Protein AF-A0A913XS81-F1 (afdb_monomer)

Organism: Exaiptasia diaphana (NCBI:txid2652724)

pLDDT: mean 74.19, std 22.23, range [26.94, 96.69]

Sequence (394 aa):
MENDILDALEDLGCNIPFVKEEGAFTRAIEGELLTFDFMSLCVWLLTELKKVCPLGESLTEVEDAETFKLEMSGILNELGNPHPVLSGTDSLNNVPNRLLLLDYLTSELQACRMLDGVKDDKMEIDQQAISPTLEHVNSILLALQVPLPTKDTSVFTIFSQMEHTIRQLLGKLPKDFLGNPLLQKRLGESQWNKVEQINNQLNSEYSLRRQMLLKRLDVTIQSFGWSDQAKAKKDEMTTVFQPLRRAMSSSASVTVADVIASRTDLLRQPRTSSGAEREKTKCAINRVLMGKVPDRGGRPSTMNPPPPEMPSFRKREEAPKNQRPHSSRGGPGGRGRGGGRGGRGGKVQGGWGGDDRGGRGGHGKWGGGRGGHRNENPFGQGEKSHGHRDVYYS

Mean predicted aligned error: 22.01 Å

Solvent-accessible surface area (backbone atoms only — not comparable to full-atom values): 25689 Å² total; per-residue (Å²): 104,72,65,59,43,51,53,49,38,55,76,72,63,64,80,59,72,56,74,76,39,92,70,41,54,60,59,27,52,46,64,76,61,82,33,55,62,42,41,47,50,52,40,50,52,51,55,58,31,48,77,68,41,96,60,89,71,78,74,83,59,54,84,48,65,69,59,32,28,50,47,50,35,51,47,40,59,74,72,61,60,88,56,71,71,61,58,50,62,74,28,64,49,42,53,71,44,46,51,50,50,51,48,49,52,51,50,51,38,50,52,39,49,57,61,55,66,65,55,84,64,76,68,76,64,56,80,88,64,64,51,70,68,56,56,51,52,50,52,50,31,58,75,69,71,43,82,80,82,53,98,85,56,51,71,69,57,54,54,51,51,51,52,50,53,50,54,56,53,58,70,74,46,64,88,69,75,74,53,51,60,66,67,78,70,88,73,53,72,78,49,48,57,50,50,50,53,49,46,52,52,49,36,53,54,48,17,52,51,36,43,51,53,52,49,51,51,53,52,55,58,55,58,55,50,73,42,76,76,36,49,77,42,43,67,63,53,46,66,62,44,51,63,58,56,69,72,56,74,42,72,55,88,78,50,72,65,54,54,68,69,32,31,52,63,78,74,63,76,75,62,79,83,34,68,76,55,39,61,80,67,65,49,80,71,82,70,55,80,76,68,92,74,75,84,85,69,87,52,76,90,74,54,78,77,75,76,77,90,61,80,77,86,71,76,78,79,74,76,76,90,82,72,80,84,88,74,88,81,87,84,89,87,80,91,83,88,85,87,83,86,86,78,88,82,84,90,78,89,74,88,80,83,90,86,82,82,86,87,84,86,81,89,78,80,90,78,88,80,90,82,88,80,92,80,86,78,96,77,81,86,86,80,93,73,96,69,89,82,82,80,80,82,132

Structure (mmCIF, N/CA/C/O backbone):
data_AF-A0A913XS81-F1
#
_entry.id   AF-A0A913XS81-F1
#
loop_
_atom_site.group_PDB
_atom_site.id
_atom_site.type_symbol
_atom_site.label_atom_id
_atom_site.label_alt_id
_atom_site.label_comp_id
_atom_site.label_asym_id
_atom_site.label_entity_id
_atom_site.label_seq_id
_atom_site.pdbx_PDB_ins_code
_atom_site.Cartn_x
_atom_site.Cartn_y
_atom_site.Cartn_z
_atom_site.occupancy
_atom_site.B_iso_or_equiv
_atom_site.auth_seq_id
_atom_site.auth_comp_id
_atom_site.auth_asym_id
_atom_site.auth_atom_id
_atom_site.pdbx_PDB_model_num
ATOM 1 N N . MET A 1 1 ? 4.234 4.305 45.551 1.00 78.75 1 MET A N 1
ATOM 2 C CA . MET A 1 1 ? 2.798 4.625 45.608 1.00 78.75 1 MET A CA 1
ATOM 3 C C . MET A 1 1 ? 2.596 6.081 45.989 1.00 78.75 1 MET A C 1
ATOM 5 O O . MET A 1 1 ? 2.106 6.804 45.149 1.00 78.75 1 MET A O 1
ATOM 9 N N . GLU A 1 2 ? 3.024 6.556 47.169 1.00 86.12 2 GLU A N 1
ATOM 10 C CA . GLU A 1 2 ? 2.863 7.986 47.527 1.00 86.12 2 GLU A CA 1
ATOM 11 C C . GLU A 1 2 ? 3.503 8.951 46.517 1.00 86.12 2 GLU A C 1
ATOM 13 O O . GLU A 1 2 ? 2.812 9.818 45.996 1.00 86.12 2 GLU A O 1
ATOM 18 N N . ASN A 1 3 ? 4.785 8.761 46.184 1.00 86.88 3 ASN A N 1
ATOM 19 C CA . ASN A 1 3 ? 5.464 9.607 45.194 1.00 86.88 3 ASN A CA 1
ATOM 20 C C . ASN A 1 3 ? 4.830 9.492 43.800 1.00 86.88 3 ASN A C 1
ATOM 22 O O . ASN A 1 3 ? 4.621 10.506 43.156 1.00 86.88 3 ASN A O 1
ATOM 26 N N . ASP A 1 4 ? 4.451 8.282 43.378 1.00 87.56 4 ASP A N 1
ATOM 27 C CA . ASP A 1 4 ? 3.821 8.062 42.067 1.00 87.56 4 ASP A CA 1
ATOM 28 C C . ASP A 1 4 ? 2.464 8.788 41.964 1.00 87.56 4 ASP A C 1
ATOM 30 O O . ASP A 1 4 ? 2.128 9.348 40.924 1.00 87.56 4 ASP A O 1
ATOM 34 N N . ILE A 1 5 ? 1.693 8.826 43.061 1.00 91.06 5 ILE A N 1
ATOM 35 C CA . ILE A 1 5 ? 0.436 9.581 43.140 1.00 91.06 5 ILE A CA 1
ATOM 36 C C . ILE A 1 5 ? 0.712 11.087 43.107 1.00 91.06 5 ILE A C 1
ATOM 38 O O . ILE A 1 5 ? -0.020 11.815 42.443 1.00 91.06 5 ILE A O 1
ATOM 42 N N . LEU A 1 6 ? 1.744 11.570 43.806 1.00 89.75 6 LEU A N 1
ATOM 43 C CA . LEU A 1 6 ? 2.124 12.986 43.779 1.00 89.75 6 LEU A CA 1
ATOM 44 C C . LEU A 1 6 ? 2.549 13.433 42.375 1.00 89.75 6 LEU A C 1
ATOM 46 O O . LEU A 1 6 ? 2.058 14.459 41.907 1.00 89.75 6 LEU A O 1
ATOM 50 N N . ASP A 1 7 ? 3.363 12.630 41.690 1.00 89.12 7 ASP A N 1
ATOM 51 C CA . ASP A 1 7 ? 3.760 12.861 40.299 1.00 89.12 7 ASP A CA 1
ATOM 52 C C . ASP A 1 7 ? 2.518 12.884 39.386 1.00 89.12 7 ASP A C 1
ATOM 54 O O . ASP A 1 7 ? 2.317 13.820 38.610 1.00 89.12 7 ASP A O 1
ATOM 58 N N . ALA A 1 8 ? 1.603 11.917 39.545 1.00 90.00 8 ALA A N 1
ATOM 59 C CA . ALA A 1 8 ? 0.356 11.878 38.781 1.00 90.00 8 ALA A CA 1
ATOM 60 C C . ALA A 1 8 ? -0.549 13.095 39.052 1.00 90.00 8 ALA A C 1
ATOM 62 O O . ALA A 1 8 ? -1.190 13.610 38.134 1.00 90.00 8 ALA A O 1
ATOM 63 N N . LEU A 1 9 ? -0.618 13.578 40.296 1.00 91.00 9 LEU A N 1
ATOM 64 C CA . LEU A 1 9 ? -1.378 14.776 40.662 1.00 91.00 9 LEU A CA 1
ATOM 65 C C . LEU A 1 9 ? -0.763 16.052 40.074 1.00 91.00 9 LEU A C 1
ATOM 67 O O . LEU A 1 9 ? -1.514 16.955 39.685 1.00 91.00 9 LEU A O 1
ATOM 71 N N . GLU A 1 10 ? 0.566 16.131 39.990 1.00 89.12 10 GLU A N 1
ATOM 72 C CA . GLU A 1 10 ? 1.271 17.219 39.309 1.00 89.12 10 GLU A CA 1
ATOM 73 C C . GLU A 1 10 ? 0.952 17.219 37.808 1.00 89.12 10 GLU A C 1
ATOM 75 O O . GLU A 1 10 ? 0.500 18.242 37.284 1.00 89.12 10 GLU A O 1
ATOM 80 N N . ASP A 1 11 ? 1.054 16.061 37.149 1.00 87.19 11 ASP A N 1
ATOM 81 C CA . ASP A 1 11 ? 0.714 15.880 35.730 1.00 87.19 11 ASP A CA 1
ATOM 82 C C . ASP A 1 11 ? -0.753 16.226 35.429 1.00 87.19 11 ASP A C 1
ATOM 84 O O . ASP A 1 11 ? -1.091 16.788 34.383 1.00 87.19 11 ASP A O 1
ATOM 88 N N . LEU A 1 12 ? -1.655 15.923 36.366 1.00 88.31 12 LEU A N 1
ATOM 89 C CA . LEU A 1 12 ? -3.077 16.245 36.262 1.00 88.31 12 LEU A CA 1
ATOM 90 C C . LEU A 1 12 ? -3.388 17.734 36.507 1.00 88.31 12 LEU A C 1
ATOM 92 O O . LEU A 1 12 ? -4.540 18.146 36.313 1.00 88.31 12 LEU A O 1
ATOM 96 N N . GLY A 1 13 ? -2.398 18.545 36.888 1.00 85.88 13 GLY A N 1
ATOM 97 C CA . GLY A 1 13 ? -2.550 19.977 37.141 1.00 85.88 13 GLY A CA 1
ATOM 98 C C . GLY A 1 13 ? -3.280 20.287 38.449 1.00 85.88 13 GLY A C 1
ATOM 99 O O . GLY A 1 13 ? -4.037 21.260 38.517 1.00 85.88 13 GLY A O 1
ATOM 100 N N . CYS A 1 14 ? -3.101 19.453 39.478 1.00 86.44 14 CYS A N 1
ATOM 101 C CA . CYS A 1 14 ? -3.723 19.666 40.779 1.00 86.44 14 CYS A CA 1
ATOM 102 C C . CYS A 1 14 ? -3.233 20.975 41.422 1.00 86.44 14 CYS A C 1
ATOM 104 O O . CYS A 1 14 ? -2.040 21.196 41.642 1.00 86.44 14 CYS A O 1
ATOM 106 N N . ASN A 1 15 ? -4.179 21.860 41.745 1.00 78.44 15 ASN A N 1
ATOM 107 C CA . ASN A 1 15 ? -3.903 23.180 42.324 1.00 78.44 15 ASN A CA 1
ATOM 108 C C . ASN A 1 15 ? -4.176 23.249 43.831 1.00 78.44 15 ASN A C 1
ATOM 110 O O . ASN A 1 15 ? -4.203 24.341 44.400 1.00 78.44 15 ASN A O 1
ATOM 114 N N . ILE A 1 16 ? -4.398 22.107 44.481 1.00 82.06 16 ILE A N 1
ATOM 115 C CA . ILE A 1 16 ? -4.687 22.068 45.911 1.00 82.06 16 ILE A CA 1
ATOM 116 C C . ILE A 1 16 ? -3.417 22.452 46.694 1.00 82.06 16 ILE A C 1
ATOM 118 O O . ILE A 1 16 ? -2.394 21.780 46.546 1.00 82.06 16 ILE A O 1
ATOM 122 N N . PRO A 1 17 ? -3.451 23.508 47.535 1.00 77.50 17 PRO A N 1
ATOM 123 C CA . PRO A 1 17 ? -2.250 24.047 48.173 1.00 77.50 17 PRO A CA 1
ATOM 124 C C . PRO A 1 17 ? -1.478 23.043 49.036 1.00 77.50 17 PRO A C 1
ATOM 126 O O . PRO A 1 17 ? -0.250 23.040 48.989 1.00 77.50 17 PRO A O 1
ATOM 129 N N . PHE A 1 18 ? -2.173 22.169 49.777 1.00 83.19 18 PHE A N 1
ATOM 130 C CA . PHE A 1 18 ? -1.518 21.225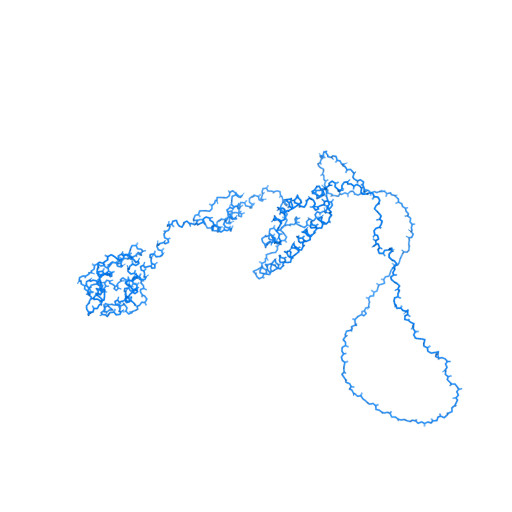 50.690 1.00 83.19 18 PHE A CA 1
ATOM 131 C C . PHE A 1 18 ? -0.731 20.131 49.952 1.00 83.19 18 PHE A C 1
ATOM 133 O O . PHE A 1 18 ? 0.236 19.612 50.494 1.00 83.19 18 PHE A O 1
ATOM 140 N N . VAL A 1 19 ? -1.086 19.802 48.704 1.00 80.69 19 VAL A N 1
ATOM 141 C CA . VAL A 1 19 ? -0.394 18.757 47.922 1.00 80.69 19 VAL A CA 1
ATOM 142 C C . VAL A 1 19 ? 1.062 19.153 47.631 1.00 80.69 19 VAL A C 1
ATOM 144 O O . VAL A 1 19 ? 1.914 18.287 47.469 1.00 80.69 19 VAL A O 1
ATOM 147 N N . LYS A 1 20 ? 1.368 20.459 47.619 1.00 75.25 20 LYS A N 1
ATOM 148 C CA . LYS A 1 20 ? 2.715 21.003 47.368 1.00 75.25 20 LYS A CA 1
ATOM 149 C C . LYS A 1 20 ? 3.534 21.238 48.642 1.00 75.25 20 LYS A C 1
ATOM 151 O O . LYS A 1 20 ? 4.702 21.607 48.547 1.00 75.25 20 LYS A O 1
ATOM 156 N N . GLU A 1 21 ? 2.936 21.078 49.822 1.00 81.31 21 GLU A N 1
ATOM 157 C CA . GLU A 1 21 ? 3.630 21.239 51.101 1.00 81.31 21 GLU A CA 1
ATOM 158 C C . GLU A 1 21 ? 4.313 19.923 51.498 1.00 81.31 21 GLU A C 1
ATOM 160 O O . GLU A 1 21 ? 3.687 18.863 51.567 1.00 81.31 21 GLU A O 1
ATOM 165 N N . GLU A 1 22 ? 5.615 19.991 51.781 1.00 75.69 22 GLU A N 1
ATOM 166 C CA . GLU A 1 22 ? 6.422 18.823 52.134 1.00 75.69 22 GLU A CA 1
ATOM 167 C C . GLU A 1 22 ? 5.844 18.111 53.376 1.00 75.69 22 GLU A C 1
ATOM 169 O O . GLU A 1 22 ? 5.674 18.701 54.445 1.00 75.69 22 GLU A O 1
ATOM 174 N N . GLY A 1 23 ? 5.483 16.833 53.224 1.00 79.25 23 GLY A N 1
ATOM 175 C CA . GLY A 1 23 ? 4.909 16.005 54.293 1.00 79.25 23 GLY A CA 1
ATOM 176 C C . GLY A 1 23 ? 3.443 16.294 54.654 1.00 79.25 23 GLY A C 1
ATOM 177 O O . GLY A 1 23 ? 2.916 15.678 55.581 1.00 79.25 23 GLY A O 1
ATOM 178 N N . ALA A 1 24 ? 2.749 17.209 53.969 1.00 83.88 24 ALA A N 1
ATOM 179 C CA . ALA A 1 24 ? 1.311 17.422 54.177 1.00 83.88 24 ALA A CA 1
ATOM 180 C C . ALA A 1 24 ? 0.454 16.307 53.553 1.00 83.88 24 ALA A C 1
ATOM 182 O O . ALA A 1 24 ? -0.529 15.888 54.157 1.00 83.88 24 ALA A O 1
ATOM 183 N N . PHE A 1 25 ? 0.865 15.759 52.405 1.00 87.06 25 PHE A N 1
ATOM 184 C CA . PHE A 1 25 ? 0.185 14.625 51.767 1.00 87.06 25 PHE A CA 1
ATOM 185 C C . PHE A 1 25 ? 0.152 13.384 52.669 1.00 87.06 25 PHE A C 1
ATOM 187 O O . PHE A 1 25 ? -0.909 12.815 52.909 1.00 87.06 25 PHE A O 1
ATOM 194 N N . THR A 1 26 ? 1.296 13.015 53.249 1.00 87.56 26 THR A N 1
ATOM 195 C CA . THR A 1 26 ? 1.391 11.889 54.187 1.00 87.56 26 THR A CA 1
ATOM 196 C C . THR A 1 26 ? 0.505 12.124 55.417 1.00 87.56 26 THR A C 1
ATOM 198 O O . THR A 1 26 ? -0.282 11.255 55.777 1.00 87.56 26 THR A O 1
ATOM 201 N N . ARG A 1 27 ? 0.506 13.342 55.987 1.00 86.75 27 ARG A N 1
ATOM 202 C CA . ARG A 1 27 ? -0.389 13.716 57.103 1.00 86.75 27 ARG A CA 1
ATOM 203 C C . ARG A 1 27 ? -1.877 13.644 56.750 1.00 86.75 27 ARG A C 1
ATOM 205 O O . ARG A 1 27 ? -2.678 13.320 57.619 1.00 86.75 27 ARG A O 1
ATOM 212 N N . ALA A 1 28 ? -2.250 13.948 55.507 1.00 86.56 28 ALA A N 1
ATOM 213 C CA . ALA A 1 28 ? -3.637 13.876 55.058 1.00 86.56 28 ALA A CA 1
ATOM 214 C C . ALA A 1 28 ? -4.141 12.424 54.983 1.00 86.56 28 ALA A C 1
ATOM 216 O O . ALA A 1 28 ? -5.319 12.157 55.224 1.00 86.56 28 ALA A O 1
ATOM 217 N N . ILE A 1 29 ? -3.261 11.477 54.658 1.00 88.25 29 ILE A N 1
ATOM 218 C CA . ILE A 1 29 ? -3.627 10.071 54.459 1.00 88.25 29 ILE A CA 1
ATOM 219 C C . ILE A 1 29 ? -3.452 9.258 55.744 1.00 88.25 29 ILE A C 1
ATOM 221 O O . ILE A 1 29 ? -4.166 8.274 55.935 1.00 88.25 29 ILE A O 1
ATOM 225 N N . GLU A 1 30 ? -2.553 9.660 56.639 1.00 86.25 30 GLU A N 1
ATOM 226 C CA . GLU A 1 30 ? -2.333 9.021 57.937 1.00 86.25 30 GLU A CA 1
ATOM 227 C C . GLU A 1 30 ? -3.470 9.274 58.947 1.00 86.25 30 GLU A C 1
ATOM 229 O O . GLU A 1 30 ? -4.214 10.248 58.873 1.00 86.25 30 GLU A O 1
ATOM 234 N N . GLY A 1 31 ? -3.601 8.371 59.925 1.00 81.50 31 GLY A N 1
ATOM 235 C CA . GLY A 1 31 ? -4.584 8.460 61.011 1.00 81.50 31 GLY A CA 1
ATOM 236 C C . GLY A 1 31 ? -5.796 7.538 60.848 1.00 81.50 31 GLY A C 1
ATOM 237 O O . GLY A 1 31 ? -6.071 7.007 59.775 1.00 81.50 31 GLY A O 1
ATOM 238 N N . GLU A 1 32 ? -6.536 7.333 61.938 1.00 75.75 32 GLU A N 1
ATOM 239 C CA . GLU A 1 32 ? -7.688 6.415 61.969 1.00 75.75 32 GLU A CA 1
ATOM 240 C C . GLU A 1 32 ? -8.926 6.992 61.264 1.00 75.75 32 GLU A C 1
ATOM 242 O O . GLU A 1 32 ? -9.714 6.252 60.681 1.00 75.75 32 GLU A O 1
ATOM 247 N N . LEU A 1 33 ? -9.063 8.320 61.249 1.00 84.44 33 LEU A N 1
ATOM 248 C CA . LEU A 1 33 ? -10.173 9.037 60.620 1.00 84.44 33 LEU A CA 1
ATOM 249 C C . LEU A 1 33 ? -9.754 9.646 59.279 1.00 84.44 33 LEU A C 1
ATOM 251 O O . LEU A 1 33 ? -8.571 9.880 59.035 1.00 84.44 33 LEU A O 1
ATOM 255 N N . LEU A 1 34 ? -10.737 9.907 58.416 1.00 87.06 34 LEU A N 1
ATOM 256 C CA . LEU A 1 34 ? -10.521 10.639 57.171 1.00 87.06 34 LEU A CA 1
ATOM 257 C C . LEU A 1 34 ? -10.283 12.115 57.489 1.00 87.06 34 LEU A C 1
ATOM 259 O O . LEU A 1 34 ? -11.065 12.737 58.208 1.00 87.06 34 LEU A O 1
ATOM 263 N N . THR A 1 35 ? -9.201 12.674 56.958 1.00 89.50 35 THR A N 1
ATOM 264 C CA . THR A 1 35 ? -8.924 14.105 57.084 1.00 89.50 35 THR A CA 1
ATOM 265 C C . THR A 1 35 ? -9.729 14.893 56.053 1.00 89.50 35 THR A C 1
ATOM 267 O O . THR A 1 35 ? -10.055 14.391 54.973 1.00 89.50 35 THR A O 1
ATOM 270 N N . PHE A 1 36 ? -10.008 16.158 56.367 1.00 88.69 36 PHE A N 1
ATOM 271 C CA . PHE A 1 36 ? -10.619 17.096 55.424 1.00 88.69 36 PHE A CA 1
ATOM 272 C C . PHE A 1 36 ? -9.809 17.213 54.123 1.00 88.69 36 PHE A C 1
ATOM 274 O O . PHE A 1 36 ? -10.378 17.240 53.033 1.00 88.69 36 PHE A O 1
ATOM 281 N N . ASP A 1 37 ? -8.479 17.221 54.233 1.00 89.38 37 ASP A N 1
ATOM 282 C CA . ASP A 1 37 ? -7.561 17.331 53.099 1.00 89.38 37 ASP A CA 1
ATOM 283 C C . ASP A 1 37 ? -7.671 16.123 52.154 1.00 89.38 37 ASP A C 1
ATOM 285 O O . ASP A 1 37 ? -7.772 16.290 50.936 1.00 89.38 37 ASP A O 1
ATOM 289 N N . PHE A 1 38 ? -7.743 14.904 52.701 1.00 91.25 38 PHE A N 1
ATOM 290 C CA . PHE A 1 38 ? -7.947 13.689 51.908 1.00 91.25 38 PHE A CA 1
ATOM 291 C C . PHE A 1 38 ? -9.306 13.679 51.198 1.00 91.25 38 PHE A C 1
ATOM 293 O O . PHE A 1 38 ? -9.380 13.385 50.001 1.00 91.25 38 PHE A O 1
ATOM 300 N N . MET A 1 39 ? -10.379 14.025 51.915 1.00 91.00 39 MET A N 1
ATOM 301 C CA . MET A 1 39 ? -11.725 14.075 51.336 1.00 91.00 39 MET A CA 1
ATOM 302 C C . MET A 1 39 ? -11.802 15.139 50.233 1.00 91.00 39 MET A C 1
ATOM 304 O O . MET A 1 39 ? -12.272 14.849 49.134 1.00 91.00 39 MET A O 1
ATOM 308 N N . SER A 1 40 ? -11.228 16.323 50.465 1.00 89.88 40 SER A N 1
ATOM 309 C CA . SER A 1 40 ? -11.150 17.415 49.483 1.00 89.88 40 SER A CA 1
ATOM 310 C C . SER A 1 40 ? -10.402 17.017 48.208 1.00 89.88 40 SER A C 1
ATOM 312 O O . SER A 1 40 ? -10.811 17.377 47.103 1.00 89.88 40 SER A O 1
ATOM 314 N N . LEU A 1 41 ? -9.315 16.251 48.337 1.00 91.38 41 LEU A N 1
ATOM 315 C CA . LEU A 1 41 ? -8.563 15.740 47.191 1.00 91.38 41 LEU A CA 1
ATOM 316 C C . LEU A 1 41 ? -9.395 14.760 46.353 1.00 91.38 41 LEU A C 1
ATOM 318 O O . LEU A 1 41 ? -9.403 14.853 45.124 1.00 91.38 41 LEU A O 1
ATOM 322 N N . CYS A 1 42 ? -10.136 13.861 47.003 1.00 91.88 42 CYS A N 1
ATOM 323 C CA . CYS A 1 42 ? -11.033 12.930 46.318 1.00 91.88 42 CYS A CA 1
ATOM 324 C C . CYS A 1 42 ? -12.164 13.664 45.581 1.00 91.88 42 CYS A C 1
ATOM 326 O O . CYS A 1 42 ? -12.454 13.342 44.428 1.00 91.88 42 CYS A O 1
ATOM 328 N N . VAL A 1 43 ? -12.759 14.687 46.210 1.00 91.12 43 VAL A N 1
ATOM 329 C CA . VAL A 1 43 ? -13.766 15.561 45.577 1.00 91.12 43 VAL A CA 1
ATOM 330 C C . VAL A 1 43 ? -13.200 16.198 44.313 1.00 91.12 43 VAL A C 1
ATOM 332 O O . VAL A 1 43 ? -13.860 16.207 43.272 1.00 91.12 43 VAL A O 1
ATOM 335 N N . TRP A 1 44 ? -11.975 16.725 44.380 1.00 91.50 44 TRP A N 1
ATOM 336 C CA . TRP A 1 44 ? -11.333 17.363 43.235 1.00 91.50 44 TRP A CA 1
ATOM 337 C C . TRP A 1 44 ? -11.104 16.379 42.084 1.00 91.50 44 TRP A C 1
ATOM 339 O O . TRP A 1 44 ? -11.506 16.670 40.957 1.00 91.50 44 TRP A O 1
ATOM 349 N N . LEU A 1 45 ? -10.540 15.198 42.367 1.00 91.69 45 LEU A N 1
ATOM 350 C CA . LEU A 1 45 ? -10.313 14.156 41.358 1.00 91.69 45 LEU A CA 1
ATOM 351 C C . LEU A 1 45 ? -11.616 13.748 40.667 1.00 91.69 45 LEU A C 1
ATOM 353 O O . LEU A 1 45 ? -11.673 13.701 39.440 1.00 91.69 45 LEU A O 1
ATOM 357 N N . LEU A 1 46 ? -12.683 13.525 41.434 1.00 90.31 46 LEU A N 1
ATOM 358 C CA . LEU A 1 46 ? -13.992 13.160 40.890 1.00 90.31 46 LEU A CA 1
ATOM 359 C C . LEU A 1 46 ? -14.651 14.304 40.115 1.00 90.31 46 LEU A C 1
ATOM 361 O O . LEU A 1 46 ? -15.310 14.063 39.105 1.00 90.31 46 LEU A O 1
ATOM 365 N N . THR A 1 47 ? -14.446 15.553 40.536 1.00 89.12 47 THR A N 1
ATOM 366 C CA . THR A 1 47 ? -14.927 16.733 39.804 1.00 89.12 47 THR A CA 1
ATOM 367 C C . THR A 1 47 ? -14.237 16.856 38.448 1.00 89.12 47 THR A C 1
ATOM 369 O O . THR A 1 47 ? -14.898 17.125 37.446 1.00 89.12 47 THR A O 1
ATOM 372 N N . GLU A 1 48 ? -12.922 16.637 38.389 1.00 88.81 48 GLU A N 1
ATOM 373 C CA . GLU A 1 48 ? -12.183 16.586 37.126 1.00 88.81 48 GLU A CA 1
ATOM 374 C C . GLU A 1 48 ? -12.611 15.393 36.267 1.00 88.81 48 GLU A C 1
ATOM 376 O O . GLU A 1 48 ? -12.796 15.549 35.061 1.00 88.81 48 GLU A O 1
ATOM 381 N N . LEU A 1 49 ? -12.841 14.229 36.876 1.00 89.12 49 LEU A N 1
ATOM 382 C CA . LEU A 1 49 ? -13.266 13.024 36.168 1.00 89.12 49 LEU A CA 1
ATOM 383 C C . LEU A 1 49 ? -14.666 13.183 35.575 1.00 89.12 49 LEU A C 1
ATOM 385 O O . LEU A 1 49 ? -14.878 12.813 34.425 1.00 89.12 49 LEU A O 1
ATOM 389 N N . LYS A 1 50 ? -15.587 13.853 36.273 1.00 87.94 50 LYS A N 1
ATOM 390 C CA . LYS A 1 50 ? -16.941 14.153 35.780 1.00 87.94 50 LYS A CA 1
ATOM 391 C C . LYS A 1 50 ? -16.972 15.094 34.569 1.00 87.94 50 LYS A C 1
ATOM 393 O O . LYS A 1 50 ? -17.946 15.096 33.818 1.00 87.94 50 LYS A O 1
ATOM 398 N N . LYS A 1 51 ? -15.919 15.887 34.332 1.00 86.19 51 LYS A N 1
ATOM 399 C CA . LYS A 1 51 ? -15.804 16.692 33.096 1.00 86.19 51 LYS A CA 1
ATOM 400 C C . LYS A 1 51 ? -15.576 15.824 31.859 1.00 86.19 51 LYS A C 1
ATOM 402 O O . LYS A 1 51 ? -15.878 16.261 30.751 1.00 86.19 51 LYS A O 1
ATOM 407 N N . VAL A 1 52 ? -15.013 14.635 32.059 1.00 85.69 52 VAL A N 1
ATOM 408 C CA . VAL A 1 52 ? -14.465 13.775 31.006 1.00 85.69 52 VAL A CA 1
ATOM 409 C C . VAL A 1 52 ? -15.252 12.463 30.881 1.00 85.69 52 VAL A C 1
ATOM 411 O O . VAL A 1 52 ? -15.375 11.911 29.792 1.00 85.69 52 VAL A O 1
ATOM 414 N N . CYS A 1 53 ? -15.850 11.995 31.975 1.00 83.31 53 CYS A N 1
ATOM 415 C CA . CYS A 1 53 ? -16.669 10.794 32.069 1.00 83.31 53 CYS A CA 1
ATOM 416 C C . CYS A 1 53 ? -18.088 11.163 32.550 1.00 83.31 53 CYS A C 1
ATOM 418 O O . CYS A 1 53 ? -18.219 11.918 33.519 1.00 83.31 53 CYS A O 1
ATOM 420 N N . PRO A 1 54 ? -19.163 10.666 31.906 1.00 78.81 54 PRO A N 1
ATOM 421 C CA . PRO A 1 54 ? -20.542 10.983 32.274 1.00 78.81 54 PRO A CA 1
ATOM 422 C C . PRO A 1 54 ? -20.978 10.231 33.544 1.00 78.81 54 PRO A C 1
ATOM 424 O O . PRO A 1 54 ? -21.773 9.299 33.476 1.00 78.81 54 PRO A O 1
ATOM 427 N N . LEU A 1 55 ? -20.462 10.655 34.698 1.00 81.06 55 LEU A N 1
ATOM 428 C CA . LEU A 1 55 ? -20.880 10.159 36.009 1.00 81.06 55 LEU A CA 1
ATOM 429 C C . LEU A 1 55 ? -22.213 10.780 36.439 1.00 81.06 55 LEU A C 1
ATOM 431 O O . LEU A 1 55 ? -22.368 12.009 36.449 1.00 81.06 55 LEU A O 1
ATOM 435 N N . GLY A 1 56 ? -23.167 9.936 36.823 1.00 70.94 56 GLY A N 1
ATOM 436 C CA . GLY A 1 56 ? -24.445 10.329 37.400 1.00 70.94 56 GLY A CA 1
ATOM 437 C C . GLY A 1 56 ? -24.275 10.892 38.806 1.00 70.94 56 GLY A C 1
ATOM 438 O O . GLY A 1 56 ? -24.773 11.985 39.095 1.00 70.94 56 GLY A O 1
ATOM 439 N N . GLU A 1 57 ? -23.510 10.205 39.653 1.00 74.00 57 GLU A N 1
ATOM 440 C CA . GLU A 1 57 ? -23.289 10.604 41.042 1.00 74.00 57 GLU A CA 1
ATOM 441 C C . GLU A 1 57 ? -22.215 11.706 41.164 1.00 74.00 57 GLU A C 1
ATOM 443 O O . GLU A 1 57 ? -21.406 11.957 40.263 1.00 74.00 57 GLU A O 1
ATOM 448 N N . SER A 1 58 ? -22.270 12.472 42.253 1.00 75.75 58 SER A N 1
ATOM 449 C CA . SER A 1 58 ? -21.289 13.504 42.600 1.00 75.75 58 SER A CA 1
ATOM 450 C C . SER A 1 58 ? -21.015 13.411 44.082 1.00 75.75 58 SER A C 1
ATOM 452 O O . SER A 1 58 ? -21.950 13.296 44.866 1.00 75.75 58 SER A O 1
ATOM 454 N N . LEU A 1 59 ? -19.744 13.519 44.439 1.00 77.50 59 LEU A N 1
ATOM 455 C CA . LEU A 1 59 ? -19.342 13.579 45.828 1.00 77.50 59 LEU A CA 1
ATOM 456 C C . LEU A 1 59 ? -19.464 15.028 46.306 1.00 77.50 59 LEU A C 1
ATOM 458 O O . LEU A 1 59 ? -18.870 15.925 45.700 1.00 77.50 59 LEU A O 1
ATOM 462 N N . THR A 1 60 ? -20.290 15.261 47.322 1.00 74.06 60 THR A N 1
ATOM 463 C CA . THR A 1 60 ? -20.617 16.615 47.805 1.00 74.06 60 THR A CA 1
ATOM 464 C C . THR A 1 60 ? -20.177 16.866 49.236 1.00 74.06 60 THR A C 1
ATOM 466 O O . THR A 1 60 ? -19.937 18.018 49.595 1.00 74.06 60 THR A O 1
ATOM 469 N N . GLU A 1 61 ? -20.025 15.805 50.023 1.00 73.94 61 GLU A N 1
ATOM 470 C CA . GLU A 1 61 ? -19.707 15.905 51.440 1.00 73.94 61 GLU A CA 1
ATOM 471 C C . GLU A 1 61 ? -18.195 15.846 51.698 1.00 73.94 61 GLU A C 1
ATOM 473 O O . GLU A 1 61 ? -17.481 15.054 51.088 1.00 73.94 61 GLU A O 1
ATOM 478 N N . VAL A 1 62 ? -17.694 16.696 52.598 1.00 79.69 62 VAL A N 1
ATOM 479 C CA . VAL A 1 62 ? -16.258 16.805 52.952 1.00 79.69 62 VAL A CA 1
ATOM 480 C C . VAL A 1 62 ? -16.058 16.982 54.463 1.00 79.69 62 VAL A C 1
ATOM 482 O O . VAL A 1 62 ? -14.937 16.894 54.959 1.00 79.69 62 VAL A O 1
ATOM 485 N N . GLU A 1 63 ? -17.131 17.231 55.213 1.00 77.75 63 GLU A N 1
ATOM 486 C CA . GLU A 1 63 ? -17.107 17.438 56.660 1.00 77.75 63 GLU A CA 1
ATOM 487 C C . GLU A 1 63 ? -17.592 16.192 57.419 1.00 77.75 63 GLU A C 1
ATOM 489 O O . GLU A 1 63 ? -17.097 15.919 58.515 1.00 77.75 63 GLU A O 1
ATOM 494 N N . ASP A 1 64 ? -18.494 15.396 56.830 1.00 86.31 64 ASP A N 1
ATOM 495 C CA . ASP A 1 64 ? -18.962 14.124 57.398 1.00 86.31 64 ASP A CA 1
ATOM 496 C C . ASP A 1 64 ? -18.349 12.891 56.710 1.00 86.31 64 ASP A C 1
ATOM 498 O O . ASP A 1 64 ? -18.724 12.494 55.604 1.00 86.31 64 ASP A O 1
ATOM 502 N N . ALA A 1 65 ? -17.431 12.232 57.420 1.00 85.94 65 ALA A N 1
ATOM 503 C CA . ALA A 1 65 ? -16.706 11.065 56.929 1.00 85.94 65 ALA A CA 1
ATOM 504 C C . ALA A 1 65 ? -17.609 9.853 56.626 1.00 85.94 65 ALA A C 1
ATOM 506 O O . ALA A 1 65 ? -17.292 9.082 55.719 1.00 85.94 65 ALA A O 1
ATOM 507 N N . GLU A 1 66 ? -18.710 9.653 57.357 1.00 86.69 66 GLU A N 1
ATOM 508 C CA . GLU A 1 66 ? -19.588 8.491 57.145 1.00 86.69 66 GLU A CA 1
ATOM 509 C C . GLU A 1 66 ? -20.454 8.665 55.894 1.00 86.69 66 GLU A C 1
ATOM 511 O O . GLU A 1 66 ? -20.572 7.742 55.081 1.00 86.69 66 GLU A O 1
ATOM 516 N N . THR A 1 67 ? -20.971 9.875 55.677 1.00 86.56 67 THR A N 1
ATOM 517 C CA . THR A 1 67 ? -21.664 10.234 54.434 1.00 86.56 67 THR A CA 1
ATOM 518 C C . THR A 1 67 ? -20.703 10.204 53.238 1.00 86.56 67 THR A C 1
ATOM 520 O O . THR A 1 67 ? -21.031 9.593 52.220 1.00 86.56 67 THR A O 1
ATOM 523 N N . PHE A 1 68 ? -19.476 10.727 53.383 1.00 90.19 68 PHE A N 1
ATOM 524 C CA . PHE A 1 68 ? -18.425 10.649 52.356 1.00 90.19 68 PHE A CA 1
ATOM 525 C C . PHE A 1 68 ? -18.150 9.204 51.912 1.00 90.19 68 PHE A C 1
ATOM 527 O O . PHE A 1 68 ? -18.086 8.909 50.717 1.00 90.19 68 PHE A O 1
ATOM 534 N N . LYS A 1 69 ? -17.996 8.277 52.866 1.00 89.56 69 LYS A N 1
ATOM 535 C CA . LYS A 1 69 ? -17.740 6.855 52.580 1.00 89.56 69 LYS A CA 1
ATOM 536 C C . LYS A 1 69 ? -18.879 6.213 51.785 1.00 89.56 69 LYS A C 1
ATOM 538 O O . LYS A 1 69 ? -18.619 5.382 50.913 1.00 89.56 69 LYS A O 1
ATOM 543 N N . LEU A 1 70 ? -20.127 6.578 52.083 1.00 87.69 70 LEU A N 1
ATOM 544 C CA . LEU A 1 70 ? -21.302 6.058 51.386 1.00 87.69 70 LEU A CA 1
ATOM 545 C C . LEU A 1 70 ? -21.366 6.580 49.946 1.00 87.69 70 LEU A C 1
ATOM 547 O O . LEU A 1 70 ? -21.505 5.772 49.027 1.00 87.69 70 LEU A O 1
ATOM 551 N N . GLU A 1 71 ? -21.192 7.891 49.743 1.00 89.25 71 GLU A N 1
ATOM 552 C CA . GLU A 1 71 ? -21.132 8.506 48.407 1.00 89.25 71 GLU A CA 1
ATOM 553 C C . GLU A 1 71 ? -19.983 7.920 47.574 1.00 89.25 71 GLU A C 1
ATOM 555 O O . GLU A 1 71 ? -20.180 7.514 46.429 1.00 89.25 71 GLU A O 1
ATOM 560 N N . MET A 1 72 ? -18.792 7.785 48.166 1.00 89.94 72 MET A N 1
ATOM 561 C CA . MET A 1 72 ? -17.636 7.184 47.498 1.00 89.94 72 MET A CA 1
ATOM 562 C C . MET A 1 72 ? -17.916 5.739 47.071 1.00 89.94 72 MET A C 1
ATOM 564 O O . MET A 1 72 ? -17.563 5.339 45.963 1.00 89.94 72 MET A O 1
ATOM 568 N N . SER A 1 73 ? -18.582 4.945 47.915 1.00 88.88 73 SER A N 1
ATOM 569 C CA . SER A 1 73 ? -18.937 3.571 47.557 1.00 88.88 73 SER A CA 1
ATOM 570 C C . SER A 1 73 ? -19.944 3.500 46.402 1.00 88.88 73 SER A C 1
ATOM 572 O O . SER A 1 73 ? -19.885 2.538 45.634 1.00 88.88 73 SER A O 1
ATOM 574 N N . GLY A 1 74 ? -20.861 4.464 46.276 1.00 87.75 74 GLY A N 1
ATOM 575 C CA . GLY A 1 74 ? -21.780 4.569 45.135 1.00 87.75 74 GLY A CA 1
ATOM 576 C C . GLY A 1 74 ? -21.030 4.851 43.832 1.00 87.75 74 GLY A C 1
ATOM 577 O O . GLY A 1 74 ? -21.125 4.079 42.874 1.00 87.75 74 GLY A O 1
ATOM 578 N N . ILE A 1 75 ? -20.147 5.850 43.860 1.00 89.12 75 ILE A N 1
ATOM 579 C CA . ILE A 1 75 ? -19.340 6.268 42.708 1.00 89.12 75 ILE A CA 1
ATOM 580 C C . ILE A 1 75 ? -18.376 5.166 42.255 1.00 89.12 75 ILE A C 1
ATOM 582 O O . ILE A 1 75 ? -18.222 4.927 41.059 1.00 89.12 75 ILE A O 1
ATOM 586 N N . LEU A 1 76 ? -17.744 4.443 43.186 1.00 89.69 76 LEU A N 1
ATOM 587 C CA . LEU A 1 76 ? -16.871 3.315 42.843 1.00 89.69 76 LEU A CA 1
ATOM 588 C C . LEU A 1 76 ? -17.637 2.163 42.176 1.00 89.69 76 LEU A C 1
ATOM 590 O O . LEU A 1 76 ? -17.082 1.497 41.300 1.00 89.69 76 LEU A O 1
ATOM 594 N N . ASN A 1 77 ? -18.899 1.937 42.557 1.00 88.06 77 ASN A N 1
ATOM 595 C CA . ASN A 1 77 ? -19.759 0.966 41.881 1.00 88.06 77 ASN A CA 1
ATOM 596 C C .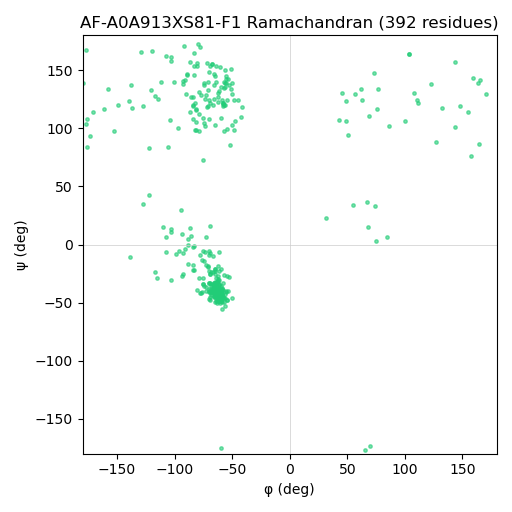 ASN A 1 77 ? -20.149 1.444 40.474 1.00 88.06 77 ASN A C 1
ATOM 598 O O . ASN A 1 77 ? -20.138 0.638 39.546 1.00 88.06 77 ASN A O 1
ATOM 602 N N . GLU A 1 78 ? -20.452 2.736 40.301 1.00 88.69 78 GLU A N 1
ATOM 603 C CA . GLU A 1 78 ? -20.742 3.333 38.989 1.00 88.69 78 GLU A CA 1
ATOM 604 C C . GLU A 1 78 ? -19.531 3.256 38.043 1.00 88.69 78 GLU A C 1
ATOM 606 O O . GLU A 1 78 ? -19.676 2.882 36.879 1.00 88.69 78 GLU A O 1
ATOM 611 N N . LEU A 1 79 ? -18.325 3.518 38.559 1.00 86.88 79 LEU A N 1
ATOM 612 C CA . LEU A 1 79 ? -17.064 3.405 37.818 1.00 86.88 79 LEU A CA 1
ATOM 613 C C . LEU A 1 79 ? -16.661 1.955 37.495 1.00 86.88 79 LEU A C 1
ATOM 615 O O . LEU A 1 79 ? -15.715 1.746 36.742 1.00 86.88 79 LEU A O 1
ATOM 619 N N . GLY A 1 80 ? -17.344 0.947 38.049 1.00 85.69 80 GLY A N 1
ATOM 620 C CA . GLY A 1 80 ? -16.997 -0.460 37.831 1.00 85.69 80 GLY A CA 1
ATOM 621 C C . GLY A 1 80 ? -15.652 -0.857 38.449 1.00 85.69 80 GLY A C 1
ATOM 622 O O . GLY A 1 80 ? -14.919 -1.652 37.860 1.00 85.69 80 GLY A O 1
ATOM 623 N N . ASN A 1 81 ? -15.330 -0.303 39.623 1.00 86.19 81 ASN A N 1
ATOM 624 C CA . ASN A 1 81 ? -14.047 -0.477 40.302 1.00 86.19 81 ASN A CA 1
ATOM 625 C C . ASN A 1 81 ? -13.599 -1.962 40.390 1.00 86.19 81 ASN A C 1
ATOM 627 O O . ASN A 1 81 ? -14.314 -2.788 40.968 1.00 86.19 81 ASN A O 1
ATOM 631 N N . PRO A 1 82 ? -12.394 -2.314 39.894 1.00 87.25 82 PRO A N 1
ATOM 632 C CA . PRO A 1 82 ? -11.878 -3.684 39.912 1.00 87.25 82 PRO A CA 1
ATOM 633 C C . PRO A 1 82 ? -11.336 -4.134 41.281 1.00 87.25 82 PRO A C 1
ATOM 635 O O . PRO A 1 82 ? -11.012 -5.313 41.450 1.00 87.25 82 PRO A O 1
ATOM 638 N N . HIS A 1 83 ? -11.209 -3.230 42.259 1.00 88.19 83 HIS A N 1
ATOM 639 C CA . HIS A 1 83 ? -10.645 -3.511 43.578 1.00 88.19 83 HIS A CA 1
ATOM 640 C C . HIS A 1 83 ? -11.740 -3.783 44.626 1.00 88.19 83 HIS A C 1
ATOM 642 O O . HIS A 1 83 ? -12.272 -2.842 45.222 1.00 88.19 83 HIS A O 1
ATOM 648 N N . PRO A 1 84 ? -12.023 -5.057 44.967 1.00 85.88 84 PRO A N 1
ATOM 649 C CA . PRO A 1 84 ? -13.070 -5.398 45.935 1.00 85.88 84 PRO A CA 1
ATOM 650 C C . PRO A 1 84 ? -12.763 -4.893 47.353 1.00 85.88 84 PRO A C 1
ATOM 652 O O . PRO A 1 84 ? -13.669 -4.724 48.159 1.00 85.88 84 PRO A O 1
ATOM 655 N N . VAL A 1 85 ? -11.491 -4.621 47.665 1.00 87.81 85 VAL A N 1
ATOM 656 C CA . VAL A 1 85 ? -11.049 -4.103 48.973 1.00 87.81 85 VAL A CA 1
ATOM 657 C C . VAL A 1 85 ? -11.522 -2.661 49.211 1.00 87.81 85 VAL A C 1
ATOM 659 O O . VAL A 1 85 ? -11.665 -2.247 50.358 1.00 87.81 85 VAL A O 1
ATOM 662 N N . LEU A 1 86 ? -11.802 -1.915 48.139 1.00 87.25 86 LEU A N 1
ATOM 663 C CA . LEU A 1 86 ? -12.364 -0.563 48.196 1.00 87.25 86 LEU A CA 1
ATOM 664 C C . LEU A 1 86 ? -13.903 -0.560 48.219 1.00 87.25 86 LEU A C 1
ATOM 666 O O . LEU A 1 86 ? -14.519 0.500 48.238 1.00 87.25 86 LEU A O 1
ATOM 670 N N . SER A 1 87 ? -14.543 -1.733 48.184 1.00 80.94 87 SER A N 1
ATOM 671 C CA . SER A 1 87 ? -16.003 -1.842 48.231 1.00 80.94 87 SER A CA 1
ATOM 672 C C . SER A 1 87 ? -16.499 -1.809 49.679 1.00 80.94 87 SER A C 1
ATOM 674 O O . SER A 1 87 ? -16.069 -2.615 50.504 1.00 80.94 87 SER A O 1
ATOM 676 N N . GLY A 1 88 ? -17.439 -0.910 49.981 1.00 76.69 88 GLY A N 1
ATOM 677 C CA . GLY A 1 88 ? -18.061 -0.775 51.303 1.00 76.69 88 GLY A CA 1
ATOM 678 C C . GLY A 1 88 ? -17.549 0.412 52.124 1.00 76.69 88 GLY A C 1
ATOM 679 O O . GLY A 1 88 ? -16.505 0.995 51.837 1.00 76.69 88 GLY A O 1
ATOM 680 N N . THR A 1 89 ? -18.299 0.769 53.166 1.00 74.56 89 THR A N 1
ATOM 681 C CA . THR A 1 89 ? -18.104 2.001 53.953 1.00 74.56 89 THR A CA 1
ATOM 682 C C . THR A 1 89 ? -16.839 1.981 54.813 1.00 74.56 89 THR A C 1
ATOM 684 O O . THR A 1 89 ? -16.169 2.998 54.955 1.00 74.56 89 THR A O 1
ATOM 687 N N . ASP A 1 90 ? -16.435 0.818 55.324 1.00 80.56 90 ASP A N 1
ATOM 688 C CA . ASP A 1 90 ? -15.233 0.686 56.164 1.00 80.56 90 ASP A CA 1
ATOM 689 C C . ASP A 1 90 ? -13.923 0.567 55.372 1.00 80.56 90 ASP A C 1
ATOM 691 O O . ASP A 1 90 ? -12.836 0.490 55.952 1.00 80.56 90 ASP A O 1
ATOM 695 N N . SER A 1 91 ? -14.004 0.563 54.040 1.00 82.06 91 SER A N 1
ATOM 696 C CA . SER A 1 91 ? -12.851 0.334 53.169 1.00 82.06 91 SER A CA 1
ATOM 697 C C . SER A 1 91 ? -11.762 1.401 53.322 1.00 82.06 91 SER A C 1
ATOM 699 O O . SER A 1 91 ? -10.583 1.085 53.189 1.00 82.06 91 SER A O 1
ATOM 701 N N . LEU A 1 92 ? -12.111 2.640 53.677 1.00 85.88 92 LEU A N 1
ATOM 702 C CA . LEU A 1 92 ? -11.172 3.768 53.747 1.00 85.88 92 LEU A CA 1
ATOM 703 C C . LEU A 1 92 ? -10.570 4.001 55.142 1.00 85.88 92 LEU A C 1
ATOM 705 O O . LEU A 1 92 ? -9.880 4.996 55.356 1.00 85.88 92 LEU A O 1
ATOM 709 N N . ASN A 1 93 ? -10.783 3.095 56.100 1.00 85.88 93 ASN A N 1
ATOM 710 C CA . ASN A 1 93 ? -10.235 3.242 57.455 1.00 85.88 93 ASN A CA 1
ATOM 711 C C . ASN A 1 93 ? -8.710 3.007 57.516 1.00 85.88 93 ASN A C 1
ATOM 713 O O . ASN A 1 93 ? -8.061 3.453 58.456 1.00 85.88 93 ASN A O 1
ATOM 717 N N . ASN A 1 94 ? -8.122 2.363 56.500 1.00 88.31 94 ASN A N 1
ATOM 718 C CA . ASN A 1 94 ? -6.697 2.033 56.463 1.00 88.31 94 ASN A CA 1
ATOM 719 C C . ASN A 1 94 ? -5.945 2.831 55.387 1.00 88.31 94 ASN A C 1
ATOM 721 O O . ASN A 1 94 ? -6.401 2.940 54.248 1.00 88.31 94 ASN A O 1
ATOM 725 N N . VAL A 1 95 ? -4.732 3.281 55.721 1.00 90.94 95 VAL A N 1
ATOM 726 C CA . VAL A 1 95 ? -3.817 4.023 54.829 1.00 90.94 95 VAL A CA 1
ATOM 727 C C . VAL A 1 95 ? -3.598 3.345 53.463 1.00 90.94 95 VAL A C 1
ATOM 729 O O . VAL A 1 95 ? -3.729 4.030 52.449 1.00 90.94 95 VAL A O 1
ATOM 732 N N . PRO A 1 96 ? -3.351 2.018 53.362 1.00 91.12 96 PRO A N 1
ATOM 733 C CA . PRO A 1 96 ? -3.135 1.372 52.064 1.00 91.12 96 PRO A CA 1
ATOM 734 C C . PRO A 1 96 ? -4.336 1.482 51.121 1.00 91.12 96 PRO A C 1
ATOM 736 O O . PRO A 1 96 ? -4.158 1.630 49.917 1.00 91.12 96 PRO A O 1
ATOM 739 N N . ASN A 1 97 ? -5.556 1.449 51.661 1.00 92.00 97 ASN A N 1
ATOM 740 C CA . ASN A 1 97 ? -6.771 1.556 50.858 1.00 92.00 97 ASN A CA 1
ATOM 741 C C . ASN A 1 97 ? -7.011 2.998 50.402 1.00 92.00 97 ASN A C 1
ATOM 743 O O . ASN A 1 97 ? -7.471 3.215 49.287 1.00 92.00 97 ASN A O 1
ATOM 747 N N . ARG A 1 98 ? -6.645 3.988 51.226 1.00 92.94 98 ARG A N 1
ATOM 748 C CA . ARG A 1 98 ? -6.673 5.406 50.838 1.00 92.94 98 ARG A CA 1
ATOM 749 C C . ARG A 1 98 ? -5.706 5.687 49.686 1.00 92.94 98 ARG A C 1
ATOM 751 O O . ARG A 1 98 ? -6.080 6.362 48.735 1.00 92.94 98 ARG A O 1
ATOM 758 N N . LEU A 1 99 ? -4.496 5.124 49.742 1.00 92.75 99 LEU A N 1
ATOM 759 C CA . LEU A 1 99 ? -3.522 5.229 48.652 1.00 92.75 99 LEU A CA 1
ATOM 760 C C . LEU A 1 99 ? -3.995 4.510 47.389 1.00 92.75 99 LEU A C 1
ATOM 762 O O . LEU A 1 99 ? -3.926 5.088 46.312 1.00 92.75 99 LEU A O 1
ATOM 766 N N . LEU A 1 100 ? -4.528 3.292 47.522 1.00 93.56 100 LEU A N 1
ATOM 767 C CA . LEU A 1 100 ? -5.075 2.541 46.390 1.00 93.56 100 LEU A CA 1
ATOM 768 C C . LEU A 1 100 ? -6.248 3.276 45.726 1.00 93.56 100 LEU A C 1
ATOM 770 O O . LEU A 1 100 ? -6.363 3.265 44.506 1.00 93.56 100 LEU A O 1
ATOM 774 N N . LEU A 1 101 ? -7.106 3.929 46.515 1.00 93.81 101 LEU A N 1
ATOM 775 C CA . LEU A 1 101 ? -8.185 4.757 45.986 1.00 93.81 101 LEU A CA 1
ATOM 776 C C . LEU A 1 101 ? -7.638 5.934 45.173 1.00 93.81 101 LEU A C 1
ATOM 778 O O . LEU A 1 101 ? -8.119 6.180 44.071 1.00 93.81 101 LEU A O 1
ATOM 782 N N . LEU A 1 102 ? -6.651 6.660 45.705 1.00 94.06 102 LEU A N 1
ATOM 783 C CA . LEU A 1 102 ? -6.058 7.796 45.001 1.00 94.06 102 LEU A CA 1
ATOM 784 C C . LEU A 1 102 ? -5.358 7.358 43.714 1.00 94.06 102 LEU A C 1
ATOM 786 O O . LEU A 1 102 ? -5.588 7.985 42.689 1.00 94.06 102 LEU A O 1
ATOM 790 N N . ASP A 1 103 ? -4.586 6.271 43.754 1.00 94.06 103 ASP A N 1
ATOM 791 C CA . ASP A 1 103 ? -3.919 5.677 42.587 1.00 94.06 103 ASP A CA 1
ATOM 792 C C . ASP A 1 103 ? -4.921 5.258 41.499 1.00 94.06 103 ASP A C 1
ATOM 794 O O . ASP A 1 103 ? -4.735 5.537 40.314 1.00 94.06 103 ASP A O 1
ATOM 798 N N . TYR A 1 104 ? -6.038 4.647 41.906 1.00 93.94 104 TYR A N 1
ATOM 799 C CA . TYR A 1 104 ? -7.128 4.295 41.001 1.00 93.94 104 TYR A CA 1
ATOM 800 C C . TYR A 1 104 ? -7.764 5.539 40.364 1.00 93.94 104 TYR A C 1
ATOM 802 O O . TYR A 1 104 ? -7.886 5.615 39.143 1.00 93.94 104 TYR A O 1
ATOM 810 N N . LEU A 1 105 ? -8.135 6.541 41.167 1.00 93.31 105 LEU A N 1
ATOM 811 C CA . LEU A 1 105 ? -8.800 7.749 40.671 1.00 93.31 105 LEU A CA 1
ATOM 812 C C . LEU A 1 105 ? -7.892 8.605 39.776 1.00 93.31 105 LEU A C 1
ATOM 814 O O . LEU A 1 105 ? -8.368 9.148 38.778 1.00 93.31 105 LEU A O 1
ATOM 818 N N . THR A 1 106 ? -6.600 8.732 40.098 1.00 94.44 106 THR A N 1
ATOM 819 C CA . THR A 1 106 ? -5.639 9.437 39.236 1.00 94.44 106 THR A CA 1
ATOM 820 C C . THR A 1 106 ? -5.447 8.697 37.918 1.00 94.44 106 THR A C 1
ATOM 822 O O . THR A 1 106 ? -5.505 9.334 36.865 1.00 94.44 106 THR A O 1
ATOM 825 N N . SER A 1 107 ? -5.307 7.369 37.955 1.00 92.75 107 SER A N 1
ATOM 826 C CA . SER A 1 107 ? -5.162 6.533 36.758 1.00 92.75 107 SER A CA 1
ATOM 827 C C . SER A 1 107 ? -6.389 6.607 35.847 1.00 92.75 107 SER A C 1
ATOM 829 O O . SER A 1 107 ? -6.250 6.809 34.641 1.00 92.75 107 SER A O 1
ATOM 831 N N . GLU A 1 108 ? -7.598 6.510 36.406 1.00 91.62 108 GLU A N 1
ATOM 832 C CA . GLU A 1 108 ? -8.845 6.631 35.642 1.00 91.62 108 GLU A CA 1
ATOM 833 C C . GLU A 1 108 ? -9.008 8.030 35.039 1.00 91.62 108 GLU A C 1
ATOM 835 O O . GLU A 1 108 ? -9.388 8.166 33.874 1.00 91.62 108 GLU A O 1
ATOM 840 N N . LEU A 1 109 ? -8.663 9.087 35.781 1.00 90.88 109 LEU A N 1
ATOM 841 C CA . LEU A 1 109 ? -8.705 10.452 35.258 1.00 90.88 109 LEU A CA 1
ATOM 842 C C . LEU A 1 109 ? -7.696 10.654 34.120 1.00 90.88 109 LEU A C 1
ATOM 844 O O . LEU A 1 109 ? -8.038 11.266 33.105 1.00 90.88 109 LEU A O 1
ATOM 848 N N . GLN A 1 110 ? -6.472 10.142 34.263 1.00 90.75 110 GLN A N 1
ATOM 849 C CA . GLN A 1 110 ? -5.459 10.172 33.207 1.00 90.75 110 GLN A CA 1
ATOM 850 C C . GLN A 1 110 ? -5.939 9.405 31.970 1.00 90.75 110 GLN A C 1
ATOM 852 O O . GLN A 1 110 ? -5.907 9.956 30.870 1.00 90.75 110 GLN A O 1
ATOM 857 N N . ALA A 1 111 ? -6.457 8.185 32.137 1.00 89.50 111 ALA A N 1
ATOM 858 C CA . ALA A 1 111 ? -6.986 7.373 31.043 1.00 89.50 111 ALA A CA 1
ATOM 859 C C . ALA A 1 111 ? -8.157 8.069 30.334 1.00 89.50 111 ALA A C 1
ATOM 861 O O . ALA A 1 111 ? -8.158 8.188 29.108 1.00 89.50 111 ALA A O 1
ATOM 862 N N . CYS A 1 112 ? -9.113 8.609 31.093 1.00 87.31 112 CYS A N 1
ATOM 863 C CA . CYS A 1 112 ? -10.226 9.378 30.550 1.00 87.31 112 CYS A CA 1
ATOM 864 C C . CYS A 1 112 ? -9.728 10.609 29.786 1.00 87.31 112 CYS A C 1
ATOM 866 O O . CYS A 1 112 ? -10.170 10.838 28.666 1.00 87.31 112 CYS A O 1
ATOM 868 N N . ARG A 1 113 ? -8.776 11.381 30.327 1.00 87.38 113 ARG A N 1
ATOM 869 C CA . ARG A 1 113 ? -8.196 12.546 29.634 1.00 87.38 113 ARG A CA 1
ATOM 870 C C . ARG A 1 113 ? -7.401 12.158 28.392 1.00 87.38 113 ARG A C 1
ATOM 872 O O . ARG A 1 113 ? -7.415 12.910 27.428 1.00 87.38 113 ARG A O 1
ATOM 879 N N . MET A 1 114 ? -6.741 11.003 28.376 1.00 84.12 114 MET A N 1
ATOM 880 C CA . MET A 1 114 ? -6.082 10.490 27.174 1.00 84.12 114 MET A CA 1
ATOM 881 C C . MET A 1 114 ? -7.099 10.115 26.099 1.00 84.12 114 MET A C 1
ATOM 883 O O . MET A 1 114 ? -6.870 10.419 24.935 1.00 84.12 114 MET A O 1
ATOM 887 N N . LEU A 1 115 ? -8.221 9.493 26.477 1.00 79.38 115 LEU A N 1
ATOM 888 C CA . LEU A 1 115 ? -9.306 9.138 25.558 1.00 79.38 115 LEU A CA 1
ATOM 889 C C . LEU A 1 115 ? -10.073 10.373 25.061 1.00 79.38 115 LEU A C 1
ATOM 891 O O . LEU A 1 115 ? -10.428 10.447 23.888 1.00 79.38 115 LEU A O 1
ATOM 895 N N . ASP A 1 116 ? -10.285 11.361 25.927 1.00 67.00 116 ASP A N 1
ATOM 896 C CA . ASP A 1 116 ? -10.993 12.605 25.614 1.00 67.00 116 ASP A CA 1
ATOM 897 C C . ASP A 1 116 ? -10.085 13.655 24.956 1.00 67.00 116 ASP A C 1
ATOM 899 O O . ASP A 1 116 ? -10.558 14.504 24.213 1.00 67.00 116 ASP A O 1
ATOM 903 N N . GLY A 1 117 ? -8.765 13.552 25.134 1.00 52.47 117 GLY A N 1
ATOM 904 C CA . GLY A 1 117 ? -7.738 14.233 24.338 1.00 52.47 117 GLY A CA 1
ATOM 905 C C . GLY A 1 117 ? -7.639 13.706 22.900 1.00 52.47 117 GLY A C 1
ATOM 906 O O . GLY A 1 117 ? -6.972 14.315 22.069 1.00 52.47 117 GLY A O 1
ATOM 907 N N . VAL A 1 118 ? -8.358 12.620 22.576 1.00 50.81 118 VAL A N 1
ATOM 908 C CA . VAL A 1 118 ? -8.686 12.215 21.194 1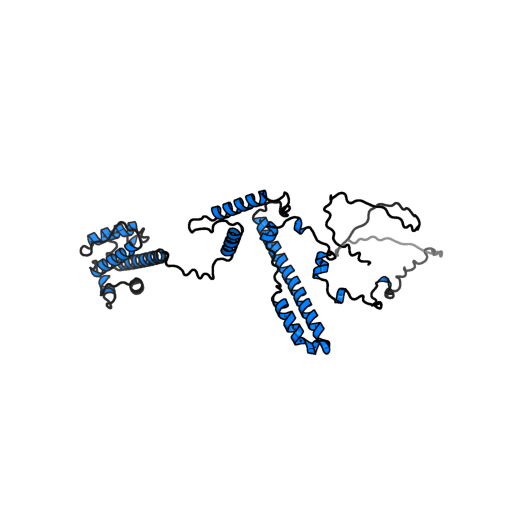.00 50.81 118 VAL A CA 1
ATOM 909 C C . VAL A 1 118 ? -9.974 12.903 20.700 1.00 50.81 118 VAL A C 1
ATOM 911 O O . VAL A 1 118 ? -10.542 12.528 19.676 1.00 50.81 118 VAL A O 1
ATOM 914 N N . LYS A 1 119 ? -10.470 13.946 21.380 1.00 46.81 119 LYS A N 1
ATOM 915 C CA . LYS A 1 119 ? -11.399 14.901 20.765 1.00 46.81 119 LYS A CA 1
ATOM 916 C C . LYS A 1 119 ? -10.615 15.775 19.807 1.00 46.81 119 LYS A C 1
ATOM 918 O O . LYS A 1 119 ? -9.953 16.680 20.284 1.00 46.81 119 LYS A O 1
ATOM 923 N N . ASP A 1 120 ? -10.728 15.482 18.507 1.00 44.41 120 ASP A N 1
ATOM 924 C CA . ASP A 1 120 ? -10.775 16.383 17.329 1.00 44.41 120 ASP A CA 1
ATOM 925 C C . ASP A 1 120 ? -9.997 17.727 17.383 1.00 44.41 120 ASP A C 1
ATOM 927 O O . ASP A 1 120 ? -10.275 18.641 16.603 1.00 44.41 120 ASP A O 1
ATOM 931 N N . ASP A 1 121 ? -8.970 17.863 18.221 1.00 37.94 121 ASP A N 1
ATOM 932 C CA . ASP A 1 121 ? -7.844 18.711 17.919 1.00 37.94 121 ASP A CA 1
ATOM 933 C C . ASP A 1 121 ? -7.330 18.134 16.628 1.00 37.94 121 ASP A C 1
ATOM 935 O O . ASP A 1 121 ? -7.107 16.926 16.496 1.00 37.94 121 ASP A O 1
ATOM 939 N N . LYS A 1 122 ? -7.253 19.006 15.632 1.00 41.25 122 LYS A N 1
ATOM 940 C CA . LYS A 1 122 ? -6.576 18.711 14.392 1.00 41.25 122 LYS A CA 1
ATOM 941 C C . LYS A 1 122 ? -5.225 18.137 14.806 1.00 41.25 122 LYS A C 1
ATOM 943 O O . LYS A 1 122 ? -4.280 18.883 15.036 1.00 41.25 122 LYS A O 1
ATOM 948 N N . MET A 1 123 ? -5.114 16.807 14.810 1.00 35.16 123 MET A N 1
ATOM 949 C CA . MET A 1 123 ? -3.958 16.191 14.219 1.00 35.16 123 MET A CA 1
ATOM 950 C C . MET A 1 123 ? -3.799 17.011 12.949 1.00 35.16 123 MET A C 1
ATOM 952 O O . MET A 1 123 ? -4.650 16.969 12.050 1.00 35.16 123 MET A O 1
ATOM 956 N N . GLU A 1 124 ? -2.751 17.826 12.897 1.00 38.91 124 GLU A N 1
ATOM 957 C CA . GLU A 1 124 ? -2.030 17.932 11.654 1.00 38.91 124 GLU A CA 1
ATOM 958 C C . GLU A 1 124 ? -1.736 16.474 11.311 1.00 38.91 124 GLU A C 1
ATOM 960 O O . GLU A 1 124 ? -0.757 15.877 11.746 1.00 38.91 124 GLU A O 1
ATOM 965 N N . ILE A 1 125 ? -2.710 15.840 10.642 1.00 42.34 125 ILE A N 1
ATOM 966 C CA . ILE A 1 125 ? -2.475 14.715 9.779 1.00 42.34 125 ILE A CA 1
ATOM 967 C C . ILE A 1 125 ? -1.438 15.330 8.886 1.00 42.34 125 ILE A C 1
ATOM 969 O O . ILE A 1 125 ? -1.764 16.185 8.057 1.00 42.34 125 ILE A O 1
ATOM 973 N N . ASP A 1 126 ? -0.190 15.004 9.185 1.00 39.50 126 ASP A N 1
ATOM 974 C CA . ASP A 1 126 ? 0.921 15.316 8.340 1.00 39.50 126 ASP A CA 1
ATOM 975 C C . ASP A 1 126 ? 0.437 14.862 6.964 1.00 39.50 126 ASP A C 1
ATOM 977 O O . ASP A 1 126 ? 0.218 13.668 6.729 1.00 39.50 126 ASP A O 1
ATOM 981 N N . GLN A 1 127 ? 0.091 15.811 6.086 1.00 47.00 127 GLN A N 1
ATOM 982 C CA . GLN A 1 127 ? -0.524 15.497 4.789 1.00 47.00 127 GLN A CA 1
ATOM 983 C C . GLN A 1 127 ? 0.431 14.633 3.945 1.00 47.00 127 GLN A C 1
ATOM 985 O O . GLN A 1 127 ? 0.062 14.117 2.897 1.00 47.00 127 GLN A O 1
ATOM 990 N N . GLN A 1 128 ? 1.653 14.442 4.444 1.00 47.28 128 GLN A N 1
ATOM 991 C CA . GLN A 1 128 ? 2.704 13.555 3.985 1.00 47.28 128 GLN A CA 1
ATOM 992 C C . GLN A 1 128 ? 2.456 12.064 4.278 1.00 47.28 128 GLN A C 1
ATOM 994 O O . GLN A 1 128 ? 3.200 11.234 3.761 1.00 47.28 128 GLN A O 1
ATOM 999 N N . ALA A 1 129 ? 1.410 11.693 5.026 1.00 50.19 129 ALA A N 1
ATOM 1000 C CA . ALA A 1 129 ? 1.034 10.296 5.250 1.00 50.19 129 ALA A CA 1
ATOM 1001 C C . ALA A 1 129 ? -0.441 10.001 4.924 1.00 50.19 129 ALA A C 1
ATOM 1003 O O . ALA A 1 129 ? -1.066 9.146 5.557 1.00 50.19 129 ALA A O 1
ATOM 1004 N N . ILE A 1 130 ? -1.013 10.650 3.900 1.00 56.41 130 ILE A N 1
ATOM 1005 C CA . ILE A 1 130 ? -2.167 10.047 3.219 1.00 56.41 130 ILE A CA 1
ATOM 1006 C C . ILE A 1 130 ? -1.696 8.667 2.757 1.00 56.41 130 ILE A C 1
ATOM 1008 O O . ILE A 1 130 ? -0.715 8.547 2.026 1.00 56.41 130 ILE A O 1
ATOM 1012 N N . SER A 1 131 ? -2.355 7.607 3.235 1.00 72.62 131 SER A N 1
ATOM 1013 C CA . SER A 1 131 ? -2.034 6.252 2.792 1.00 72.62 131 SER A CA 1
ATOM 1014 C C . SER A 1 131 ? -2.008 6.246 1.258 1.00 72.62 131 SER A C 1
ATOM 1016 O O . SER A 1 131 ? -2.991 6.690 0.658 1.00 72.62 131 SER A O 1
ATOM 1018 N N . PRO A 1 132 ? -0.954 5.732 0.597 1.00 78.19 132 PRO A N 1
ATOM 1019 C CA . PRO A 1 132 ? -0.902 5.691 -0.865 1.00 78.19 132 PRO A CA 1
ATOM 1020 C C . PRO A 1 132 ? -2.137 4.984 -1.440 1.00 78.19 132 PRO A C 1
ATOM 1022 O O . PRO A 1 132 ? -2.601 5.289 -2.532 1.00 78.19 132 PRO A O 1
ATOM 1025 N N . THR A 1 133 ? -2.741 4.068 -0.683 1.00 79.75 133 THR A N 1
ATOM 1026 C CA . THR A 1 133 ? -4.011 3.422 -1.022 1.00 79.75 133 THR A CA 1
ATOM 1027 C C . THR A 1 133 ? -5.171 4.419 -1.133 1.00 79.75 133 THR A C 1
ATOM 1029 O O . THR A 1 133 ? -5.961 4.329 -2.070 1.00 79.75 133 THR A O 1
ATOM 1032 N N . LEU A 1 134 ? -5.272 5.386 -0.217 1.00 80.69 134 LEU A N 1
ATOM 1033 C CA . LEU A 1 134 ? -6.309 6.419 -0.231 1.00 80.69 134 LEU A CA 1
ATOM 1034 C C . LEU A 1 134 ? -6.123 7.385 -1.409 1.00 80.69 134 LEU A C 1
ATOM 1036 O O . LEU A 1 134 ? -7.105 7.747 -2.055 1.00 80.69 134 LEU A O 1
ATOM 1040 N N . GLU A 1 135 ? -4.882 7.736 -1.757 1.00 85.19 135 GLU A N 1
ATOM 1041 C CA . GLU A 1 135 ? -4.591 8.536 -2.957 1.00 85.19 135 GLU A CA 1
ATOM 1042 C C . GLU A 1 135 ? -5.045 7.834 -4.241 1.00 85.19 135 GLU A C 1
ATOM 1044 O O . GLU A 1 135 ? -5.670 8.455 -5.107 1.00 85.19 135 GLU A O 1
ATOM 1049 N N . HIS A 1 136 ? -4.789 6.527 -4.358 1.00 86.06 136 HIS A N 1
ATOM 1050 C CA . HIS A 1 136 ? -5.260 5.740 -5.497 1.00 86.06 136 HIS A CA 1
ATOM 1051 C C . HIS A 1 136 ? -6.789 5.686 -5.554 1.00 86.06 136 HIS A C 1
ATOM 1053 O O . HIS A 1 136 ? -7.362 5.889 -6.622 1.00 86.06 136 HIS A O 1
ATOM 1059 N N . VAL A 1 137 ? -7.463 5.461 -4.422 1.00 87.44 137 VAL A N 1
ATOM 1060 C CA . VAL A 1 137 ? -8.935 5.459 -4.366 1.00 87.44 137 VAL A CA 1
ATOM 1061 C C . VAL A 1 137 ? -9.491 6.817 -4.794 1.00 87.44 137 VAL A C 1
ATOM 1063 O O . VAL A 1 137 ? -10.348 6.865 -5.676 1.00 87.44 137 VAL A O 1
ATOM 1066 N N . ASN A 1 138 ? -8.954 7.918 -4.263 1.00 87.19 138 ASN A N 1
ATOM 1067 C CA . ASN A 1 138 ? -9.358 9.271 -4.648 1.00 87.19 138 ASN A CA 1
ATOM 1068 C C . ASN A 1 138 ? -9.124 9.535 -6.140 1.00 87.19 138 ASN A C 1
ATOM 1070 O O . ASN A 1 138 ? -9.997 10.079 -6.813 1.00 87.19 138 ASN A O 1
ATOM 1074 N N . SER A 1 139 ? -7.988 9.091 -6.681 1.00 89.88 139 SER A N 1
ATOM 1075 C CA . SER A 1 139 ? -7.677 9.211 -8.110 1.00 89.88 139 SER A CA 1
ATOM 1076 C C . SER A 1 139 ? -8.693 8.472 -8.981 1.00 89.88 139 SER A C 1
ATOM 1078 O O . SER A 1 139 ? -9.125 8.998 -10.007 1.00 89.88 139 SER A O 1
ATOM 1080 N N . ILE A 1 140 ? -9.123 7.274 -8.567 1.00 90.62 140 ILE A N 1
ATOM 1081 C CA . ILE A 1 140 ? -10.148 6.517 -9.294 1.00 90.62 140 ILE A CA 1
ATOM 1082 C C . ILE A 1 140 ? -11.509 7.215 -9.190 1.00 90.62 140 ILE A C 1
ATOM 1084 O O . ILE A 1 140 ? -12.204 7.327 -10.197 1.00 90.62 140 ILE A O 1
ATOM 1088 N N . LEU A 1 141 ? -11.894 7.712 -8.011 1.00 90.69 141 LEU A N 1
ATOM 1089 C CA . LEU A 1 141 ? -13.162 8.428 -7.829 1.00 90.69 141 LEU A CA 1
ATOM 1090 C C . LEU A 1 141 ? -13.229 9.692 -8.689 1.00 90.69 141 LEU A C 1
ATOM 1092 O O . LEU A 1 141 ? -14.221 9.899 -9.386 1.00 90.69 141 LEU A O 1
ATOM 1096 N N . LEU A 1 142 ? -12.147 10.473 -8.725 1.00 91.88 142 LEU A N 1
ATOM 1097 C CA . LEU A 1 142 ? -12.022 11.641 -9.595 1.00 91.88 142 LEU A CA 1
ATOM 1098 C C . LEU A 1 142 ? -12.124 11.259 -11.077 1.00 91.88 142 LEU A C 1
ATOM 1100 O O . LEU A 1 142 ? -12.865 11.898 -11.824 1.00 91.88 142 LEU A O 1
ATOM 1104 N N . ALA A 1 143 ? -11.438 10.193 -11.501 1.00 92.69 143 ALA A N 1
ATOM 1105 C CA . ALA A 1 143 ? -11.504 9.704 -12.878 1.00 92.69 143 ALA A CA 1
ATOM 1106 C C . ALA A 1 143 ? -12.914 9.224 -13.268 1.00 92.69 143 ALA A C 1
ATOM 1108 O O . ALA A 1 143 ? -13.341 9.416 -14.407 1.00 92.69 143 ALA A O 1
ATOM 1109 N N . LEU A 1 144 ? -13.647 8.624 -12.326 1.00 91.94 144 LEU A N 1
ATOM 1110 C CA . LEU A 1 144 ? -15.030 8.179 -12.506 1.00 91.94 144 LEU A CA 1
ATOM 1111 C C . LEU A 1 144 ? -16.065 9.292 -12.276 1.00 91.94 144 LEU A C 1
ATOM 1113 O O . LEU A 1 144 ? -17.254 9.034 -12.449 1.00 91.94 144 LEU A O 1
ATOM 1117 N N . GLN A 1 145 ? -15.637 10.504 -11.901 1.00 90.12 145 GLN A N 1
ATOM 1118 C CA . GLN A 1 145 ? -16.507 11.629 -11.532 1.00 90.12 145 GLN A CA 1
ATOM 1119 C C . GLN A 1 145 ? -17.506 11.278 -10.412 1.00 90.12 145 GLN A C 1
ATOM 1121 O O . GLN A 1 145 ? -18.637 11.763 -10.388 1.00 90.12 145 GLN A O 1
ATOM 1126 N N . VAL A 1 146 ? -17.090 10.414 -9.483 1.00 88.06 146 VAL A N 1
ATOM 1127 C CA . VAL A 1 146 ? -17.856 10.046 -8.285 1.00 88.06 146 VAL A CA 1
ATOM 1128 C C . VAL A 1 146 ? -17.467 10.997 -7.143 1.00 88.06 146 VAL A C 1
ATOM 1130 O O . VAL A 1 146 ? -16.289 11.351 -7.039 1.00 88.06 146 VAL A O 1
ATOM 1133 N N . PRO A 1 147 ? -18.413 11.434 -6.288 1.00 85.31 147 PRO A N 1
ATOM 1134 C CA . PRO A 1 147 ? -18.100 12.294 -5.149 1.00 85.31 147 PRO A CA 1
ATOM 1135 C C . PRO A 1 147 ? -17.031 11.686 -4.234 1.00 85.31 147 PRO A C 1
ATOM 1137 O O . PRO A 1 147 ? -17.024 10.478 -3.991 1.00 85.31 147 PRO A O 1
ATOM 1140 N N . LEU A 1 148 ? -16.143 12.533 -3.706 1.00 83.31 148 LEU A N 1
ATOM 1141 C CA . LEU A 1 148 ? -15.172 12.111 -2.698 1.00 83.31 148 LEU A CA 1
ATOM 1142 C C . LEU A 1 148 ? -15.890 11.696 -1.403 1.00 83.31 148 LEU A C 1
ATOM 1144 O O . LEU A 1 148 ? -16.905 12.304 -1.046 1.00 83.31 148 LEU A O 1
ATOM 1148 N N . PRO A 1 149 ? -15.372 10.681 -0.692 1.00 80.25 149 PRO A N 1
ATOM 1149 C CA . PRO A 1 149 ? -15.984 10.206 0.537 1.00 80.25 149 PRO A CA 1
ATOM 1150 C C . PRO A 1 149 ? -15.919 11.272 1.635 1.00 80.25 149 PRO A C 1
ATOM 1152 O O . PRO A 1 149 ? -14.894 11.923 1.835 1.00 80.25 149 PRO A O 1
ATOM 1155 N N . THR A 1 150 ? -17.022 11.431 2.364 1.00 80.31 150 THR A N 1
ATOM 1156 C CA . THR A 1 150 ? -17.094 12.215 3.608 1.00 80.31 150 THR A CA 1
ATOM 1157 C C . THR A 1 150 ? -16.833 11.319 4.823 1.00 80.31 150 THR A C 1
ATOM 1159 O O . THR A 1 150 ? -16.807 10.095 4.686 1.00 80.31 150 THR A O 1
ATOM 1162 N N . LYS A 1 151 ? -16.677 11.904 6.024 1.00 72.62 151 LYS A N 1
ATOM 1163 C CA . LYS A 1 151 ? -16.446 11.156 7.281 1.00 72.62 151 LYS A CA 1
ATOM 1164 C C . LYS A 1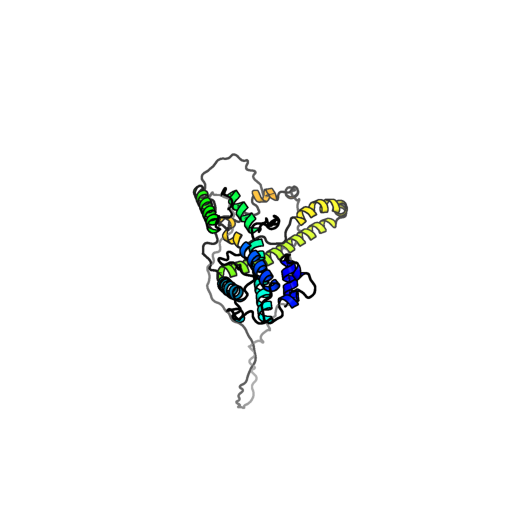 151 ? -17.502 10.060 7.541 1.00 72.62 151 LYS A C 1
ATOM 1166 O O . LYS A 1 151 ? -17.169 9.032 8.117 1.00 72.62 151 LYS A O 1
ATOM 1171 N N . ASP A 1 152 ? -18.726 10.236 7.042 1.00 76.00 152 ASP A N 1
ATOM 1172 C CA . ASP A 1 152 ? -19.840 9.292 7.228 1.00 76.00 152 ASP A CA 1
ATOM 1173 C C . ASP A 1 152 ? -19.945 8.227 6.119 1.00 76.00 152 ASP A C 1
ATOM 1175 O O . ASP A 1 152 ? -20.810 7.347 6.152 1.00 76.00 152 ASP A O 1
ATOM 1179 N N . THR A 1 153 ? -19.103 8.304 5.085 1.00 80.38 153 THR A N 1
ATOM 1180 C CA . THR A 1 153 ? -19.209 7.415 3.925 1.00 80.38 153 THR A CA 1
ATOM 1181 C C . THR A 1 153 ? -18.549 6.068 4.214 1.00 80.38 153 THR A C 1
ATOM 1183 O O . THR A 1 153 ? -17.335 5.974 4.378 1.00 80.38 153 THR A O 1
ATOM 1186 N N . SER A 1 154 ? -19.338 4.991 4.209 1.00 84.69 154 SER A N 1
ATOM 1187 C CA . SER A 1 154 ? -18.798 3.639 4.387 1.00 84.69 154 SER A CA 1
ATOM 1188 C C . SER A 1 154 ? -17.979 3.169 3.175 1.00 84.69 154 SER A C 1
ATOM 1190 O O . SER A 1 154 ? -18.316 3.463 2.025 1.00 84.69 154 SER A O 1
ATOM 1192 N N . VAL A 1 155 ? -16.955 2.344 3.421 1.00 86.06 155 VAL A N 1
ATOM 1193 C CA . VAL A 1 155 ? -16.110 1.729 2.377 1.00 86.06 155 VAL A CA 1
ATOM 1194 C C . VAL A 1 155 ? -16.944 0.944 1.360 1.00 86.06 155 VAL A C 1
ATOM 1196 O O . VAL A 1 155 ? -16.716 1.032 0.154 1.00 86.06 155 VAL A O 1
ATOM 1199 N N . PHE A 1 156 ? -17.953 0.208 1.832 1.00 87.81 156 PHE A N 1
ATOM 1200 C CA . PHE A 1 156 ? -18.847 -0.557 0.967 1.00 87.81 156 PHE A CA 1
ATOM 1201 C C . PHE A 1 156 ? -19.622 0.348 0.000 1.00 87.81 156 PHE A C 1
ATOM 1203 O O . PHE A 1 156 ? -19.765 0.017 -1.179 1.00 87.81 156 PHE A O 1
ATOM 1210 N N . THR A 1 157 ? -20.078 1.510 0.476 1.00 87.56 157 THR A N 1
ATOM 1211 C CA . THR A 1 157 ? -20.791 2.494 -0.347 1.00 87.56 157 THR A CA 1
ATOM 1212 C C . THR A 1 157 ? -19.894 3.026 -1.462 1.00 87.56 157 THR A C 1
ATOM 1214 O O . THR A 1 157 ? -20.334 3.089 -2.609 1.00 87.56 157 THR A O 1
ATOM 1217 N N . ILE A 1 158 ? -18.628 3.331 -1.152 1.00 88.62 158 ILE A N 1
ATOM 1218 C CA . ILE A 1 158 ? -17.640 3.820 -2.127 1.00 88.62 158 ILE A CA 1
ATOM 1219 C C . ILE A 1 158 ? -17.453 2.796 -3.250 1.00 88.62 158 ILE A C 1
ATOM 1221 O O . ILE A 1 158 ? -17.674 3.108 -4.420 1.00 88.62 158 ILE A O 1
ATOM 1225 N N . PHE A 1 159 ? -17.114 1.547 -2.912 1.00 90.62 159 PHE A N 1
ATOM 1226 C CA . PHE A 1 159 ? -16.885 0.509 -3.922 1.00 90.62 159 PHE A CA 1
ATOM 1227 C C . PHE A 1 159 ? -18.149 0.167 -4.719 1.00 90.62 159 PHE A C 1
ATOM 1229 O O . PHE A 1 159 ? -18.058 -0.074 -5.922 1.00 90.62 159 PHE A O 1
ATOM 1236 N N . SER A 1 160 ? -19.327 0.216 -4.092 1.00 91.62 160 SER A N 1
ATOM 1237 C CA . SER A 1 160 ? -20.605 0.010 -4.783 1.00 91.62 160 SER A CA 1
ATOM 1238 C C . SER A 1 160 ? -20.886 1.113 -5.809 1.00 91.62 160 SER A C 1
ATOM 1240 O O . SER A 1 160 ? -21.313 0.822 -6.927 1.00 91.62 160 SER A O 1
ATOM 1242 N N . GLN A 1 161 ? -20.610 2.376 -5.463 1.00 90.25 161 GLN A N 1
ATOM 1243 C CA . GLN A 1 161 ? 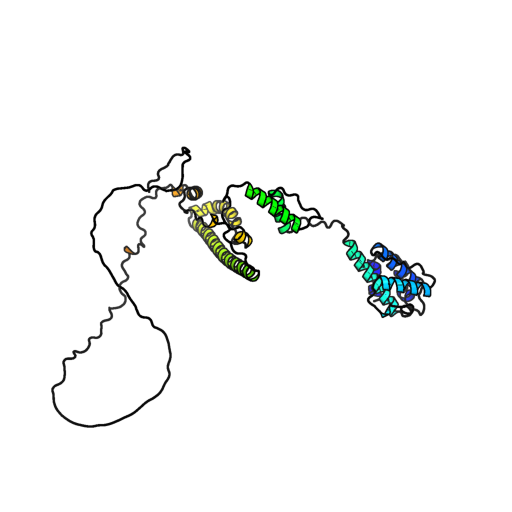-20.733 3.504 -6.391 1.00 90.25 161 GLN A CA 1
ATOM 1244 C C . GLN A 1 161 ? -19.738 3.382 -7.549 1.00 90.25 161 GLN A C 1
ATOM 1246 O O . GLN A 1 161 ? -20.128 3.536 -8.706 1.00 90.25 161 GLN A O 1
ATOM 1251 N N . MET A 1 162 ? -18.479 3.037 -7.261 1.00 92.62 162 MET A N 1
ATOM 1252 C CA . MET A 1 162 ? -17.461 2.800 -8.291 1.00 92.62 162 MET A CA 1
ATOM 1253 C C . MET A 1 162 ? -17.885 1.683 -9.249 1.00 92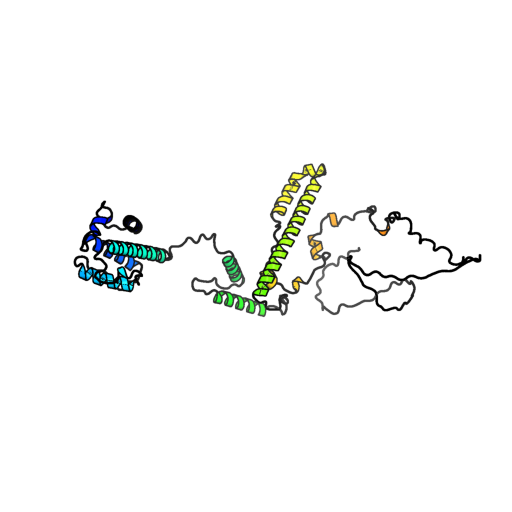.62 162 MET A C 1
ATOM 1255 O O . MET A 1 162 ? -17.854 1.868 -10.466 1.00 92.62 162 MET A O 1
ATOM 1259 N N . GLU A 1 163 ? -18.322 0.538 -8.717 1.00 92.69 163 GLU A N 1
ATOM 1260 C CA . GLU A 1 163 ? -18.792 -0.588 -9.523 1.00 92.69 163 GLU A CA 1
ATOM 1261 C C . GLU A 1 163 ? -19.980 -0.183 -10.404 1.00 92.69 163 GLU A C 1
ATOM 1263 O O . GLU A 1 163 ? -20.005 -0.502 -11.597 1.00 92.69 163 GLU A O 1
ATOM 1268 N N . HIS A 1 164 ? -20.947 0.545 -9.842 1.00 93.69 164 HIS A N 1
ATOM 1269 C CA . HIS A 1 164 ? -22.117 1.010 -10.575 1.00 93.69 164 HIS A CA 1
ATOM 1270 C C . HIS A 1 164 ? -21.732 1.919 -11.748 1.00 93.69 164 HIS A C 1
ATOM 1272 O O . HIS A 1 164 ? -22.139 1.659 -12.884 1.00 93.69 164 HIS A O 1
ATOM 1278 N N . THR A 1 165 ? -20.897 2.933 -11.506 1.00 94.19 165 THR A N 1
ATOM 1279 C CA . THR A 1 165 ? -20.432 3.864 -12.543 1.00 94.19 165 THR A CA 1
ATOM 1280 C C . THR A 1 165 ? -19.640 3.141 -13.631 1.00 94.19 165 THR A C 1
ATOM 1282 O O . THR A 1 165 ? -19.881 3.358 -14.820 1.00 94.19 165 THR A O 1
ATOM 1285 N N . ILE A 1 166 ? -18.753 2.210 -13.259 1.00 91.81 166 ILE A N 1
ATOM 1286 C CA . ILE A 1 166 ? -18.002 1.397 -14.226 1.00 91.81 166 ILE A CA 1
ATOM 1287 C C . ILE A 1 166 ? -18.961 0.574 -15.093 1.00 91.81 166 ILE A C 1
ATOM 1289 O O . ILE A 1 166 ? -18.841 0.587 -16.318 1.00 91.81 166 ILE A O 1
ATOM 1293 N N . ARG A 1 167 ? -19.951 -0.106 -14.501 1.00 91.12 167 ARG A N 1
ATOM 1294 C CA . ARG A 1 167 ? -20.944 -0.890 -15.260 1.00 91.12 167 ARG A CA 1
ATOM 1295 C C . ARG A 1 167 ? -21.752 -0.021 -16.223 1.00 91.12 167 ARG A C 1
ATOM 1297 O O . ARG A 1 167 ? -21.983 -0.443 -17.357 1.00 91.12 167 ARG A O 1
ATOM 1304 N N . GLN A 1 168 ? -22.143 1.185 -15.811 1.00 92.75 168 GLN A N 1
ATOM 1305 C CA . GLN A 1 168 ? -22.831 2.136 -16.687 1.00 92.75 168 GLN A CA 1
ATOM 1306 C C . GLN A 1 168 ? -21.958 2.564 -17.875 1.00 92.75 168 GLN A C 1
ATOM 1308 O O . GLN A 1 168 ? -22.441 2.600 -19.007 1.00 92.75 168 GLN A O 1
ATOM 1313 N N . LEU A 1 169 ? -20.678 2.873 -17.638 1.00 90.88 169 LEU A N 1
ATOM 1314 C CA . LEU A 1 169 ? -19.736 3.253 -18.696 1.00 90.88 169 LEU A CA 1
ATOM 1315 C C . LEU A 1 169 ? -19.499 2.104 -19.678 1.00 90.88 169 LEU A C 1
ATOM 1317 O O . LEU A 1 169 ? -19.558 2.310 -20.888 1.00 90.88 169 LEU A O 1
ATOM 1321 N N . LEU A 1 170 ? -19.312 0.884 -19.170 1.00 89.00 170 LEU A N 1
ATOM 1322 C CA . LEU A 1 170 ? -19.159 -0.310 -20.001 1.00 89.00 170 LEU A CA 1
ATOM 1323 C C . LEU A 1 170 ? -20.393 -0.579 -20.867 1.00 89.00 170 LEU A C 1
ATOM 1325 O O . LEU A 1 170 ? -20.243 -1.007 -22.006 1.00 89.00 170 LEU A O 1
ATOM 1329 N N . GLY A 1 171 ? -21.597 -0.284 -20.368 1.00 89.31 171 GLY A N 1
ATOM 1330 C CA . GLY A 1 171 ? -22.837 -0.420 -21.135 1.00 89.31 171 GLY A CA 1
ATOM 1331 C C . GLY A 1 171 ? -22.960 0.546 -22.321 1.00 89.31 171 GLY A C 1
ATOM 1332 O O . GLY A 1 171 ? -23.683 0.247 -23.268 1.00 89.31 171 GLY A O 1
ATOM 1333 N N . LYS A 1 172 ? -22.253 1.685 -22.292 1.00 91.56 17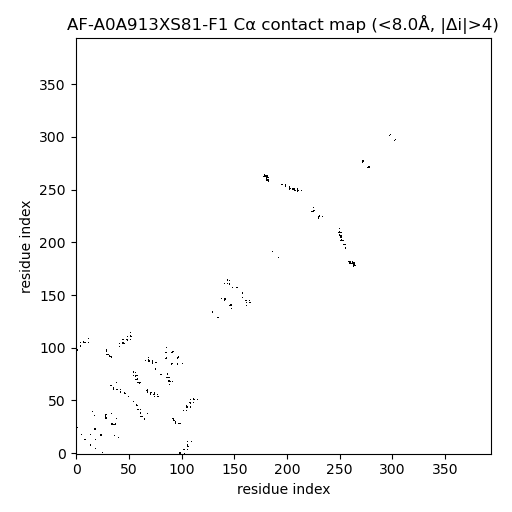2 LYS A N 1
ATOM 1334 C CA . LYS A 1 172 ? -22.226 2.670 -23.391 1.00 91.56 172 LYS A CA 1
ATOM 1335 C C . LYS A 1 172 ? -21.206 2.324 -24.480 1.00 91.56 172 LYS A C 1
ATOM 1337 O O . LYS A 1 172 ? -21.275 2.880 -25.574 1.00 91.56 172 LYS A O 1
ATOM 1342 N N . LEU A 1 173 ? -20.243 1.455 -24.179 1.00 89.81 173 LEU A N 1
ATOM 1343 C CA . LEU A 1 173 ? -19.165 1.088 -25.094 1.00 89.81 173 LEU A CA 1
ATOM 1344 C C . LEU A 1 173 ? -19.586 -0.064 -26.027 1.00 89.81 173 LEU A C 1
ATOM 1346 O O . LEU A 1 173 ? -20.482 -0.842 -25.694 1.00 89.81 173 LEU A O 1
ATOM 1350 N N . PRO A 1 174 ? -18.942 -0.208 -27.203 1.00 89.19 174 PRO A N 1
ATOM 1351 C CA . PRO A 1 174 ? -19.184 -1.338 -28.093 1.00 89.19 174 PRO A CA 1
ATOM 1352 C C . PRO A 1 174 ? -18.959 -2.691 -27.405 1.00 89.19 174 PRO A C 1
ATOM 1354 O O . PRO A 1 174 ? -18.090 -2.836 -26.539 1.00 89.19 174 PRO A O 1
ATOM 1357 N N . LYS A 1 175 ? -19.699 -3.714 -27.852 1.00 78.31 175 LYS A N 1
ATOM 1358 C CA . LYS A 1 175 ? -19.445 -5.105 -27.446 1.00 78.31 175 LYS A CA 1
ATOM 1359 C C . LYS A 1 175 ? -17.993 -5.467 -27.799 1.00 78.31 175 LYS A C 1
ATOM 1361 O O . LYS A 1 175 ? -17.536 -5.139 -28.889 1.00 78.31 175 LYS A O 1
ATOM 1366 N N . ASP A 1 176 ? -17.285 -6.102 -26.865 1.00 79.69 176 ASP A N 1
ATOM 1367 C CA . ASP A 1 176 ? -15.853 -6.451 -26.933 1.00 79.69 176 ASP A CA 1
ATOM 1368 C C . ASP A 1 176 ? -14.833 -5.297 -26.904 1.00 79.69 176 ASP A C 1
ATOM 1370 O O . ASP A 1 176 ? -13.648 -5.539 -27.135 1.00 79.69 176 ASP A O 1
ATOM 1374 N N . PHE A 1 177 ? -15.217 -4.070 -26.528 1.00 84.25 177 PHE A N 1
ATOM 1375 C CA . PHE A 1 177 ? -14.266 -2.948 -26.453 1.00 84.25 177 PHE A CA 1
ATOM 1376 C C . PHE A 1 177 ? -13.021 -3.233 -25.582 1.00 84.25 177 PHE A C 1
ATOM 1378 O O . PHE A 1 177 ? -11.911 -2.876 -25.965 1.00 84.25 177 PHE A O 1
ATOM 1385 N N . LEU A 1 178 ? -13.187 -3.912 -24.440 1.00 80.88 178 LEU A N 1
ATOM 1386 C CA . LEU A 1 178 ? -12.083 -4.273 -23.531 1.00 80.88 178 LEU A CA 1
ATOM 1387 C C . LEU A 1 178 ? -11.531 -5.694 -23.741 1.00 80.88 178 LEU A C 1
ATOM 1389 O O . LEU A 1 178 ? -10.564 -6.080 -23.088 1.00 80.88 178 LEU A O 1
ATOM 1393 N N . GLY A 1 179 ? -12.150 -6.498 -24.608 1.00 85.81 179 GLY A N 1
ATOM 1394 C CA . GLY A 1 179 ? -11.883 -7.934 -24.695 1.00 85.81 179 GLY A CA 1
ATOM 1395 C C . GLY A 1 179 ? -12.283 -8.724 -23.438 1.00 85.81 179 GLY A C 1
ATOM 1396 O O . GLY A 1 179 ? -12.832 -8.193 -22.470 1.00 85.81 179 GLY A O 1
ATOM 1397 N N . ASN A 1 180 ? -12.002 -10.028 -23.456 1.00 89.31 180 ASN A N 1
ATOM 1398 C CA . ASN A 1 180 ? -12.386 -10.934 -22.373 1.00 89.31 180 ASN A CA 1
ATOM 1399 C C . ASN A 1 180 ? -11.301 -11.005 -21.283 1.00 89.31 180 ASN A C 1
ATOM 1401 O O . ASN A 1 180 ? -10.113 -10.944 -21.610 1.00 89.31 180 ASN A O 1
ATOM 1405 N N . PRO A 1 181 ? -11.668 -11.174 -19.998 1.00 91.19 181 PRO A N 1
ATOM 1406 C CA . PRO A 1 181 ? -10.714 -11.488 -18.934 1.00 91.19 181 PRO A CA 1
ATOM 1407 C C . PRO A 1 181 ? -9.906 -12.749 -19.245 1.00 91.19 181 PRO A C 1
ATOM 1409 O O . PRO A 1 181 ? -10.477 -13.768 -19.645 1.00 91.19 181 PRO A O 1
ATOM 1412 N N . LEU A 1 182 ? -8.587 -12.703 -19.024 1.00 91.69 182 LEU A N 1
ATOM 1413 C CA . LEU A 1 182 ? -7.757 -13.912 -19.101 1.00 91.69 182 LEU A CA 1
ATOM 1414 C C . LEU A 1 182 ? -7.992 -14.824 -17.896 1.00 91.69 182 LEU A C 1
ATOM 1416 O O . LEU A 1 182 ? -8.093 -16.043 -18.048 1.00 91.69 182 LEU A O 1
ATOM 1420 N N . LEU A 1 183 ? -8.134 -14.243 -16.702 1.00 90.81 183 LEU A N 1
ATOM 1421 C CA . LEU A 1 183 ? -8.524 -14.987 -15.512 1.00 90.81 183 LEU A CA 1
ATOM 1422 C C . LEU A 1 183 ? -10.047 -15.162 -15.480 1.00 90.81 183 LEU A C 1
ATOM 1424 O O . LEU A 1 183 ? -10.787 -14.270 -15.075 1.00 90.81 183 LEU A O 1
ATOM 1428 N N . GLN A 1 184 ? -10.514 -16.330 -15.915 1.00 89.81 184 GLN A N 1
ATOM 1429 C CA . GLN A 1 184 ? -11.948 -16.642 -15.993 1.00 89.81 184 GLN A CA 1
ATOM 1430 C C . GLN A 1 184 ? -12.489 -17.330 -14.735 1.00 89.81 184 GLN A C 1
ATOM 1432 O O . GLN A 1 184 ? -13.683 -17.269 -14.446 1.00 89.81 184 GLN A O 1
ATOM 1437 N N . LYS A 1 185 ? -11.622 -18.025 -13.993 1.00 90.50 185 LYS A N 1
ATOM 1438 C CA . LYS A 1 185 ? -12.012 -18.784 -12.802 1.00 90.50 185 LYS A CA 1
ATOM 1439 C C . LYS A 1 185 ? -11.852 -17.931 -11.554 1.00 90.50 185 LYS A C 1
ATOM 1441 O O . LYS A 1 185 ? -10.858 -17.226 -11.403 1.00 90.50 185 LYS A O 1
ATOM 1446 N N . ARG A 1 186 ? -12.804 -18.063 -10.629 1.00 91.62 186 ARG A N 1
ATOM 1447 C CA . ARG A 1 186 ? -12.626 -17.560 -9.266 1.00 91.62 186 ARG A CA 1
ATOM 1448 C C . ARG A 1 186 ? -11.614 -18.439 -8.548 1.00 91.62 186 ARG A C 1
ATOM 1450 O O . ARG A 1 186 ? -11.699 -19.664 -8.619 1.00 91.62 186 ARG A O 1
ATOM 1457 N N . LEU A 1 187 ? -10.664 -17.794 -7.890 1.00 93.50 187 LEU A N 1
ATOM 1458 C CA . LEU A 1 187 ? -9.649 -18.456 -7.090 1.00 93.50 187 LEU A CA 1
ATOM 1459 C C . LEU A 1 187 ? -10.036 -18.365 -5.614 1.00 93.50 187 LEU A C 1
ATOM 1461 O O . LEU A 1 187 ? -10.542 -17.333 -5.168 1.00 93.50 187 LEU A O 1
ATOM 1465 N N . GLY A 1 188 ? -9.820 -19.452 -4.877 1.00 95.50 188 GLY A N 1
ATOM 1466 C CA . GLY A 1 188 ? -9.928 -19.461 -3.419 1.00 95.50 188 GLY A CA 1
ATOM 1467 C C . GLY A 1 188 ? -8.699 -18.839 -2.756 1.00 95.50 188 GLY A C 1
ATOM 1468 O O . GLY A 1 188 ? -7.672 -18.632 -3.400 1.00 95.50 188 GLY A O 1
ATOM 1469 N N . GLU A 1 189 ? -8.773 -18.598 -1.452 1.00 94.62 189 GLU A N 1
ATOM 1470 C CA . GLU A 1 189 ? -7.695 -17.974 -0.672 1.00 94.62 189 GLU A CA 1
ATOM 1471 C C . GLU A 1 189 ? -6.352 -18.711 -0.811 1.00 94.62 189 GLU A C 1
ATOM 1473 O O . GLU A 1 189 ? -5.334 -18.119 -1.164 1.00 94.62 189 GLU A O 1
ATOM 1478 N N . SER A 1 190 ? -6.355 -20.041 -0.677 1.00 96.06 190 SER A N 1
ATOM 1479 C CA . SER A 1 190 ? -5.142 -20.856 -0.842 1.00 96.06 190 SER A CA 1
ATOM 1480 C C . SER A 1 190 ? -4.537 -20.779 -2.250 1.00 96.06 190 SER A C 1
ATOM 1482 O O . SER A 1 190 ? -3.332 -20.968 -2.422 1.00 96.06 190 SER A O 1
ATOM 1484 N N . GLN A 1 191 ? -5.354 -20.510 -3.270 1.00 95.56 191 GLN A N 1
ATOM 1485 C CA . GLN A 1 191 ? -4.894 -20.327 -4.644 1.00 95.56 191 GLN A CA 1
ATOM 1486 C C . GLN A 1 191 ? -4.349 -18.915 -4.856 1.00 95.56 191 GLN A C 1
ATOM 1488 O O . GLN A 1 191 ? -3.320 -18.781 -5.511 1.00 95.56 191 GLN A O 1
ATOM 1493 N N . TRP A 1 192 ? -4.975 -17.887 -4.275 1.00 95.12 192 TRP A N 1
ATOM 1494 C CA . TRP A 1 192 ? -4.449 -16.520 -4.296 1.00 95.12 192 TRP A CA 1
ATOM 1495 C C . TRP A 1 192 ? -3.081 -16.425 -3.630 1.00 95.12 192 TRP A C 1
ATOM 1497 O O . TRP A 1 192 ? -2.163 -15.876 -4.234 1.00 95.12 192 TRP A O 1
ATOM 1507 N N . ASN A 1 193 ? -2.897 -17.088 -2.486 1.00 95.75 193 ASN A N 1
ATOM 1508 C CA . ASN A 1 193 ? -1.594 -17.168 -1.823 1.00 95.75 193 ASN A CA 1
ATOM 1509 C C . ASN A 1 193 ? -0.529 -17.795 -2.740 1.00 95.75 193 ASN A C 1
ATOM 1511 O O . ASN A 1 193 ? 0.610 -17.337 -2.797 1.00 95.75 193 ASN A O 1
ATOM 1515 N N . LYS A 1 194 ? -0.895 -18.818 -3.525 1.00 96.31 194 LYS A N 1
ATOM 1516 C CA . LYS A 1 194 ? 0.008 -19.401 -4.533 1.00 96.31 194 LYS A CA 1
ATOM 1517 C C . LYS A 1 194 ? 0.287 -18.446 -5.693 1.00 96.31 194 LYS A C 1
ATOM 1519 O O . LYS A 1 194 ? 1.420 -18.389 -6.158 1.00 96.31 194 LYS A O 1
ATOM 1524 N N . VAL A 1 195 ? -0.715 -17.710 -6.175 1.00 95.06 195 VAL A N 1
ATOM 1525 C CA . VAL A 1 195 ? -0.533 -16.704 -7.237 1.00 95.06 195 VAL A CA 1
ATOM 1526 C C . VAL A 1 195 ? 0.433 -15.616 -6.783 1.00 95.06 195 VAL A C 1
ATOM 1528 O O . VAL A 1 195 ? 1.326 -15.247 -7.540 1.00 95.06 195 VAL A O 1
ATOM 1531 N N . GLU A 1 196 ? 0.309 -15.151 -5.545 1.00 95.19 196 GLU A N 1
ATOM 1532 C CA . GLU A 1 196 ? 1.212 -14.157 -4.971 1.00 95.19 196 GLU A CA 1
ATOM 1533 C C . GLU A 1 196 ? 2.645 -14.691 -4.844 1.00 95.19 196 GLU A C 1
ATOM 1535 O O . GLU A 1 196 ? 3.593 -14.025 -5.261 1.00 95.19 196 GLU A O 1
ATOM 1540 N N . GLN A 1 197 ? 2.815 -15.937 -4.387 1.00 96.69 197 GLN A N 1
ATOM 1541 C CA . GLN A 1 197 ? 4.124 -16.601 -4.370 1.00 96.69 197 GLN A CA 1
ATOM 1542 C C . GLN A 1 197 ? 4.752 -16.684 -5.768 1.00 96.69 197 GLN A C 1
ATOM 1544 O O . GLN A 1 197 ? 5.930 -16.361 -5.932 1.00 96.69 197 GLN A O 1
ATOM 1549 N N . ILE A 1 198 ? 3.973 -17.073 -6.783 1.00 95.94 198 ILE A N 1
ATOM 1550 C CA . ILE A 1 198 ? 4.434 -17.127 -8.177 1.00 95.94 198 ILE A CA 1
ATOM 1551 C C . ILE A 1 198 ? 4.815 -15.727 -8.668 1.00 95.94 198 ILE A C 1
ATOM 1553 O O . ILE A 1 198 ? 5.876 -15.559 -9.268 1.00 95.94 198 ILE A O 1
ATOM 1557 N N . ASN A 1 199 ? 3.988 -14.715 -8.394 1.00 95.12 199 ASN A N 1
ATOM 1558 C CA . ASN A 1 199 ? 4.260 -13.333 -8.779 1.00 95.12 199 ASN A CA 1
ATOM 1559 C C . ASN A 1 199 ? 5.575 -12.831 -8.166 1.00 95.12 199 ASN A C 1
ATOM 1561 O O . ASN A 1 199 ? 6.398 -12.248 -8.867 1.00 95.12 199 ASN A O 1
ATOM 1565 N N . ASN A 1 200 ? 5.819 -13.127 -6.888 1.00 94.69 200 ASN A N 1
ATOM 1566 C CA . ASN A 1 200 ? 7.052 -12.754 -6.194 1.00 94.69 200 ASN A CA 1
ATOM 1567 C C . ASN A 1 200 ? 8.284 -13.439 -6.803 1.00 94.69 200 ASN A C 1
ATOM 1569 O O . ASN A 1 200 ? 9.297 -12.784 -7.059 1.00 94.69 200 ASN A O 1
ATOM 1573 N N . GLN A 1 201 ? 8.188 -14.737 -7.103 1.00 95.88 201 GLN A N 1
ATOM 1574 C CA . GLN A 1 201 ? 9.264 -15.477 -7.767 1.00 95.88 201 GLN A CA 1
ATOM 1575 C C . GLN A 1 201 ? 9.565 -14.910 -9.158 1.00 95.88 201 GLN A C 1
ATOM 1577 O O . GLN A 1 201 ? 10.721 -14.606 -9.460 1.00 95.88 201 GLN A O 1
ATOM 1582 N N . LEU A 1 202 ? 8.538 -14.694 -9.983 1.00 95.31 202 LEU A N 1
ATOM 1583 C CA . LEU A 1 202 ? 8.702 -14.116 -11.316 1.00 95.31 202 LEU A CA 1
ATOM 1584 C C . LEU A 1 202 ? 9.285 -12.705 -11.242 1.00 95.31 202 LEU A C 1
ATOM 1586 O O . LEU A 1 202 ? 10.230 -12.403 -11.967 1.00 95.31 202 LEU A O 1
ATOM 1590 N N . ASN A 1 203 ? 8.798 -11.855 -10.339 1.00 94.94 203 ASN A N 1
ATOM 1591 C CA . ASN A 1 203 ? 9.337 -10.510 -10.161 1.00 94.94 203 ASN A CA 1
ATOM 1592 C C . ASN A 1 203 ? 10.814 -10.529 -9.769 1.00 94.94 203 ASN A C 1
ATOM 1594 O O . ASN A 1 203 ? 11.581 -9.722 -10.298 1.00 94.94 203 ASN A O 1
ATOM 1598 N N . SER A 1 204 ? 11.241 -11.459 -8.910 1.00 93.88 204 SER A N 1
ATOM 1599 C CA . SER A 1 204 ? 12.657 -11.610 -8.557 1.00 93.88 204 SER A CA 1
ATOM 1600 C C . SER A 1 204 ? 13.511 -11.972 -9.782 1.00 93.88 204 SER A C 1
ATOM 1602 O O . SER A 1 204 ? 14.525 -11.328 -10.059 1.00 93.88 204 SER A O 1
ATOM 1604 N N . GLU A 1 205 ? 13.046 -12.924 -10.592 1.00 95.38 205 GLU A N 1
ATOM 1605 C CA . GLU A 1 205 ? 13.754 -13.402 -11.777 1.00 95.38 205 GLU A CA 1
ATOM 1606 C C . GLU A 1 205 ? 13.802 -12.334 -12.882 1.00 95.38 205 GLU A C 1
ATOM 1608 O O . GLU A 1 205 ? 14.852 -12.071 -13.475 1.00 95.38 205 GLU A O 1
ATOM 1613 N N . TYR A 1 206 ? 12.678 -11.664 -13.150 1.00 95.56 206 TYR A N 1
ATOM 1614 C CA . TYR A 1 206 ? 12.621 -10.564 -14.110 1.00 95.56 206 TYR A CA 1
ATOM 1615 C C . TYR A 1 206 ? 13.444 -9.364 -13.657 1.00 95.56 206 TYR A C 1
ATOM 1617 O O . TYR A 1 206 ? 14.064 -8.718 -14.504 1.00 95.56 206 TYR A O 1
ATOM 1625 N N . SER A 1 207 ? 13.510 -9.091 -12.353 1.00 94.56 207 SER A N 1
ATOM 1626 C CA . SER A 1 207 ? 14.370 -8.030 -11.831 1.00 94.56 207 SER A CA 1
ATOM 1627 C C . SER A 1 207 ? 15.843 -8.357 -12.074 1.00 94.56 207 SER A C 1
ATOM 1629 O O . SER A 1 207 ? 16.576 -7.522 -12.600 1.00 94.56 207 SER A O 1
ATOM 1631 N N . LEU A 1 208 ? 16.268 -9.603 -11.829 1.00 94.69 208 LEU A N 1
ATOM 1632 C CA . LEU A 1 208 ? 17.624 -10.058 -12.151 1.00 94.69 208 LEU A CA 1
ATOM 1633 C C . LEU A 1 208 ? 17.933 -9.934 -13.655 1.00 94.69 208 LEU A C 1
ATOM 1635 O O . LEU A 1 208 ? 18.987 -9.419 -14.040 1.00 94.69 208 LEU A O 1
ATOM 1639 N N . ARG A 1 209 ? 17.002 -10.339 -14.530 1.00 95.62 209 ARG A N 1
ATOM 1640 C CA . ARG A 1 209 ? 17.150 -10.165 -15.988 1.00 95.62 209 ARG A CA 1
ATOM 1641 C C . ARG A 1 209 ? 17.281 -8.693 -16.379 1.00 95.62 209 ARG A C 1
ATOM 1643 O O . ARG A 1 209 ? 18.142 -8.360 -17.193 1.00 95.62 209 ARG A O 1
ATOM 1650 N N . ARG A 1 210 ? 16.465 -7.806 -15.800 1.00 95.19 210 ARG A N 1
ATOM 1651 C CA . ARG A 1 210 ? 16.542 -6.354 -16.029 1.00 95.19 210 ARG A CA 1
ATOM 1652 C C . ARG A 1 210 ? 17.883 -5.794 -15.563 1.00 95.19 210 ARG A C 1
ATOM 1654 O O . ARG A 1 210 ? 18.500 -5.044 -16.312 1.00 95.19 210 ARG A O 1
ATOM 1661 N N . GLN A 1 211 ? 18.386 -6.204 -14.398 1.00 94.94 211 GLN A N 1
ATOM 1662 C CA . GLN A 1 211 ? 19.722 -5.818 -13.928 1.00 94.94 211 GLN A CA 1
ATOM 1663 C C . GLN A 1 211 ? 20.810 -6.231 -14.920 1.00 94.94 211 GLN A C 1
ATOM 1665 O O . GLN A 1 211 ? 21.652 -5.407 -15.270 1.00 94.94 211 GLN A O 1
ATOM 1670 N N . MET A 1 212 ? 20.769 -7.468 -15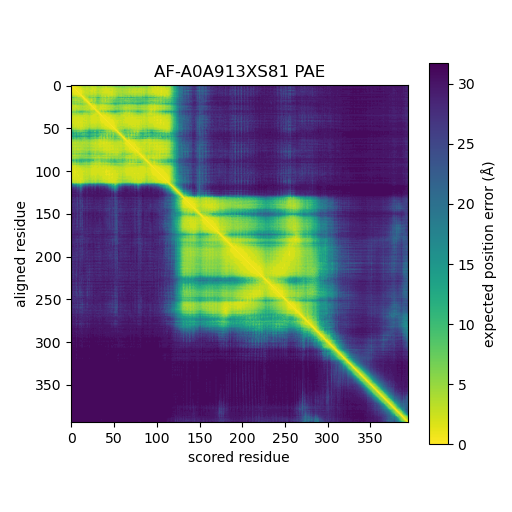.423 1.00 96.12 212 MET A N 1
ATOM 1671 C CA . MET A 1 212 ? 21.720 -7.937 -16.434 1.00 96.12 212 MET A CA 1
ATOM 1672 C C . MET A 1 212 ? 21.646 -7.093 -17.712 1.00 96.12 212 MET A C 1
ATOM 1674 O O . MET A 1 212 ? 22.682 -6.658 -18.213 1.00 96.12 212 MET A O 1
ATOM 1678 N N . LEU A 1 213 ? 20.443 -6.796 -18.214 1.00 95.75 213 LEU A N 1
ATOM 1679 C CA . LEU A 1 213 ? 20.265 -5.950 -19.399 1.00 95.75 213 LEU A CA 1
ATOM 1680 C C . LEU A 1 213 ? 20.784 -4.525 -19.181 1.00 95.75 213 LEU A C 1
ATOM 1682 O O . LEU A 1 213 ? 21.445 -3.979 -20.062 1.00 95.75 213 LEU A O 1
ATOM 1686 N N . LEU A 1 214 ? 20.544 -3.945 -18.005 1.00 95.69 214 LEU A N 1
ATOM 1687 C CA . LEU A 1 214 ? 21.068 -2.629 -17.644 1.00 95.69 214 LEU A CA 1
ATOM 1688 C C . LEU A 1 214 ? 22.594 -2.639 -17.554 1.00 95.69 214 LEU A C 1
ATOM 1690 O O . LEU A 1 214 ? 23.237 -1.748 -18.098 1.00 95.69 214 LEU A O 1
ATOM 1694 N N . LYS A 1 215 ? 23.193 -3.676 -16.959 1.00 95.94 215 LYS A N 1
ATOM 1695 C CA . LYS A 1 215 ? 24.653 -3.847 -16.949 1.00 95.94 215 LYS A CA 1
ATOM 1696 C C . LYS A 1 215 ? 25.214 -4.023 -18.355 1.00 95.94 215 LYS A C 1
ATOM 1698 O O . LYS A 1 215 ? 26.232 -3.422 -18.680 1.00 95.94 215 LYS A O 1
ATOM 1703 N N . ARG A 1 216 ? 24.546 -4.795 -19.214 1.00 96.38 216 ARG A N 1
ATOM 1704 C CA . ARG A 1 216 ? 24.929 -4.944 -20.622 1.00 96.38 216 ARG A CA 1
ATOM 1705 C C . ARG A 1 216 ? 24.878 -3.603 -21.351 1.00 96.38 216 ARG A C 1
ATOM 1707 O O . ARG A 1 216 ? 25.790 -3.314 -22.121 1.00 96.38 216 ARG A O 1
ATOM 1714 N N . LEU A 1 217 ? 23.854 -2.788 -21.108 1.00 94.88 217 LEU A N 1
ATOM 1715 C CA . LEU A 1 217 ? 23.761 -1.436 -21.654 1.00 94.88 217 LEU A CA 1
ATOM 1716 C C . LEU A 1 217 ? 24.916 -0.553 -21.160 1.00 94.88 217 LEU A C 1
ATOM 1718 O O . LEU A 1 217 ? 25.585 0.073 -21.979 1.00 94.88 217 LEU A O 1
ATOM 1722 N N . ASP A 1 218 ? 25.193 -0.573 -19.853 1.00 93.06 218 ASP A N 1
ATOM 1723 C CA . ASP A 1 218 ? 26.286 0.183 -19.232 1.00 93.06 218 ASP A CA 1
ATOM 1724 C C . ASP A 1 218 ? 27.637 -0.178 -19.880 1.00 93.06 218 ASP A C 1
ATOM 1726 O O . ASP A 1 218 ? 28.367 0.700 -20.338 1.00 93.06 218 ASP A O 1
ATOM 1730 N N . VAL A 1 219 ? 27.940 -1.475 -20.009 1.00 94.56 219 VAL A N 1
ATOM 1731 C CA . VAL A 1 219 ? 29.177 -1.967 -20.644 1.00 94.56 219 VAL A CA 1
ATOM 1732 C C . VAL A 1 219 ? 29.223 -1.634 -22.139 1.00 94.56 219 VAL A C 1
ATOM 1734 O O . VAL A 1 219 ? 30.278 -1.275 -22.659 1.00 94.56 219 VAL A O 1
ATOM 1737 N N . THR A 1 220 ? 28.088 -1.696 -22.841 1.00 92.19 220 THR A N 1
ATOM 1738 C CA . THR A 1 220 ? 28.016 -1.320 -24.264 1.00 92.19 220 THR A CA 1
ATOM 1739 C C . THR A 1 220 ? 28.407 0.144 -24.449 1.00 92.19 220 THR A C 1
ATOM 1741 O O . THR A 1 220 ? 29.203 0.464 -25.327 1.00 92.19 220 THR A O 1
ATOM 1744 N N . ILE A 1 221 ? 27.928 1.033 -23.583 1.00 89.69 221 ILE A N 1
ATOM 1745 C CA . ILE A 1 221 ? 28.256 2.460 -23.663 1.00 89.69 221 ILE A CA 1
ATOM 1746 C C . ILE A 1 221 ? 29.699 2.728 -23.239 1.00 89.69 221 ILE A C 1
ATOM 1748 O O . ILE A 1 221 ? 30.383 3.528 -23.876 1.00 89.69 221 ILE A O 1
ATOM 1752 N N . GLN A 1 222 ? 30.208 2.006 -22.237 1.00 88.88 222 GLN A N 1
ATOM 1753 C CA . GLN A 1 222 ? 31.629 2.053 -21.883 1.00 88.88 222 GLN A CA 1
ATOM 1754 C C . GLN A 1 222 ? 32.528 1.636 -23.054 1.00 88.88 222 GLN A C 1
ATOM 1756 O O . GLN A 1 222 ? 33.577 2.249 -23.254 1.00 88.88 222 GLN A O 1
ATOM 1761 N N . SER A 1 223 ? 32.113 0.650 -23.859 1.00 89.38 223 SER A N 1
ATOM 1762 C CA . SER A 1 223 ? 32.893 0.186 -25.014 1.00 89.38 223 SER A CA 1
ATOM 1763 C C . SER A 1 223 ? 33.073 1.258 -26.094 1.00 89.38 223 SER A C 1
ATOM 1765 O O . SER A 1 223 ? 34.107 1.288 -26.760 1.00 89.38 223 SER A O 1
ATOM 1767 N N . PHE A 1 224 ? 32.130 2.201 -26.228 1.00 85.56 224 PHE A N 1
ATOM 1768 C CA . PHE A 1 224 ? 32.294 3.322 -27.156 1.00 85.56 224 PHE A CA 1
ATOM 1769 C C . PHE A 1 224 ? 33.486 4.203 -26.780 1.00 85.56 224 PHE A C 1
ATOM 1771 O O . PHE A 1 224 ? 34.173 4.694 -27.668 1.00 85.56 224 PHE A O 1
ATOM 1778 N N . GLY A 1 225 ? 33.808 4.321 -25.488 1.00 83.44 225 GLY A N 1
ATOM 1779 C CA . GLY A 1 225 ? 34.940 5.103 -24.984 1.00 83.44 225 GLY A CA 1
ATOM 1780 C C . GLY A 1 225 ? 36.328 4.498 -25.233 1.00 83.44 225 GLY A C 1
ATOM 1781 O O . GLY A 1 225 ? 37.307 5.019 -24.703 1.00 83.44 225 GLY A O 1
ATOM 1782 N N . TRP A 1 226 ? 36.446 3.398 -25.986 1.00 82.44 226 TRP A N 1
ATOM 1783 C CA . TRP A 1 226 ? 37.738 2.754 -26.259 1.00 82.44 226 TRP A CA 1
ATOM 1784 C C . TRP A 1 226 ? 38.491 3.387 -27.437 1.00 82.44 226 TRP A C 1
ATOM 1786 O O . TRP A 1 226 ? 39.715 3.289 -27.491 1.00 82.44 226 TRP A O 1
ATOM 1796 N N . SER A 1 227 ? 37.792 4.080 -28.344 1.00 86.12 227 SER A N 1
ATOM 1797 C CA . SER A 1 227 ? 38.430 4.821 -29.442 1.00 86.12 227 SER A CA 1
ATOM 1798 C C . SER A 1 227 ? 38.897 6.209 -28.996 1.00 86.12 227 SER A C 1
ATOM 1800 O O . SER A 1 227 ? 38.232 6.864 -28.192 1.00 86.12 227 SER A O 1
ATOM 1802 N N . ASP A 1 228 ? 40.012 6.696 -29.543 1.00 83.00 228 ASP A N 1
ATOM 1803 C CA . ASP A 1 228 ? 40.565 8.004 -29.158 1.00 83.00 228 ASP A CA 1
ATOM 1804 C C . ASP A 1 228 ? 39.632 9.169 -29.524 1.00 83.00 228 ASP A C 1
ATOM 1806 O O . ASP A 1 228 ? 39.497 10.123 -28.759 1.00 83.00 228 ASP A O 1
ATOM 1810 N N . GLN A 1 229 ? 38.881 9.042 -30.624 1.00 80.75 229 GLN A N 1
ATOM 1811 C CA . GLN A 1 229 ? 37.841 10.004 -31.006 1.00 80.75 229 GLN A CA 1
ATOM 1812 C C . GLN A 1 229 ? 36.672 10.043 -30.011 1.00 80.75 229 GLN A C 1
ATOM 1814 O O . GLN A 1 229 ? 36.131 11.111 -29.734 1.00 80.75 229 GLN A O 1
ATOM 1819 N N . ALA A 1 230 ? 36.272 8.896 -29.457 1.00 80.50 230 ALA A N 1
ATOM 1820 C CA . ALA A 1 230 ? 35.178 8.836 -28.493 1.00 80.50 230 ALA A CA 1
ATOM 1821 C C . ALA A 1 230 ? 35.602 9.259 -27.082 1.00 80.50 230 ALA A C 1
ATOM 1823 O O . ALA A 1 230 ? 34.782 9.809 -26.349 1.00 80.50 230 ALA A O 1
ATOM 1824 N N . LYS A 1 231 ? 36.874 9.065 -26.701 1.00 82.81 231 LYS A N 1
ATOM 1825 C CA . LYS A 1 231 ? 37.417 9.596 -25.438 1.00 82.81 231 LYS A CA 1
ATOM 1826 C C . LYS A 1 231 ? 37.293 11.119 -25.374 1.00 82.81 231 LYS A C 1
ATOM 1828 O O . LYS A 1 231 ? 36.903 11.635 -24.333 1.00 82.81 231 LYS A O 1
ATOM 1833 N N . ALA A 1 232 ? 37.530 11.811 -26.492 1.00 87.38 232 ALA A N 1
ATOM 1834 C CA . ALA A 1 232 ? 37.362 13.263 -26.593 1.00 87.38 232 ALA A CA 1
ATOM 1835 C C . ALA A 1 232 ? 35.902 13.731 -26.418 1.00 87.38 232 ALA A C 1
ATOM 1837 O O . ALA A 1 232 ? 35.671 14.874 -26.048 1.00 87.38 232 ALA A O 1
ATOM 1838 N N . LYS A 1 233 ? 34.919 12.850 -26.653 1.00 87.75 233 LYS A N 1
ATOM 1839 C CA . LYS A 1 233 ? 33.475 13.136 -26.528 1.00 87.75 233 LYS A CA 1
ATOM 1840 C C . LYS A 1 233 ? 32.812 12.432 -25.343 1.00 87.75 233 LYS A C 1
ATOM 1842 O O . LYS A 1 233 ? 31.588 12.313 -25.279 1.00 87.75 233 LYS A O 1
ATOM 1847 N N . LYS A 1 234 ? 33.605 11.923 -24.400 1.00 87.00 234 LYS A N 1
ATOM 1848 C CA . LYS A 1 234 ? 33.108 11.117 -23.279 1.00 87.00 234 LYS A CA 1
ATOM 1849 C C . LYS A 1 234 ? 32.117 11.884 -22.403 1.00 87.00 234 LYS A C 1
ATOM 1851 O O . LYS A 1 234 ? 31.113 11.308 -21.976 1.00 87.00 234 LYS A O 1
ATOM 1856 N N . ASP A 1 235 ? 32.375 13.166 -22.177 1.00 87.19 235 ASP A N 1
ATOM 1857 C CA . ASP A 1 235 ? 31.526 14.016 -21.341 1.00 87.19 235 ASP A CA 1
ATOM 1858 C C . ASP A 1 235 ? 30.176 14.289 -22.013 1.00 87.19 235 ASP A C 1
ATOM 1860 O O . ASP A 1 235 ? 29.135 14.159 -21.367 1.00 87.19 235 ASP A O 1
ATOM 1864 N N . GLU A 1 236 ? 30.158 14.530 -23.329 1.00 89.94 236 GLU A N 1
ATOM 1865 C CA . GLU A 1 236 ? 28.923 14.658 -24.118 1.00 89.94 236 GLU A CA 1
ATOM 1866 C C . GLU A 1 236 ? 28.076 13.377 -24.036 1.00 89.94 236 GLU A C 1
ATOM 1868 O O . GLU A 1 236 ? 26.886 13.428 -23.716 1.00 89.94 236 GLU A O 1
ATOM 1873 N N . MET A 1 237 ? 28.692 12.206 -24.249 1.00 87.69 237 MET A N 1
ATOM 1874 C CA . MET A 1 237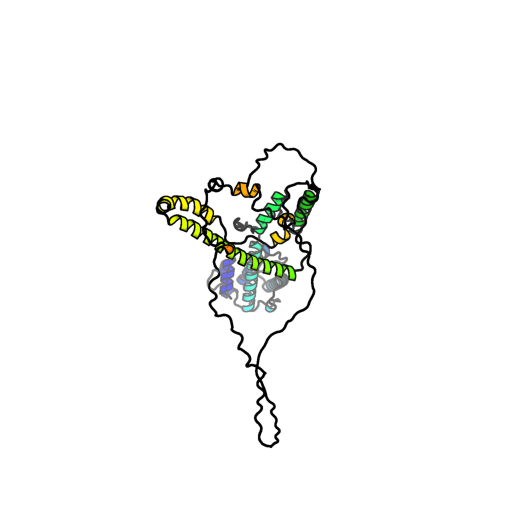 ? 27.983 10.922 -24.157 1.00 87.69 237 MET A CA 1
ATOM 1875 C C . MET A 1 237 ? 27.419 10.677 -22.755 1.00 87.69 237 MET A C 1
ATOM 1877 O O . MET A 1 237 ? 26.293 10.201 -22.609 1.00 87.69 237 MET A O 1
ATOM 1881 N N . THR A 1 238 ? 28.194 11.002 -21.720 1.00 88.94 238 THR A N 1
ATOM 1882 C CA . THR A 1 238 ? 27.791 10.823 -20.319 1.00 88.94 238 THR A CA 1
ATOM 1883 C C . THR A 1 238 ? 26.624 11.743 -19.963 1.00 88.94 238 THR A C 1
ATOM 1885 O O . THR A 1 238 ? 25.673 11.294 -19.321 1.00 88.94 238 THR A O 1
ATOM 1888 N N . THR A 1 239 ? 26.663 12.991 -20.436 1.00 93.12 239 THR A N 1
ATOM 1889 C CA . THR A 1 239 ? 25.609 13.997 -20.236 1.00 93.12 239 THR A CA 1
ATOM 1890 C C . THR A 1 239 ? 24.272 13.535 -20.812 1.00 93.12 239 THR A C 1
ATOM 1892 O O . THR A 1 239 ? 23.238 13.686 -20.166 1.00 93.12 239 THR A O 1
ATOM 1895 N N . VAL A 1 240 ? 24.285 12.901 -21.988 1.00 91.38 240 VAL A N 1
ATOM 1896 C CA . VAL A 1 240 ? 23.069 12.359 -22.616 1.00 91.38 240 VAL A CA 1
ATOM 1897 C C . VAL A 1 240 ? 22.619 11.052 -21.956 1.00 91.38 240 VAL A C 1
ATOM 1899 O O . VAL A 1 240 ? 21.427 10.843 -21.731 1.00 91.38 240 VAL A O 1
ATOM 1902 N N . PHE A 1 241 ? 23.550 10.150 -21.638 1.00 91.75 241 PHE A N 1
ATOM 1903 C CA . PHE A 1 241 ? 23.202 8.808 -21.173 1.00 91.75 241 PHE A CA 1
ATOM 1904 C C . PHE A 1 241 ? 22.762 8.750 -19.707 1.00 91.75 241 PHE A C 1
ATOM 1906 O O . PHE A 1 241 ? 21.813 8.030 -19.391 1.00 91.75 241 PHE A O 1
ATOM 1913 N N . GLN A 1 242 ? 23.424 9.469 -18.793 1.00 93.06 242 GLN A N 1
ATOM 1914 C CA . GLN A 1 242 ? 23.141 9.323 -17.360 1.00 93.06 242 GLN A CA 1
ATOM 1915 C C . GLN A 1 242 ? 21.684 9.617 -16.969 1.00 93.06 242 GLN A C 1
ATOM 1917 O O . GLN A 1 242 ? 21.138 8.830 -16.192 1.00 93.06 242 GLN A O 1
ATOM 1922 N N . PRO A 1 243 ? 21.017 10.669 -17.486 1.00 95.12 243 PRO A N 1
ATOM 1923 C CA . PRO A 1 243 ? 19.607 10.916 -17.186 1.00 95.12 243 PRO A CA 1
ATOM 1924 C C . PRO A 1 243 ? 18.709 9.749 -17.613 1.00 95.12 243 PRO A C 1
ATOM 1926 O O . PRO A 1 243 ? 17.911 9.256 -16.817 1.00 95.12 243 PRO A O 1
ATOM 1929 N N . LEU A 1 244 ? 18.910 9.233 -18.833 1.00 93.81 244 LEU A N 1
ATOM 1930 C CA . LEU A 1 244 ? 18.176 8.072 -19.345 1.00 93.81 244 LEU A CA 1
ATOM 1931 C C . LEU A 1 244 ? 18.427 6.839 -18.474 1.00 93.81 244 LEU A C 1
ATOM 1933 O O . LEU A 1 244 ? 17.504 6.102 -18.137 1.00 93.81 244 LEU A O 1
ATOM 1937 N N . ARG A 1 245 ? 19.682 6.632 -18.061 1.00 94.12 245 ARG A N 1
ATOM 1938 C CA . ARG A 1 245 ? 20.076 5.499 -17.227 1.00 94.12 245 ARG A CA 1
ATOM 1939 C C . ARG A 1 245 ? 19.462 5.525 -15.833 1.00 94.12 245 ARG A C 1
ATOM 1941 O O . ARG A 1 245 ? 19.120 4.455 -15.326 1.00 94.12 245 ARG A O 1
ATOM 1948 N N . ARG A 1 246 ? 19.329 6.711 -15.234 1.00 93.44 246 ARG A N 1
ATOM 1949 C CA . ARG A 1 246 ? 18.687 6.916 -13.925 1.00 93.44 246 ARG A CA 1
ATOM 1950 C C . ARG A 1 246 ? 17.176 6.699 -13.983 1.00 93.44 246 ARG A C 1
ATOM 1952 O O . ARG A 1 246 ? 16.617 6.187 -13.025 1.00 93.44 246 ARG A O 1
ATOM 1959 N N . ALA A 1 247 ? 16.537 7.025 -15.107 1.00 93.31 247 ALA A N 1
ATOM 1960 C CA . ALA A 1 247 ? 15.111 6.772 -15.315 1.00 93.31 247 ALA A CA 1
ATOM 1961 C C . ALA A 1 247 ? 14.772 5.276 -15.490 1.00 93.31 247 ALA A C 1
ATOM 1963 O O . ALA A 1 247 ? 13.621 4.874 -15.332 1.00 93.31 247 ALA A O 1
ATOM 1964 N N . MET A 1 248 ? 15.756 4.432 -15.820 1.00 92.81 248 MET A N 1
ATOM 1965 C CA . MET A 1 248 ? 15.545 2.996 -15.996 1.00 92.81 248 MET A CA 1
ATOM 1966 C C . MET A 1 248 ? 15.595 2.240 -14.663 1.00 92.81 248 MET A C 1
ATOM 1968 O O . MET A 1 248 ? 16.636 2.184 -14.005 1.00 92.81 248 MET A O 1
ATOM 1972 N N . SER A 1 249 ? 14.492 1.575 -14.313 1.00 91.19 249 SER A N 1
ATOM 1973 C CA . SER A 1 249 ? 14.419 0.712 -13.131 1.00 91.19 249 SER A CA 1
ATOM 1974 C C . SER A 1 249 ? 14.823 -0.731 -13.431 1.00 91.19 249 SER A C 1
ATOM 1976 O O . SER A 1 249 ? 14.546 -1.285 -14.497 1.00 91.19 249 SER A O 1
ATOM 1978 N N . SER A 1 250 ? 15.444 -1.360 -12.434 1.00 90.56 250 SER A N 1
ATOM 1979 C CA . SER A 1 250 ? 15.698 -2.798 -12.437 1.00 90.56 250 SER A CA 1
ATOM 1980 C C . SER A 1 250 ? 14.556 -3.623 -11.843 1.00 90.56 250 SER A C 1
ATOM 1982 O O . SER A 1 250 ? 14.492 -4.817 -12.112 1.00 90.56 250 SER A O 1
ATOM 1984 N N . SER A 1 251 ? 13.639 -3.008 -11.089 1.00 88.31 251 SER A N 1
ATOM 1985 C CA . SER A 1 251 ? 12.485 -3.707 -10.526 1.00 88.31 251 SER A CA 1
ATOM 1986 C C . SER A 1 251 ? 11.479 -4.064 -11.617 1.00 88.31 251 SER A C 1
ATOM 1988 O O . SER A 1 251 ? 11.230 -3.287 -12.544 1.00 88.31 251 SER A O 1
ATOM 1990 N N . ALA A 1 252 ? 10.904 -5.261 -11.526 1.00 85.31 252 ALA A N 1
ATOM 1991 C CA . ALA A 1 252 ? 9.703 -5.615 -12.268 1.00 85.31 252 ALA A CA 1
ATOM 1992 C C . ALA A 1 252 ? 8.481 -4.933 -11.626 1.00 85.31 252 ALA A C 1
ATOM 1994 O O . ALA A 1 252 ? 8.370 -4.879 -10.406 1.00 85.31 252 ALA A O 1
ATOM 1995 N N . SER A 1 253 ? 7.591 -4.381 -12.451 1.00 84.75 253 SER A N 1
ATOM 1996 C CA . SER A 1 253 ? 6.433 -3.587 -12.013 1.00 84.75 253 SER A CA 1
ATOM 1997 C C . SER A 1 253 ? 5.112 -4.356 -12.089 1.00 84.75 253 SER A C 1
ATOM 1999 O O . SER A 1 253 ? 4.060 -3.733 -12.080 1.00 84.75 253 SER A O 1
ATOM 2001 N N . VAL A 1 254 ? 5.157 -5.681 -12.256 1.00 90.88 254 VAL A N 1
ATOM 2002 C CA . VAL A 1 254 ? 3.956 -6.502 -12.458 1.00 90.88 254 VAL A CA 1
ATOM 2003 C C . VAL A 1 254 ? 3.429 -6.971 -11.106 1.00 90.88 254 VAL A C 1
ATOM 2005 O O . VAL A 1 254 ? 4.165 -7.513 -10.281 1.00 90.88 254 VAL A O 1
ATOM 2008 N N . THR A 1 255 ? 2.142 -6.764 -10.879 1.00 92.56 255 THR A N 1
ATOM 2009 C CA . THR A 1 255 ? 1.445 -7.073 -9.633 1.00 92.56 255 THR A CA 1
ATOM 2010 C C . THR A 1 255 ? 0.322 -8.080 -9.868 1.00 92.56 255 THR A C 1
ATOM 2012 O O . THR A 1 255 ? -0.110 -8.324 -10.995 1.00 92.56 255 THR A O 1
ATOM 2015 N N . VAL A 1 256 ? -0.211 -8.652 -8.785 1.00 93.00 256 VAL A N 1
ATOM 2016 C CA . VAL A 1 256 ? -1.396 -9.524 -8.861 1.00 93.00 256 VAL A CA 1
ATOM 2017 C C . VAL A 1 256 ? -2.614 -8.758 -9.403 1.00 93.00 256 VAL A C 1
ATOM 2019 O O . VAL A 1 256 ? -3.435 -9.336 -10.115 1.00 93.00 256 VAL A O 1
ATOM 2022 N N . ALA A 1 257 ? -2.703 -7.448 -9.148 1.00 90.81 257 ALA A N 1
ATOM 2023 C CA . ALA A 1 257 ? -3.748 -6.601 -9.716 1.00 90.81 257 ALA A CA 1
ATOM 2024 C C . ALA A 1 257 ? -3.682 -6.567 -11.254 1.00 90.81 257 ALA A C 1
ATOM 2026 O O . ALA A 1 257 ? -4.721 -6.684 -11.903 1.00 90.81 257 ALA A O 1
ATOM 2027 N N . ASP A 1 258 ? -2.481 -6.523 -11.841 1.00 91.31 258 ASP A N 1
ATOM 2028 C CA . ASP A 1 258 ? -2.299 -6.589 -13.299 1.00 91.31 258 ASP A CA 1
ATOM 2029 C C . ASP A 1 258 ? -2.773 -7.931 -13.871 1.00 91.31 258 ASP A C 1
ATOM 2031 O O . ASP A 1 258 ? -3.378 -7.985 -14.943 1.00 91.31 258 ASP A O 1
ATOM 2035 N N . VAL A 1 259 ? -2.565 -9.027 -13.134 1.00 89.62 259 VAL A N 1
ATOM 2036 C CA . VAL A 1 259 ? -3.068 -10.356 -13.517 1.00 89.62 259 VAL A CA 1
ATOM 2037 C C . VAL A 1 259 ? -4.598 -10.371 -13.545 1.00 89.62 259 VAL A C 1
ATOM 2039 O O . VAL A 1 259 ? -5.189 -10.930 -14.468 1.00 89.62 259 VAL A O 1
ATOM 2042 N N . ILE A 1 260 ? -5.258 -9.725 -12.584 1.00 91.25 260 ILE A N 1
ATOM 2043 C CA . ILE A 1 260 ? -6.727 -9.620 -12.534 1.00 91.25 260 ILE A CA 1
ATOM 2044 C C . ILE A 1 260 ? -7.257 -8.698 -13.644 1.00 91.25 260 ILE A C 1
ATOM 2046 O O . ILE A 1 260 ? -8.278 -8.989 -14.280 1.00 91.25 260 ILE A O 1
ATOM 2050 N N . ALA A 1 261 ? -6.555 -7.594 -13.897 1.00 90.44 261 ALA A N 1
ATOM 2051 C CA . ALA A 1 261 ? -6.901 -6.628 -14.930 1.00 90.44 261 ALA A CA 1
ATOM 2052 C C . ALA A 1 261 ? -6.658 -7.164 -16.350 1.00 90.44 261 ALA A C 1
ATOM 2054 O O . ALA A 1 261 ? -7.255 -6.658 -17.297 1.00 90.44 261 ALA A O 1
ATOM 2055 N N . SER A 1 262 ? -5.832 -8.202 -16.499 1.00 92.19 262 SER A N 1
ATOM 2056 C CA . SER A 1 262 ? -5.421 -8.746 -17.792 1.00 92.19 262 SER A CA 1
ATOM 2057 C C . SER A 1 262 ? -6.595 -9.175 -18.690 1.00 92.19 262 SER A C 1
ATOM 2059 O O . SER A 1 262 ? -7.603 -9.760 -18.258 1.00 92.19 262 SER A O 1
ATOM 2061 N N . ARG A 1 263 ? -6.464 -8.866 -19.983 1.00 92.12 263 ARG A N 1
ATOM 2062 C CA . ARG A 1 263 ? -7.464 -9.118 -21.027 1.00 92.12 263 ARG A CA 1
ATOM 2063 C C . ARG A 1 263 ? -6.837 -9.838 -22.224 1.00 92.12 263 ARG A C 1
ATOM 2065 O O . ARG A 1 263 ? -5.619 -9.972 -22.338 1.00 92.12 263 ARG A O 1
ATOM 2072 N N . THR A 1 264 ? -7.680 -10.382 -23.100 1.00 90.50 264 THR A N 1
ATOM 2073 C CA . THR A 1 264 ? -7.264 -11.181 -24.271 1.00 90.50 264 THR A CA 1
ATOM 2074 C C . THR A 1 264 ? -6.415 -10.425 -25.292 1.00 90.50 264 THR A C 1
ATOM 2076 O O . THR A 1 264 ? -5.748 -11.045 -26.117 1.00 90.50 264 THR A O 1
ATOM 2079 N N . ASP A 1 265 ? -6.439 -9.098 -25.271 1.00 86.19 265 ASP A N 1
ATOM 2080 C CA . ASP A 1 265 ? -5.589 -8.241 -26.095 1.00 86.19 265 ASP A CA 1
ATOM 2081 C C . ASP A 1 265 ? -4.093 -8.418 -25.786 1.00 86.19 265 ASP A C 1
ATOM 2083 O O . ASP A 1 265 ? -3.295 -8.403 -26.720 1.00 86.19 265 ASP A O 1
ATOM 2087 N N . LEU A 1 266 ? -3.715 -8.714 -24.537 1.00 87.06 266 LEU A N 1
ATOM 2088 C CA . LEU A 1 266 ? -2.325 -9.008 -24.152 1.00 87.06 266 LEU A CA 1
ATOM 2089 C C . LEU A 1 266 ? -1.744 -10.242 -24.856 1.00 87.06 266 LEU A C 1
ATOM 2091 O O . LEU A 1 266 ? -0.527 -10.367 -24.989 1.00 87.06 266 LEU A O 1
ATOM 2095 N N . LEU A 1 267 ? -2.595 -11.156 -25.332 1.00 86.06 267 LEU A N 1
ATOM 2096 C CA . LEU A 1 267 ? -2.158 -12.321 -26.107 1.00 86.06 267 LEU A CA 1
ATOM 2097 C C . LEU A 1 267 ? -1.800 -11.959 -27.555 1.00 86.06 267 LEU A C 1
ATOM 2099 O O . LEU A 1 267 ? -1.192 -12.764 -28.263 1.00 86.06 267 LEU A O 1
ATOM 2103 N N . ARG A 1 268 ? -2.165 -10.759 -28.020 1.00 84.94 268 ARG A N 1
ATOM 2104 C CA . ARG A 1 268 ? -1.810 -10.281 -29.356 1.00 84.94 268 ARG A CA 1
ATOM 2105 C C . ARG A 1 268 ? -0.366 -9.804 -29.333 1.00 84.94 268 ARG A C 1
ATOM 2107 O O . ARG A 1 268 ? -0.080 -8.672 -28.967 1.00 84.94 268 ARG A O 1
ATOM 2114 N N . GLN A 1 269 ? 0.551 -10.660 -29.769 1.00 79.38 269 GLN A N 1
ATOM 2115 C CA . GLN A 1 269 ? 1.944 -10.270 -29.968 1.00 79.38 269 GLN A CA 1
ATOM 2116 C C . GLN A 1 269 ? 2.115 -9.616 -31.347 1.00 79.38 269 GLN A C 1
ATOM 2118 O O . GLN A 1 269 ? 2.056 -10.316 -32.366 1.00 79.38 269 GLN A O 1
ATOM 2123 N N . PRO A 1 270 ? 2.322 -8.287 -31.429 1.00 80.75 270 PRO A N 1
ATOM 2124 C CA . PRO A 1 270 ? 2.624 -7.654 -32.701 1.00 80.75 270 PRO A CA 1
ATOM 2125 C C . PRO A 1 270 ? 3.983 -8.142 -33.209 1.00 80.75 270 PRO A C 1
ATOM 2127 O O . PRO A 1 270 ? 4.915 -8.391 -32.441 1.00 80.75 270 PRO A O 1
ATOM 2130 N N . ARG A 1 271 ? 4.126 -8.257 -34.533 1.00 82.88 271 ARG A N 1
ATOM 2131 C CA . ARG A 1 271 ? 5.438 -8.539 -35.124 1.00 82.88 271 ARG A CA 1
ATOM 2132 C C . ARG A 1 271 ? 6.382 -7.387 -34.793 1.00 82.88 271 ARG A C 1
ATOM 2134 O O . ARG A 1 271 ? 6.077 -6.231 -35.085 1.00 82.88 271 ARG A O 1
ATOM 2141 N N . THR A 1 272 ? 7.568 -7.718 -34.293 1.00 75.62 272 THR A N 1
ATOM 2142 C CA . THR A 1 272 ? 8.654 -6.754 -34.040 1.00 75.62 272 THR A CA 1
ATOM 2143 C C . THR A 1 272 ? 9.099 -6.025 -35.310 1.00 75.62 272 THR A C 1
ATOM 2145 O O . THR A 1 272 ? 9.650 -4.934 -35.251 1.00 75.62 272 THR A O 1
ATOM 2148 N N . SER A 1 273 ? 8.826 -6.603 -36.483 1.00 77.62 273 SER A N 1
ATOM 2149 C CA . SER A 1 273 ? 9.077 -5.998 -37.790 1.00 77.62 273 SER A CA 1
ATOM 2150 C C . SER A 1 273 ? 7.924 -5.135 -38.320 1.00 77.62 273 SER A C 1
ATOM 2152 O O . SER A 1 273 ? 7.982 -4.730 -39.481 1.00 77.62 273 SER A O 1
ATOM 2154 N N . SER A 1 274 ? 6.854 -4.923 -37.549 1.00 80.94 274 SER A N 1
ATOM 2155 C CA . SER A 1 274 ? 5.704 -4.129 -37.989 1.00 80.94 274 SER A CA 1
ATOM 2156 C C . SER A 1 274 ? 6.093 -2.667 -38.225 1.00 80.94 274 SER A C 1
ATOM 2158 O O . SER A 1 274 ? 7.052 -2.166 -37.638 1.00 80.94 274 SER A O 1
ATOM 2160 N N . GLY A 1 275 ? 5.352 -1.982 -39.101 1.00 79.19 275 GLY A N 1
ATOM 2161 C CA . GLY A 1 275 ? 5.623 -0.585 -39.452 1.00 79.19 275 GLY A CA 1
ATOM 2162 C C . GLY A 1 275 ? 5.652 0.339 -38.233 1.00 79.19 275 GLY A C 1
ATOM 2163 O O . GLY A 1 275 ? 6.586 1.121 -38.103 1.00 79.19 275 GLY A O 1
ATOM 2164 N N . ALA A 1 276 ? 4.705 0.167 -37.305 1.00 78.94 276 ALA A N 1
ATOM 2165 C CA . ALA A 1 276 ? 4.605 0.964 -36.081 1.00 78.94 276 ALA A CA 1
ATOM 2166 C C . ALA A 1 276 ? 5.815 0.786 -35.143 1.00 78.94 276 ALA A C 1
ATOM 2168 O O . ALA A 1 276 ? 6.329 1.763 -34.601 1.00 78.94 276 ALA A O 1
ATOM 2169 N N . GLU A 1 277 ? 6.317 -0.443 -34.977 1.00 79.50 277 GLU A N 1
ATOM 2170 C CA . GLU A 1 277 ? 7.516 -0.689 -34.157 1.00 79.50 277 GLU A CA 1
ATOM 2171 C C . GLU A 1 277 ? 8.805 -0.265 -34.875 1.00 79.50 277 GLU A C 1
ATOM 2173 O O . GLU A 1 277 ? 9.747 0.251 -34.263 1.00 79.50 277 GLU A O 1
ATOM 2178 N N . ARG A 1 278 ? 8.848 -0.420 -36.204 1.00 77.44 278 ARG A N 1
ATOM 2179 C CA . ARG A 1 278 ? 9.966 0.057 -37.026 1.00 77.44 278 ARG A CA 1
ATOM 2180 C C . ARG A 1 278 ? 10.070 1.571 -37.047 1.00 77.44 278 ARG A C 1
ATOM 2182 O O . ARG A 1 278 ? 11.184 2.078 -37.090 1.00 77.44 278 ARG A O 1
ATOM 2189 N N . GLU A 1 279 ? 8.958 2.292 -37.009 1.00 81.44 279 GLU A N 1
ATOM 2190 C CA . GLU A 1 279 ? 8.952 3.755 -36.984 1.00 81.44 279 GLU A CA 1
ATOM 2191 C C . GLU A 1 279 ? 9.700 4.294 -35.759 1.00 81.44 279 GLU A C 1
ATOM 2193 O O . GLU A 1 279 ? 10.580 5.142 -35.898 1.00 81.44 279 GLU A O 1
ATOM 2198 N N . LYS A 1 280 ? 9.458 3.695 -34.588 1.00 77.69 280 LYS A N 1
ATOM 2199 C CA . LYS A 1 280 ? 10.120 4.048 -33.321 1.00 77.69 280 LYS A CA 1
ATOM 2200 C C . LYS A 1 280 ? 11.599 3.655 -33.262 1.00 77.69 280 LYS A C 1
ATOM 2202 O O . LYS A 1 280 ? 12.358 4.223 -32.485 1.00 77.69 280 LYS A O 1
ATOM 2207 N N . THR A 1 281 ? 12.020 2.681 -34.069 1.00 74.94 281 THR A N 1
ATOM 2208 C CA . THR A 1 281 ? 13.401 2.160 -34.103 1.00 74.94 281 THR A CA 1
ATOM 2209 C C . THR A 1 281 ? 14.178 2.593 -35.352 1.00 74.94 281 THR A C 1
ATOM 2211 O O . THR A 1 281 ? 15.316 2.167 -35.580 1.00 74.94 281 THR A O 1
ATOM 2214 N N . LYS A 1 282 ? 13.596 3.466 -36.183 1.00 74.88 282 LYS A N 1
ATOM 2215 C CA . LYS A 1 282 ? 14.206 3.963 -37.419 1.00 74.88 282 LYS A CA 1
ATOM 2216 C C . LYS A 1 282 ? 15.305 4.973 -37.092 1.00 74.88 282 LYS A C 1
ATOM 2218 O O . LYS A 1 282 ? 15.026 6.132 -36.815 1.00 74.88 282 LYS A O 1
ATOM 2223 N N . CYS A 1 283 ? 16.566 4.573 -37.211 1.00 73.81 283 CYS A N 1
ATOM 2224 C CA . CYS A 1 283 ? 17.699 5.495 -37.142 1.00 73.81 283 CYS A CA 1
ATOM 2225 C C . CYS A 1 283 ? 18.272 5.789 -38.539 1.00 73.81 283 CYS A C 1
ATOM 2227 O O . CYS A 1 283 ? 18.027 5.049 -39.496 1.00 73.81 283 CYS A O 1
ATOM 2229 N N . ALA A 1 284 ? 19.039 6.876 -38.668 1.00 74.62 284 ALA A N 1
ATOM 2230 C CA . ALA A 1 284 ? 19.707 7.236 -39.923 1.00 74.62 284 ALA A CA 1
ATOM 2231 C C . ALA A 1 284 ? 20.646 6.119 -40.420 1.00 74.62 284 ALA A C 1
ATOM 2233 O O . ALA A 1 284 ? 20.727 5.873 -41.619 1.00 74.62 284 ALA A O 1
ATOM 2234 N N . ILE A 1 285 ? 21.266 5.380 -39.494 1.00 66.88 285 ILE A N 1
ATOM 2235 C CA . ILE A 1 285 ? 22.160 4.248 -39.780 1.00 66.88 285 ILE A CA 1
ATOM 2236 C C . ILE A 1 285 ? 21.400 3.078 -40.422 1.00 66.88 285 ILE A C 1
ATOM 2238 O O . ILE A 1 285 ? 21.895 2.482 -41.372 1.00 66.88 285 ILE A O 1
ATOM 2242 N N . ASN A 1 286 ? 20.162 2.804 -39.995 1.00 66.38 286 ASN A N 1
ATOM 2243 C CA . ASN A 1 286 ? 19.321 1.747 -40.576 1.00 66.38 286 ASN A CA 1
ATOM 2244 C C . ASN A 1 286 ? 18.900 2.034 -42.030 1.00 66.38 286 ASN A C 1
ATOM 2246 O O . ASN A 1 286 ? 18.317 1.165 -42.674 1.00 66.38 286 ASN A O 1
ATOM 2250 N N . ARG A 1 287 ? 19.150 3.249 -42.543 1.00 68.88 287 ARG A N 1
ATOM 2251 C CA . ARG A 1 287 ? 18.876 3.643 -43.937 1.00 68.88 287 ARG A CA 1
ATOM 2252 C C . ARG A 1 287 ? 20.112 3.575 -44.833 1.00 68.88 287 ARG A C 1
ATOM 2254 O O . ARG A 1 287 ? 19.986 3.761 -46.039 1.00 68.88 287 ARG A O 1
ATOM 2261 N N . VAL A 1 288 ? 21.294 3.342 -44.263 1.00 68.62 288 VAL A N 1
ATOM 2262 C CA . VAL A 1 288 ? 22.529 3.216 -45.035 1.00 68.62 288 VAL A CA 1
ATOM 2263 C C . VAL A 1 288 ? 22.601 1.796 -45.580 1.00 68.62 288 VAL A C 1
ATOM 2265 O O . VAL A 1 288 ? 22.697 0.835 -44.817 1.00 68.62 288 VAL A O 1
ATOM 2268 N N . LEU A 1 289 ? 22.560 1.658 -46.907 1.00 67.94 289 LEU A N 1
ATOM 2269 C CA . LEU A 1 289 ? 22.833 0.387 -47.567 1.00 67.94 289 LEU A CA 1
ATOM 2270 C C . LEU A 1 289 ? 24.299 0.034 -47.297 1.00 67.94 289 LEU A C 1
ATOM 2272 O O . LEU A 1 289 ? 25.208 0.628 -47.880 1.00 67.94 289 LEU A O 1
ATOM 2276 N N . MET A 1 290 ? 24.541 -0.899 -46.375 1.00 64.94 290 MET A N 1
ATOM 2277 C CA . MET A 1 290 ? 25.890 -1.418 -46.181 1.00 64.94 290 MET A CA 1
ATOM 2278 C C . MET A 1 290 ? 26.316 -2.093 -47.486 1.00 64.94 290 MET A C 1
ATOM 2280 O O . MET A 1 290 ? 25.588 -2.931 -48.018 1.00 64.94 290 MET A O 1
ATOM 2284 N N . GLY A 1 291 ? 27.475 -1.694 -48.017 1.00 77.81 291 GLY A N 1
ATOM 2285 C CA . GLY A 1 291 ? 28.053 -2.304 -49.213 1.00 77.81 291 GLY A CA 1
ATOM 2286 C C . GLY A 1 291 ? 28.319 -3.801 -49.023 1.00 77.81 291 GLY A C 1
ATOM 2287 O O . GLY A 1 291 ? 27.996 -4.386 -47.993 1.00 77.81 291 GLY A O 1
ATOM 2288 N N . LYS A 1 292 ? 28.933 -4.446 -50.018 1.00 75.19 292 LYS A N 1
ATOM 2289 C CA . LYS A 1 292 ? 29.209 -5.891 -49.997 1.00 75.19 292 LYS A CA 1
ATOM 2290 C C . LYS A 1 292 ? 30.054 -6.264 -48.765 1.00 75.19 292 LYS A C 1
ATOM 2292 O O . LYS A 1 292 ? 31.268 -6.087 -48.772 1.00 75.19 292 LYS A O 1
ATOM 2297 N N . VAL A 1 293 ? 29.404 -6.740 -47.699 1.00 72.38 293 VAL A N 1
ATOM 2298 C CA . VAL A 1 293 ? 30.062 -7.123 -46.443 1.00 72.38 293 VAL A CA 1
ATOM 2299 C C . VAL A 1 293 ? 30.857 -8.405 -46.708 1.00 72.38 293 VAL A C 1
ATOM 2301 O O . VAL A 1 293 ? 30.248 -9.401 -47.106 1.00 72.38 293 VAL A O 1
ATOM 2304 N N . PRO A 1 294 ? 32.192 -8.406 -46.528 1.00 74.50 294 PRO A N 1
ATOM 2305 C CA . PRO A 1 294 ? 32.994 -9.617 -46.657 1.00 74.50 294 PRO A CA 1
ATOM 2306 C C . PRO A 1 294 ? 32.485 -10.690 -45.696 1.00 74.50 294 PRO A C 1
ATOM 2308 O O . PRO A 1 294 ? 32.107 -10.376 -44.564 1.00 74.50 294 PRO A O 1
ATOM 2311 N N . ASP A 1 295 ? 32.453 -11.943 -46.151 1.00 76.75 295 ASP A N 1
ATOM 2312 C CA . ASP A 1 295 ? 31.996 -13.055 -45.322 1.00 76.75 295 ASP A CA 1
ATOM 2313 C C . ASP A 1 295 ? 32.853 -13.128 -44.050 1.00 76.75 295 ASP A C 1
ATOM 2315 O O . ASP A 1 295 ? 34.079 -13.218 -44.116 1.00 76.75 295 ASP A O 1
ATOM 2319 N N . ARG A 1 296 ? 32.208 -13.040 -42.883 1.00 74.12 296 ARG A N 1
ATOM 2320 C CA . ARG A 1 296 ? 32.882 -13.068 -41.575 1.00 74.12 296 ARG A CA 1
ATOM 2321 C C . ARG A 1 296 ? 33.108 -14.495 -41.069 1.00 74.12 296 ARG A C 1
ATOM 2323 O O . ARG A 1 296 ? 33.554 -14.675 -39.938 1.00 74.12 296 ARG A O 1
ATOM 2330 N N . GLY A 1 297 ? 32.818 -15.496 -41.900 1.00 77.00 297 GLY A N 1
ATOM 2331 C CA . GLY A 1 297 ? 32.947 -16.902 -41.546 1.00 77.00 297 GLY A CA 1
ATOM 2332 C C . GLY A 1 297 ? 31.906 -17.337 -40.511 1.00 77.00 297 GLY A C 1
ATOM 2333 O O . GLY A 1 297 ? 30.977 -16.606 -40.172 1.00 77.00 297 GLY A O 1
ATOM 2334 N N . GLY A 1 298 ? 32.035 -18.573 -40.026 1.00 73.62 298 GLY A N 1
ATOM 2335 C CA . GLY A 1 298 ? 31.126 -19.140 -39.022 1.00 73.62 298 GLY A CA 1
ATOM 2336 C C . GLY A 1 298 ? 29.846 -19.759 -39.587 1.00 73.62 298 GLY A C 1
ATOM 2337 O O . GLY A 1 298 ? 28.992 -20.188 -38.816 1.00 73.62 298 GLY A O 1
ATOM 2338 N N . ARG A 1 299 ? 29.703 -19.863 -40.916 1.00 79.88 299 ARG A N 1
ATOM 2339 C CA . ARG A 1 299 ? 28.674 -20.726 -41.506 1.00 79.88 299 ARG A CA 1
ATOM 2340 C C . ARG A 1 299 ? 29.042 -22.178 -41.179 1.00 79.88 299 ARG A C 1
ATOM 2342 O O . ARG A 1 299 ? 30.103 -22.633 -41.606 1.00 79.88 299 ARG A O 1
ATOM 2349 N N . PRO A 1 300 ? 28.186 -22.939 -40.475 1.00 65.44 300 PRO A N 1
ATOM 2350 C CA . PRO A 1 300 ? 28.479 -24.337 -40.154 1.00 65.44 300 PRO A CA 1
ATOM 2351 C C . PRO A 1 300 ? 28.740 -25.192 -41.402 1.00 65.44 300 PRO A C 1
ATOM 2353 O O . PRO A 1 300 ? 29.484 -26.159 -41.345 1.00 65.44 300 PRO A O 1
ATOM 2356 N N . SER A 1 301 ? 28.181 -24.795 -42.550 1.00 72.75 301 SER A N 1
ATOM 2357 C CA . SER A 1 301 ? 28.389 -25.439 -43.850 1.00 72.75 301 SER A CA 1
ATOM 2358 C C . SER A 1 301 ? 29.754 -25.168 -44.496 1.00 72.75 301 SER A C 1
ATOM 2360 O O . SER A 1 301 ? 30.080 -25.819 -45.480 1.00 72.75 301 SER A O 1
ATOM 2362 N N . THR A 1 302 ? 30.522 -24.185 -44.013 1.00 71.69 302 THR A N 1
ATOM 2363 C CA . THR A 1 302 ? 31.856 -23.834 -44.543 1.00 71.69 302 THR A CA 1
ATOM 2364 C C . THR A 1 302 ? 32.990 -24.255 -43.610 1.00 71.69 302 THR A C 1
ATOM 2366 O O . THR A 1 302 ? 34.155 -24.099 -43.963 1.00 71.69 302 THR A O 1
ATOM 2369 N N . MET A 1 303 ? 32.676 -24.751 -42.410 1.00 69.81 303 MET A N 1
ATOM 2370 C CA . MET A 1 303 ? 33.666 -25.337 -41.513 1.00 69.81 303 MET A CA 1
ATOM 2371 C C . MET A 1 303 ? 33.910 -26.783 -41.929 1.00 69.81 303 MET A C 1
ATOM 2373 O O . MET A 1 303 ? 32.986 -27.594 -41.945 1.00 69.81 303 MET A O 1
ATOM 2377 N N . ASN A 1 304 ? 35.161 -27.112 -42.247 1.00 71.44 304 ASN A N 1
ATOM 2378 C CA . ASN A 1 304 ? 35.548 -28.510 -42.369 1.00 71.44 304 ASN A CA 1
ATOM 2379 C C . ASN A 1 304 ? 35.328 -29.184 -41.008 1.00 71.44 304 ASN A C 1
ATOM 2381 O O . ASN A 1 304 ? 35.745 -28.616 -39.992 1.00 71.44 304 ASN A O 1
ATOM 2385 N N . PRO A 1 305 ? 34.672 -30.358 -40.961 1.00 73.81 305 PRO A N 1
ATOM 2386 C CA . PRO A 1 305 ? 34.567 -31.105 -39.721 1.00 73.81 305 PRO A CA 1
ATOM 2387 C C . PRO A 1 305 ? 35.981 -31.348 -39.176 1.00 73.81 305 PRO A C 1
ATOM 2389 O O . PRO A 1 305 ? 36.896 -31.606 -39.971 1.00 73.81 305 PRO A O 1
ATOM 2392 N N . PRO A 1 306 ? 36.186 -31.228 -37.851 1.00 71.56 306 PRO A N 1
ATOM 2393 C CA . PRO A 1 306 ? 37.482 -31.519 -37.262 1.00 71.56 306 PRO A CA 1
ATOM 2394 C C . PRO A 1 306 ? 37.915 -32.931 -37.685 1.00 71.56 306 PRO A C 1
ATOM 2396 O O . PRO A 1 306 ? 37.055 -33.814 -37.809 1.00 71.56 306 PRO A O 1
ATOM 2399 N N . PRO A 1 307 ? 39.216 -33.153 -37.947 1.00 76.56 307 PRO A N 1
ATOM 2400 C CA . PRO A 1 307 ? 39.715 -34.478 -38.275 1.00 76.56 307 PRO A CA 1
ATOM 2401 C C . PRO A 1 307 ? 39.229 -35.473 -37.215 1.00 76.56 307 PRO A C 1
ATOM 2403 O O . PRO A 1 307 ? 39.302 -35.153 -36.028 1.00 76.56 307 PRO A O 1
ATOM 2406 N N . PRO A 1 308 ? 38.706 -36.648 -37.599 1.00 75.25 308 PRO A N 1
ATOM 2407 C CA . PRO A 1 308 ? 38.276 -37.636 -36.623 1.00 75.25 308 PRO A CA 1
ATOM 2408 C C . PRO A 1 308 ? 39.472 -38.034 -35.744 1.00 75.25 308 PRO A C 1
ATOM 2410 O O . PRO A 1 308 ? 40.395 -38.699 -36.206 1.00 75.25 308 PRO A O 1
ATOM 2413 N N . GLU A 1 309 ? 39.454 -37.610 -34.476 1.00 70.56 309 GLU A N 1
ATOM 2414 C CA . GLU A 1 309 ? 40.536 -37.827 -33.498 1.00 70.56 309 GLU A CA 1
ATOM 2415 C C . GLU A 1 309 ? 40.675 -39.291 -33.049 1.00 70.56 309 GLU A C 1
ATOM 2417 O O . GLU A 1 309 ? 41.613 -39.645 -32.339 1.00 70.56 309 GLU A O 1
ATOM 2422 N N . MET A 1 310 ? 39.773 -40.176 -33.481 1.00 68.19 310 MET A N 1
ATOM 2423 C CA . MET A 1 310 ? 39.847 -41.603 -33.192 1.00 68.19 310 MET A CA 1
ATOM 2424 C C . MET A 1 310 ? 40.011 -42.418 -34.478 1.00 68.19 310 MET A C 1
ATOM 2426 O O . MET A 1 310 ? 39.176 -42.298 -35.381 1.00 68.19 310 MET A O 1
ATOM 2430 N N . PRO A 1 311 ? 41.015 -43.313 -34.564 1.00 64.38 311 PRO A N 1
ATOM 2431 C CA . PRO A 1 311 ? 41.041 -44.301 -35.628 1.00 64.38 311 PRO A CA 1
ATOM 2432 C C . PRO A 1 311 ? 39.773 -45.156 -35.537 1.00 64.38 311 PRO A C 1
ATOM 2434 O O . PRO A 1 311 ? 39.370 -45.571 -34.449 1.00 64.38 311 PRO A O 1
ATOM 2437 N N . SER A 1 312 ? 39.136 -45.405 -36.685 1.00 64.69 312 SER A N 1
ATOM 2438 C CA . SER A 1 312 ? 37.936 -46.239 -36.793 1.00 64.69 312 SER A CA 1
ATOM 2439 C C . SER A 1 312 ? 38.123 -47.517 -35.978 1.00 64.69 312 SER A C 1
ATOM 2441 O O . SER A 1 312 ? 39.098 -48.236 -36.220 1.00 64.69 312 SER A O 1
ATOM 2443 N N . PHE A 1 313 ? 37.216 -47.802 -35.037 1.00 59.47 313 PHE A N 1
ATOM 2444 C CA . PHE A 1 313 ? 37.203 -49.067 -34.306 1.00 59.47 313 PHE A CA 1
ATOM 2445 C C . PHE A 1 313 ? 37.282 -50.219 -35.314 1.00 59.47 313 PHE A C 1
ATOM 2447 O O . PHE A 1 313 ? 36.306 -50.541 -35.992 1.00 59.47 313 PHE A O 1
ATOM 2454 N N . ARG A 1 314 ? 38.464 -50.829 -35.450 1.00 63.09 314 ARG A N 1
ATOM 2455 C CA . ARG A 1 314 ? 38.618 -52.040 -36.248 1.00 63.09 314 ARG A CA 1
ATOM 2456 C C . ARG A 1 314 ? 37.944 -53.153 -35.466 1.00 63.09 314 ARG A C 1
ATOM 2458 O O . ARG A 1 314 ? 38.337 -53.453 -34.338 1.00 63.09 314 ARG A O 1
ATOM 2465 N N . LYS A 1 315 ? 36.911 -53.750 -36.057 1.00 61.38 315 LYS A N 1
ATOM 2466 C CA . LYS A 1 315 ? 36.322 -54.991 -35.557 1.00 61.38 315 LYS A CA 1
ATOM 2467 C C . LYS A 1 315 ? 37.458 -56.010 -35.437 1.00 61.38 315 LYS A C 1
ATOM 2469 O O . LYS A 1 315 ? 38.186 -56.218 -36.404 1.00 61.38 315 LYS A O 1
ATOM 2474 N N . ARG A 1 316 ? 37.650 -56.592 -34.250 1.00 63.44 316 ARG A N 1
ATOM 2475 C CA . ARG A 1 316 ? 38.642 -57.653 -34.045 1.00 63.44 316 ARG A CA 1
ATOM 2476 C C . ARG A 1 316 ? 38.298 -58.786 -35.013 1.00 63.44 316 ARG A C 1
ATOM 2478 O O . ARG A 1 316 ? 37.162 -59.258 -34.991 1.00 63.44 316 ARG A O 1
ATOM 2485 N N . GLU A 1 317 ? 39.230 -59.158 -35.886 1.00 56.12 317 GLU A N 1
ATOM 2486 C CA . GLU A 1 317 ? 39.038 -60.286 -36.796 1.00 56.12 317 GLU A CA 1
ATOM 2487 C C . GLU A 1 317 ? 38.765 -61.537 -35.954 1.00 56.12 317 GLU A C 1
ATOM 2489 O O . GLU A 1 317 ? 39.566 -61.916 -35.095 1.00 56.12 317 GLU A O 1
ATOM 2494 N N . GLU A 1 318 ? 37.592 -62.143 -36.137 1.00 55.50 318 GLU A N 1
ATOM 2495 C CA . GLU A 1 318 ? 37.339 -63.476 -35.607 1.00 55.50 318 GLU A CA 1
ATOM 2496 C C . GLU A 1 318 ? 38.267 -64.439 -36.347 1.00 55.50 318 GLU A C 1
ATOM 2498 O O . GLU A 1 318 ? 38.270 -64.481 -37.578 1.00 55.50 318 GLU A O 1
ATOM 2503 N N . ALA A 1 319 ? 39.068 -65.201 -35.598 1.00 59.19 319 ALA A N 1
ATOM 2504 C CA . ALA A 1 319 ? 39.907 -66.241 -36.174 1.00 59.19 319 ALA A CA 1
ATOM 2505 C C . ALA A 1 319 ? 39.048 -67.175 -37.053 1.00 59.19 319 ALA A C 1
ATOM 2507 O O . ALA A 1 319 ? 37.933 -67.535 -36.653 1.00 59.19 319 ALA A O 1
ATOM 2508 N N . PRO A 1 320 ? 39.530 -67.577 -38.243 1.00 49.53 320 PRO A N 1
ATOM 2509 C CA . PRO A 1 320 ? 38.744 -68.368 -39.179 1.00 49.53 320 PRO A CA 1
ATOM 2510 C C . PRO A 1 320 ? 38.268 -69.671 -38.527 1.00 49.53 320 PRO A C 1
ATOM 2512 O O . PRO A 1 320 ? 39.059 -70.523 -38.128 1.00 49.53 320 PRO A O 1
ATOM 2515 N N . LYS A 1 321 ? 36.944 -69.851 -38.467 1.00 54.34 321 LYS A N 1
ATOM 2516 C CA . LYS A 1 321 ? 36.256 -71.019 -37.885 1.00 54.34 321 LYS A CA 1
ATOM 2517 C C . LYS A 1 321 ? 36.408 -72.331 -38.675 1.00 54.34 321 LYS A C 1
ATOM 2519 O O . LYS A 1 321 ? 35.688 -73.282 -38.397 1.00 54.34 321 LYS A O 1
ATOM 2524 N N . ASN A 1 322 ? 37.363 -72.420 -39.602 1.00 48.94 322 ASN A N 1
ATOM 2525 C CA . ASN A 1 322 ? 37.589 -73.598 -40.449 1.00 48.94 322 ASN A CA 1
ATOM 2526 C C . ASN A 1 322 ? 38.999 -74.185 -40.322 1.00 48.94 322 ASN A C 1
ATOM 2528 O O . ASN A 1 322 ? 39.591 -74.631 -41.299 1.00 48.94 322 ASN A O 1
ATOM 2532 N N . GLN A 1 323 ? 39.513 -74.269 -39.098 1.00 44.62 323 GLN A N 1
ATOM 2533 C CA . GLN A 1 323 ? 40.501 -75.293 -38.769 1.00 44.62 323 GLN A CA 1
ATOM 2534 C C . GLN A 1 323 ? 39.968 -76.132 -37.615 1.00 44.62 323 GLN A C 1
ATOM 2536 O O . GLN A 1 323 ? 40.276 -75.911 -36.447 1.00 44.62 323 GLN A O 1
ATOM 2541 N N . ARG A 1 324 ? 39.134 -77.121 -37.958 1.00 41.72 324 ARG A N 1
ATOM 2542 C CA . ARG A 1 324 ? 39.088 -78.333 -37.145 1.00 41.72 324 ARG A CA 1
ATOM 2543 C C . ARG A 1 324 ? 40.407 -79.080 -37.382 1.00 41.72 324 ARG A C 1
ATOM 2545 O O . ARG A 1 324 ? 40.726 -79.355 -38.539 1.00 41.72 324 ARG A O 1
ATOM 2552 N N . PRO A 1 325 ? 41.165 -79.396 -36.324 1.00 44.50 325 PRO A N 1
ATOM 2553 C CA . PRO A 1 325 ? 42.393 -80.159 -36.436 1.00 44.50 325 PRO A CA 1
ATOM 2554 C C . PRO A 1 325 ? 42.044 -81.621 -36.720 1.00 44.50 325 PRO A C 1
ATOM 2556 O O . PRO A 1 325 ? 41.309 -82.250 -35.961 1.00 44.50 325 PRO A O 1
ATOM 2559 N N . HIS A 1 326 ? 42.592 -82.170 -37.801 1.00 35.72 326 HIS A N 1
ATOM 2560 C CA . HIS A 1 326 ? 42.721 -83.613 -37.963 1.00 35.72 326 HIS A CA 1
ATOM 2561 C C . HIS A 1 326 ? 44.188 -83.985 -37.753 1.00 35.72 326 HIS A C 1
ATOM 2563 O O . HIS A 1 326 ? 44.962 -84.137 -38.691 1.00 35.72 326 HIS A O 1
ATOM 2569 N N . SER A 1 327 ? 44.569 -84.159 -36.493 1.00 37.56 327 SER A N 1
ATOM 2570 C CA . SER A 1 327 ? 45.561 -85.168 -36.147 1.00 37.56 327 SER A CA 1
ATOM 2571 C C . SER A 1 327 ? 45.090 -85.891 -34.891 1.00 37.56 327 SER A C 1
ATOM 2573 O O . SER A 1 327 ? 44.828 -85.318 -33.838 1.00 37.56 327 SER A O 1
ATOM 2575 N N . SER A 1 328 ? 44.869 -87.183 -35.085 1.00 37.09 328 SER A N 1
ATOM 2576 C CA . SER A 1 328 ? 44.517 -88.180 -34.090 1.00 37.09 328 SER A CA 1
ATOM 2577 C C . SER A 1 328 ? 45.464 -88.152 -32.887 1.00 37.09 328 SER A C 1
ATOM 2579 O O . SER A 1 328 ? 46.658 -87.927 -33.082 1.00 37.09 328 SER A O 1
ATOM 2581 N N . ARG A 1 329 ? 44.957 -88.534 -31.698 1.00 37.62 329 ARG A N 1
ATOM 2582 C CA . ARG A 1 329 ? 45.480 -89.629 -30.834 1.00 37.62 329 ARG A CA 1
ATOM 2583 C C . ARG A 1 329 ? 45.290 -89.360 -29.329 1.00 37.62 329 ARG A C 1
ATOM 2585 O O . ARG A 1 329 ? 45.914 -88.462 -28.786 1.00 37.62 329 ARG A O 1
ATOM 2592 N N . GLY A 1 330 ? 44.529 -90.251 -28.674 1.00 34.28 330 GLY A N 1
ATOM 2593 C CA . GLY A 1 330 ? 44.493 -90.481 -27.214 1.00 34.28 330 GLY A CA 1
ATOM 2594 C C . GLY A 1 330 ? 43.714 -89.419 -26.431 1.00 34.28 330 GLY A C 1
ATOM 2595 O O . GLY A 1 330 ? 43.866 -88.239 -26.678 1.00 34.28 330 GLY A O 1
ATOM 2596 N N . GLY A 1 331 ? 42.829 -89.711 -25.487 1.00 32.69 331 GLY A N 1
ATOM 2597 C CA . GLY A 1 331 ? 42.737 -90.803 -24.518 1.00 32.69 331 GLY A CA 1
ATOM 2598 C C . GLY A 1 331 ? 42.153 -90.191 -23.221 1.00 32.69 331 GLY A C 1
ATOM 2599 O O . GLY A 1 331 ? 42.187 -88.973 -23.077 1.00 32.69 331 GLY A O 1
ATOM 2600 N N . PRO A 1 332 ? 41.534 -90.971 -22.321 1.00 46.78 332 PRO A N 1
ATOM 2601 C CA . PRO A 1 332 ? 40.261 -90.596 -21.696 1.00 46.78 332 PRO A CA 1
ATOM 2602 C C . PRO A 1 332 ? 40.342 -90.173 -20.217 1.00 46.78 332 PRO A C 1
ATOM 2604 O O . PRO A 1 332 ? 41.248 -90.569 -19.491 1.00 46.78 332 PRO A O 1
ATOM 2607 N N . GLY A 1 333 ? 39.291 -89.490 -19.747 1.00 33.19 333 GLY A N 1
ATOM 2608 C CA . GLY A 1 333 ? 38.981 -89.274 -18.323 1.00 33.19 333 GLY A CA 1
ATOM 2609 C C . GLY A 1 333 ? 38.873 -87.787 -17.975 1.00 33.19 333 GLY A C 1
ATOM 2610 O O . GLY A 1 333 ? 39.652 -86.985 -18.455 1.00 33.19 333 GLY A O 1
ATOM 2611 N N . GLY A 1 334 ? 37.934 -87.295 -17.178 1.00 34.56 334 GLY A N 1
ATOM 2612 C CA . GLY A 1 334 ? 36.898 -87.905 -16.362 1.00 34.56 334 GLY A CA 1
ATOM 2613 C C . GLY A 1 334 ? 36.379 -86.832 -15.389 1.00 34.56 334 GLY A C 1
ATOM 2614 O O . GLY A 1 334 ? 37.162 -86.038 -14.895 1.00 34.56 334 GLY A O 1
ATOM 2615 N N . ARG A 1 335 ? 35.060 -86.836 -15.148 1.00 34.69 335 ARG A N 1
ATOM 2616 C CA . ARG A 1 335 ? 34.325 -86.461 -13.914 1.00 34.69 335 ARG A CA 1
ATOM 2617 C C . ARG A 1 335 ? 34.676 -85.169 -13.134 1.00 34.69 335 ARG A C 1
ATOM 2619 O O . ARG A 1 335 ? 35.759 -85.031 -12.589 1.00 34.69 335 ARG A O 1
ATOM 2626 N N . GLY A 1 336 ? 33.629 -84.388 -12.832 1.00 33.38 336 GLY A N 1
ATOM 2627 C CA . GLY A 1 336 ? 33.512 -83.546 -11.618 1.00 33.38 336 GLY A CA 1
ATOM 2628 C C . GLY A 1 336 ? 32.795 -82.219 -11.900 1.00 33.38 336 GLY A C 1
ATOM 2629 O O . GLY A 1 336 ? 33.321 -81.412 -12.647 1.00 33.38 336 GLY A O 1
ATOM 2630 N N . ARG A 1 337 ? 31.502 -82.027 -11.585 1.00 37.53 337 ARG A N 1
ATOM 2631 C CA . ARG A 1 337 ? 30.858 -81.687 -10.286 1.00 37.53 337 ARG A CA 1
ATOM 2632 C C . ARG A 1 337 ? 31.360 -80.393 -9.613 1.00 37.53 337 ARG A C 1
ATOM 2634 O O . ARG A 1 337 ? 32.536 -80.279 -9.309 1.00 37.53 337 ARG A O 1
ATOM 2641 N N . GLY A 1 338 ? 30.395 -79.544 -9.231 1.00 33.50 338 GLY A N 1
ATOM 2642 C CA . GLY A 1 338 ? 30.520 -78.409 -8.295 1.00 33.50 338 GLY A CA 1
ATOM 2643 C C . GLY A 1 338 ? 30.378 -77.066 -9.020 1.00 33.50 338 GLY A C 1
ATOM 2644 O O . GLY A 1 338 ? 31.084 -76.837 -9.985 1.00 33.50 338 GLY A O 1
ATOM 2645 N N . GLY A 1 339 ? 29.449 -76.157 -8.714 1.00 32.66 339 GLY A N 1
ATOM 2646 C CA . GLY A 1 339 ? 28.836 -75.808 -7.432 1.00 32.66 339 GLY A CA 1
ATOM 2647 C C . GLY A 1 339 ? 29.339 -74.413 -7.038 1.00 32.66 339 GLY A C 1
ATOM 2648 O O . GLY A 1 339 ? 30.545 -74.218 -6.976 1.00 32.66 339 GLY A O 1
ATOM 2649 N N . GLY A 1 340 ? 28.454 -73.441 -6.788 1.00 34.88 340 GLY A N 1
ATOM 2650 C CA . GLY A 1 340 ? 28.904 -72.125 -6.311 1.00 34.88 340 GLY A CA 1
ATOM 2651 C C . GLY A 1 340 ? 27.880 -71.001 -6.405 1.00 34.88 340 GLY A C 1
ATOM 2652 O O . GLY A 1 340 ? 27.850 -70.257 -7.376 1.00 34.88 340 GLY A O 1
ATOM 2653 N N . ARG A 1 341 ? 27.052 -70.886 -5.363 1.00 36.53 341 ARG A N 1
ATOM 2654 C CA . ARG A 1 341 ? 26.260 -69.698 -5.013 1.00 36.53 341 ARG A CA 1
ATOM 2655 C C . ARG A 1 341 ? 27.165 -68.540 -4.573 1.00 36.53 341 ARG A C 1
ATOM 2657 O O . ARG A 1 341 ? 28.187 -68.775 -3.939 1.00 36.53 341 ARG A O 1
ATOM 2664 N N . GLY A 1 342 ? 26.645 -67.321 -4.729 1.00 33.53 342 GLY A N 1
ATOM 2665 C CA . GLY A 1 342 ? 27.102 -66.097 -4.058 1.00 33.53 342 GLY A CA 1
ATOM 2666 C C . GLY A 1 342 ? 27.824 -65.164 -5.028 1.00 33.53 342 GLY A C 1
ATOM 2667 O O . GLY A 1 342 ? 28.687 -65.598 -5.766 1.00 33.53 342 GLY A O 1
ATOM 2668 N N . GLY A 1 343 ? 27.532 -63.876 -5.131 1.00 34.53 343 GLY A N 1
ATOM 2669 C CA . GLY A 1 343 ? 26.673 -62.994 -4.362 1.00 34.53 343 GLY A CA 1
ATOM 2670 C C . GLY A 1 343 ? 27.149 -61.564 -4.636 1.00 34.53 343 GLY A C 1
ATOM 2671 O O . GLY A 1 343 ? 28.347 -61.339 -4.728 1.00 34.53 343 GLY A O 1
ATOM 2672 N N . ARG A 1 344 ? 26.195 -60.626 -4.708 1.00 34.53 344 ARG A N 1
ATOM 2673 C CA . ARG A 1 344 ? 26.355 -59.159 -4.622 1.00 34.53 344 ARG A CA 1
ATOM 2674 C C . ARG A 1 344 ? 27.186 -58.449 -5.702 1.00 34.53 344 ARG A C 1
ATOM 2676 O O . ARG A 1 344 ? 28.392 -58.611 -5.789 1.00 34.53 344 ARG A O 1
ATOM 2683 N N . GLY A 1 345 ? 26.549 -57.469 -6.349 1.00 32.81 345 GLY A N 1
ATOM 2684 C CA . GLY A 1 345 ? 27.273 -56.273 -6.786 1.00 32.81 345 GLY A CA 1
ATOM 2685 C C . GLY A 1 345 ? 26.661 -55.473 -7.932 1.00 32.81 345 GLY A C 1
ATOM 2686 O O . GLY A 1 345 ? 27.199 -55.498 -9.022 1.00 32.81 345 GLY A O 1
ATOM 2687 N N . GLY A 1 346 ? 25.604 -54.706 -7.645 1.00 34.22 346 GLY A N 1
ATOM 2688 C CA . GLY A 1 346 ? 25.574 -53.273 -7.971 1.00 34.22 346 GLY A CA 1
ATOM 2689 C C . GLY A 1 346 ? 25.357 -52.791 -9.416 1.00 34.22 346 GLY A C 1
ATOM 2690 O O . GLY A 1 346 ? 26.271 -52.827 -10.225 1.00 34.22 346 GLY A O 1
ATOM 2691 N N . LYS A 1 347 ? 24.225 -52.080 -9.571 1.00 33.00 347 LYS A N 1
ATOM 2692 C CA . LYS A 1 347 ? 23.966 -50.921 -10.461 1.00 33.00 347 LYS A CA 1
ATOM 2693 C C . LYS A 1 347 ? 23.823 -51.188 -11.968 1.00 33.00 347 LYS A C 1
ATOM 2695 O O . LYS A 1 347 ? 24.556 -51.983 -12.522 1.00 33.00 347 LYS A O 1
ATOM 2700 N N . VAL A 1 348 ? 23.020 -50.471 -12.756 1.00 34.78 348 VAL A N 1
ATOM 2701 C CA . VAL A 1 348 ? 21.778 -49.661 -12.682 1.00 34.78 348 VAL A CA 1
ATOM 2702 C C . VAL A 1 348 ? 21.584 -49.197 -14.143 1.00 34.78 348 VAL A C 1
ATOM 2704 O O . VAL A 1 348 ? 22.574 -48.807 -14.751 1.00 34.78 348 VAL A O 1
ATOM 2707 N N . GLN A 1 349 ? 20.331 -49.202 -14.635 1.00 35.78 349 GLN A N 1
ATOM 2708 C CA . GLN A 1 349 ? 19.799 -48.539 -15.857 1.00 35.78 349 GLN A CA 1
ATOM 2709 C C . GLN A 1 349 ? 20.384 -48.961 -17.218 1.00 35.78 349 GLN A C 1
ATOM 2711 O O . GLN A 1 349 ? 21.587 -48.990 -17.405 1.00 35.78 349 GLN A O 1
ATOM 2716 N N . GLY A 1 350 ? 19.631 -49.232 -18.283 1.00 34.88 350 GLY A N 1
ATOM 2717 C CA . GLY A 1 350 ? 18.210 -49.155 -18.662 1.00 34.88 350 GLY A CA 1
ATOM 2718 C C . GLY A 1 350 ? 18.224 -49.441 -20.182 1.00 34.88 350 GLY A C 1
ATOM 2719 O O . GLY A 1 350 ? 19.120 -48.962 -20.867 1.00 34.88 350 GLY A O 1
ATOM 2720 N N . GLY A 1 351 ? 17.431 -50.354 -20.759 1.00 29.84 351 GLY A N 1
ATOM 2721 C CA . GLY A 1 351 ? 15.990 -50.193 -21.004 1.00 29.84 351 GLY A CA 1
ATOM 2722 C C . GLY A 1 351 ? 15.761 -48.841 -21.682 1.00 29.84 351 GLY A C 1
ATOM 2723 O O . GLY A 1 351 ? 15.956 -47.836 -21.012 1.00 29.84 351 GLY A O 1
ATOM 2724 N N . TRP A 1 352 ? 15.461 -48.709 -22.975 1.00 31.98 352 TRP A N 1
ATOM 2725 C CA . TRP A 1 352 ? 14.311 -49.276 -23.683 1.00 31.98 352 TRP A CA 1
ATOM 2726 C C . TRP A 1 352 ? 14.573 -49.382 -25.203 1.00 31.98 352 TRP A C 1
ATOM 2728 O O . TRP A 1 352 ? 15.031 -48.422 -25.821 1.00 31.98 352 TRP A O 1
ATOM 2738 N N . GLY A 1 353 ? 14.239 -50.539 -25.793 1.00 33.25 353 GLY A N 1
ATOM 2739 C CA . GLY A 1 353 ? 13.790 -50.642 -27.192 1.00 33.25 353 GLY A CA 1
ATOM 2740 C C . GLY A 1 353 ? 12.400 -50.000 -27.319 1.00 33.25 353 GLY A C 1
ATOM 2741 O O . GLY A 1 353 ? 11.708 -49.849 -26.318 1.00 33.25 353 GLY A O 1
ATOM 2742 N N . GLY A 1 354 ? 11.973 -49.484 -28.466 1.00 32.78 354 GLY A N 1
ATOM 2743 C CA . GLY A 1 354 ? 11.974 -50.140 -29.768 1.00 32.78 354 GLY A CA 1
ATOM 2744 C C . GLY A 1 354 ? 10.547 -50.629 -29.999 1.00 32.78 354 GLY A C 1
ATOM 2745 O O . GLY A 1 354 ? 10.133 -51.521 -29.276 1.00 32.78 354 GLY A O 1
ATOM 2746 N N . ASP A 1 355 ? 9.826 -49.943 -30.891 1.00 32.19 355 ASP A N 1
ATOM 2747 C CA . ASP A 1 355 ? 8.577 -50.316 -31.586 1.00 32.19 355 ASP A CA 1
ATOM 2748 C C . ASP A 1 355 ? 7.977 -49.006 -32.150 1.00 32.19 355 ASP A C 1
ATOM 2750 O O . ASP A 1 355 ? 7.971 -47.986 -31.469 1.00 32.19 355 ASP A O 1
ATOM 2754 N N . ASP A 1 356 ? 7.418 -48.872 -33.346 1.00 32.47 356 ASP A N 1
ATOM 2755 C CA . ASP A 1 356 ? 7.349 -49.675 -34.561 1.00 32.47 356 ASP A CA 1
ATOM 2756 C C . ASP A 1 356 ? 6.574 -48.804 -35.589 1.00 32.47 356 ASP A C 1
ATOM 2758 O O . ASP A 1 356 ? 5.893 -47.850 -35.195 1.00 32.47 356 ASP A O 1
ATOM 2762 N N . ARG A 1 357 ? 6.585 -49.194 -36.874 1.00 35.50 357 ARG A N 1
ATOM 2763 C CA . ARG A 1 357 ? 5.836 -48.639 -38.044 1.00 35.50 357 ARG A CA 1
ATOM 2764 C C . ARG A 1 357 ? 6.532 -47.454 -38.742 1.00 35.50 357 ARG A C 1
ATOM 2766 O O . ARG A 1 357 ? 6.525 -46.328 -38.266 1.00 35.50 357 ARG A O 1
ATOM 2773 N N . GLY A 1 358 ? 7.196 -47.626 -39.892 1.00 33.31 358 GLY A N 1
ATOM 2774 C CA . GLY A 1 358 ? 6.676 -48.216 -41.137 1.00 33.31 358 GLY A CA 1
ATOM 2775 C C . GLY A 1 358 ? 5.645 -47.251 -41.738 1.00 33.31 358 GLY A C 1
ATOM 2776 O O . GLY A 1 358 ? 4.602 -47.040 -41.143 1.00 33.31 358 GLY A O 1
ATOM 2777 N N . GLY A 1 359 ? 5.825 -46.561 -42.860 1.00 30.95 359 GLY A N 1
ATOM 2778 C CA . GLY A 1 359 ? 6.631 -46.794 -44.049 1.00 30.95 359 GLY A CA 1
ATOM 2779 C C . GLY A 1 359 ? 5.705 -46.546 -45.245 1.00 30.95 359 GLY A C 1
ATOM 2780 O O . GLY A 1 359 ? 4.702 -47.240 -45.372 1.00 30.95 359 GLY A O 1
ATOM 2781 N N . ARG A 1 360 ? 5.999 -45.554 -46.095 1.00 32.44 360 ARG A N 1
ATOM 2782 C CA . ARG A 1 360 ? 5.576 -45.496 -47.510 1.00 32.44 360 ARG A CA 1
ATOM 2783 C C . ARG A 1 360 ? 6.290 -44.344 -48.210 1.00 32.44 360 ARG A C 1
ATOM 2785 O O . ARG A 1 360 ? 6.113 -43.182 -47.863 1.00 32.44 360 ARG A O 1
ATOM 2792 N N . GLY A 1 361 ? 7.142 -44.715 -49.161 1.00 31.06 361 GLY A N 1
ATOM 2793 C CA . GLY A 1 361 ? 7.876 -43.803 -50.021 1.00 31.06 361 GLY A CA 1
ATOM 2794 C C . GLY A 1 361 ? 7.045 -43.262 -51.183 1.00 31.06 361 GLY A C 1
ATOM 2795 O O . GLY A 1 361 ? 5.935 -43.713 -51.455 1.00 31.06 361 GLY A O 1
ATOM 2796 N N . GLY A 1 362 ? 7.654 -42.316 -51.890 1.00 29.25 362 GLY A N 1
ATOM 2797 C CA . GLY A 1 362 ? 7.185 -41.780 -53.160 1.00 29.25 362 GLY A CA 1
ATOM 2798 C C . GLY A 1 362 ? 8.227 -40.823 -53.733 1.00 29.25 362 GLY A C 1
ATOM 2799 O O . GLY A 1 362 ? 8.262 -39.652 -53.374 1.00 29.25 362 GLY A O 1
ATOM 2800 N N . HIS A 1 363 ? 9.108 -41.343 -54.589 1.00 31.02 363 HIS A N 1
ATOM 2801 C CA . HIS A 1 363 ? 10.013 -40.555 -55.427 1.00 31.02 363 HIS A CA 1
ATOM 2802 C C . HIS A 1 363 ? 9.216 -39.702 -56.426 1.00 31.02 363 HIS A C 1
ATOM 2804 O O . HIS A 1 363 ? 8.287 -40.208 -57.051 1.00 31.02 363 HIS A O 1
ATOM 2810 N N . GLY A 1 364 ? 9.632 -38.452 -56.661 1.00 29.05 364 GLY A N 1
ATOM 2811 C CA . GLY A 1 364 ? 9.029 -37.626 -57.709 1.00 29.05 364 GLY A CA 1
ATOM 2812 C C . GLY A 1 364 ? 9.668 -36.252 -57.914 1.00 29.05 364 GLY A C 1
ATOM 2813 O O . GLY A 1 364 ? 9.169 -35.267 -57.400 1.00 29.05 364 GLY A O 1
ATOM 2814 N N . LYS A 1 365 ? 10.748 -36.232 -58.704 1.00 28.09 365 LYS A N 1
ATOM 2815 C CA . LYS A 1 365 ? 11.118 -35.236 -59.732 1.00 28.09 365 LYS A CA 1
ATOM 2816 C C . LYS A 1 365 ? 11.082 -33.719 -59.431 1.00 28.09 365 LYS A C 1
ATOM 2818 O O . LYS A 1 365 ? 10.051 -33.097 -59.215 1.00 28.09 365 LYS A O 1
ATOM 2823 N N . TRP A 1 366 ? 12.253 -33.125 -59.653 1.00 29.00 366 TRP A N 1
ATOM 2824 C CA . TRP A 1 366 ? 12.500 -31.721 -59.972 1.00 29.00 366 TRP A CA 1
ATOM 2825 C C . TRP A 1 366 ? 11.626 -31.198 -61.124 1.00 29.00 366 TRP A C 1
ATOM 2827 O O . TRP A 1 366 ? 11.501 -31.856 -62.158 1.00 29.00 366 TRP A O 1
ATOM 2837 N N . GLY A 1 367 ? 11.121 -29.972 -60.974 1.00 28.30 367 GLY A N 1
ATOM 2838 C CA . GLY A 1 367 ? 10.490 -29.195 -62.040 1.00 28.30 367 GLY A CA 1
ATOM 2839 C C . GLY A 1 367 ? 10.118 -27.797 -61.549 1.00 28.30 367 GLY A C 1
ATOM 2840 O O . GLY A 1 367 ? 9.216 -27.647 -60.733 1.00 28.30 367 GLY A O 1
ATOM 2841 N N . GLY A 1 368 ? 10.846 -26.779 -62.012 1.00 30.41 368 GLY A N 1
ATOM 2842 C CA . GLY A 1 368 ? 10.521 -25.377 -61.759 1.00 30.41 368 GLY A CA 1
ATOM 2843 C C . GLY A 1 368 ? 9.234 -24.941 -62.466 1.00 30.41 368 GLY A C 1
ATOM 2844 O O . GLY A 1 368 ? 8.858 -25.494 -63.496 1.00 30.41 368 GLY A O 1
ATOM 2845 N N . GLY A 1 369 ? 8.583 -23.913 -61.927 1.00 26.94 369 GLY A N 1
ATOM 2846 C CA . GLY A 1 369 ? 7.398 -23.316 -62.535 1.00 26.94 369 GLY A CA 1
ATOM 2847 C C . GLY A 1 369 ? 6.892 -22.115 -61.748 1.00 26.94 369 GLY A C 1
ATOM 2848 O O . GLY A 1 369 ? 6.272 -22.259 -60.702 1.00 26.94 369 GLY A O 1
ATOM 2849 N N . ARG A 1 370 ? 7.176 -20.921 -62.276 1.00 30.39 370 ARG A N 1
ATOM 2850 C CA . ARG A 1 370 ? 6.480 -19.663 -61.981 1.00 30.39 370 ARG A CA 1
ATOM 2851 C C . ARG A 1 370 ? 4.976 -19.817 -62.249 1.00 30.39 370 ARG A C 1
ATOM 2853 O O . ARG A 1 370 ? 4.613 -20.403 -63.262 1.00 30.39 370 ARG A O 1
ATOM 2860 N N . GLY A 1 371 ? 4.131 -19.164 -61.453 1.00 29.59 371 GLY A N 1
ATOM 2861 C CA . GLY A 1 371 ? 2.730 -18.914 -61.818 1.00 29.59 371 GLY A CA 1
ATOM 2862 C C . GLY A 1 371 ? 1.838 -18.726 -60.598 1.00 29.59 371 GLY A C 1
ATOM 2863 O O . GLY A 1 371 ? 1.698 -19.642 -59.799 1.00 29.59 371 GLY A O 1
ATOM 2864 N N . GLY A 1 372 ? 1.292 -17.522 -60.419 1.00 31.50 372 GLY A N 1
ATOM 2865 C CA . GLY A 1 372 ? 0.502 -17.156 -59.245 1.00 31.50 372 GLY A CA 1
ATOM 2866 C C . GLY A 1 372 ? -0.969 -17.564 -59.296 1.00 31.50 372 GLY A C 1
ATOM 2867 O O . GLY A 1 372 ? -1.502 -17.829 -60.361 1.00 31.50 372 GLY A O 1
ATOM 2868 N N . HIS A 1 373 ? -1.605 -17.526 -58.124 1.00 28.69 373 HIS A N 1
ATOM 2869 C CA . HIS A 1 373 ? -3.026 -17.255 -57.860 1.00 28.69 373 HIS A CA 1
ATOM 2870 C C . HIS A 1 373 ? -3.120 -16.863 -56.368 1.00 28.69 373 HIS A C 1
ATOM 2872 O O . HIS A 1 373 ? -2.529 -17.520 -55.517 1.00 28.69 373 HIS A O 1
ATOM 2878 N N . ARG A 1 374 ? -3.531 -15.628 -56.042 1.00 30.61 374 ARG A N 1
ATOM 2879 C CA . ARG A 1 374 ? -4.877 -15.259 -55.548 1.00 30.61 374 ARG A CA 1
ATOM 2880 C C . ARG A 1 374 ? -5.446 -16.227 -54.494 1.00 30.61 374 ARG A C 1
ATOM 2882 O O . ARG A 1 374 ? -5.893 -17.302 -54.854 1.00 30.61 374 ARG A O 1
ATOM 2889 N N . ASN A 1 375 ? -5.470 -15.762 -53.243 1.00 33.97 375 ASN A N 1
ATOM 2890 C CA . ASN A 1 375 ? -6.424 -16.084 -52.168 1.00 33.97 375 ASN A CA 1
ATOM 2891 C C . ASN A 1 375 ? -6.434 -14.830 -51.267 1.00 33.97 375 ASN A C 1
ATOM 2893 O O . ASN A 1 375 ? -5.404 -14.481 -50.699 1.00 33.97 375 ASN A O 1
ATOM 2897 N N . GLU A 1 376 ? -7.384 -13.906 -51.405 1.00 30.00 376 GLU A N 1
ATOM 2898 C CA . GLU A 1 376 ? -8.704 -13.900 -50.746 1.00 30.00 376 GLU A CA 1
ATOM 2899 C C . GLU A 1 376 ? -8.622 -14.119 -49.224 1.00 30.00 376 GLU A C 1
ATOM 2901 O O . GLU A 1 376 ? -8.578 -15.237 -48.722 1.00 30.00 376 GLU A O 1
ATOM 2906 N N . ASN A 1 377 ? -8.593 -12.991 -48.501 1.00 32.44 377 ASN A N 1
ATOM 2907 C CA . ASN A 1 377 ? -8.886 -12.889 -47.072 1.00 32.44 377 ASN A CA 1
ATOM 2908 C C . ASN A 1 377 ? -10.414 -12.910 -46.879 1.00 32.44 377 ASN A C 1
ATOM 2910 O O . ASN A 1 377 ? -11.085 -12.087 -47.503 1.00 32.44 377 ASN A O 1
ATOM 2914 N N . PRO A 1 378 ? -10.976 -13.733 -45.977 1.00 36.28 378 PRO A N 1
ATOM 2915 C CA . PRO A 1 378 ? -12.418 -13.790 -45.751 1.00 36.28 378 PRO A CA 1
ATOM 2916 C C . PRO A 1 378 ? -12.903 -12.890 -44.598 1.00 36.28 378 PRO A C 1
ATOM 2918 O O . PRO A 1 378 ? -13.900 -13.211 -43.965 1.00 36.28 378 PRO A O 1
ATOM 2921 N N . PHE A 1 379 ? -12.235 -11.767 -44.304 1.00 33.28 379 PHE A N 1
ATOM 2922 C CA . PHE A 1 379 ? -12.717 -10.789 -43.316 1.00 33.28 379 PHE A CA 1
ATOM 2923 C C . PHE A 1 379 ? -12.270 -9.365 -43.674 1.00 33.28 379 PHE A C 1
ATOM 2925 O O . PHE A 1 379 ? -11.072 -9.087 -43.724 1.00 33.28 379 PHE A O 1
ATOM 2932 N N . GLY A 1 380 ? -13.235 -8.462 -43.876 1.00 32.41 380 GLY A N 1
ATOM 2933 C CA . GLY A 1 380 ? -13.016 -7.010 -43.862 1.00 32.41 380 GLY A CA 1
ATOM 2934 C C . GLY A 1 380 ? -13.516 -6.272 -45.101 1.00 32.41 380 GLY A C 1
ATOM 2935 O O . GLY A 1 380 ? -12.761 -6.045 -46.043 1.00 32.41 380 GLY A O 1
ATOM 2936 N N . GLN A 1 381 ? -14.786 -5.861 -45.060 1.00 33.66 381 GLN A N 1
ATOM 2937 C CA . GLN A 1 381 ? -15.328 -4.782 -45.890 1.00 33.66 381 GLN A CA 1
ATOM 2938 C C . GLN A 1 381 ? -14.596 -3.463 -45.606 1.00 33.66 381 GLN A C 1
ATOM 2940 O O . GLN A 1 381 ? -14.018 -3.266 -44.539 1.00 33.66 381 GLN A O 1
ATOM 2945 N N . GLY A 1 382 ? -14.579 -2.599 -46.617 1.00 29.78 382 GLY A N 1
ATOM 2946 C CA . GLY A 1 382 ? -13.647 -1.492 -46.734 1.00 29.78 382 GLY A CA 1
ATOM 2947 C C . GLY A 1 382 ? -14.019 -0.222 -45.979 1.00 29.78 382 GLY A C 1
ATOM 2948 O O . GLY A 1 382 ? -15.181 0.140 -45.864 1.00 29.78 382 GLY A O 1
ATOM 2949 N N . GLU A 1 383 ? -12.973 0.523 -45.641 1.00 30.27 383 GLU A N 1
ATOM 2950 C CA . GLU A 1 383 ? -12.981 1.980 -45.607 1.00 30.27 383 GLU A CA 1
ATOM 2951 C C . GLU A 1 383 ? -11.787 2.457 -46.445 1.00 30.27 383 GLU A C 1
ATOM 2953 O O . GLU A 1 383 ? -10.634 2.084 -46.213 1.00 30.27 383 GLU A O 1
ATOM 2958 N N . LYS A 1 384 ? -12.075 3.211 -47.510 1.00 35.09 384 LYS A N 1
ATOM 2959 C CA . LYS A 1 384 ? -11.067 3.792 -48.399 1.00 35.09 384 LYS A CA 1
ATOM 2960 C C . LYS A 1 384 ? -10.529 5.065 -47.749 1.00 35.09 384 LYS A C 1
ATOM 2962 O O . LYS A 1 384 ? -11.186 6.096 -47.815 1.00 35.09 384 LYS A O 1
ATOM 2967 N N . SER A 1 385 ? -9.311 5.015 -47.219 1.00 30.55 385 SER A N 1
ATOM 2968 C CA . SER A 1 385 ? -8.501 6.212 -46.981 1.00 30.55 385 SER A CA 1
ATOM 2969 C C . SER A 1 385 ? -7.269 6.168 -47.882 1.00 30.55 385 SER A C 1
ATOM 2971 O O . SER A 1 385 ? -6.551 5.168 -47.937 1.00 30.55 385 SER A O 1
ATOM 2973 N N . HIS A 1 386 ? -7.084 7.229 -48.667 1.00 36.00 386 HIS A N 1
ATOM 2974 C CA . HIS A 1 386 ? -5.955 7.406 -49.574 1.00 36.00 386 HIS A CA 1
ATOM 2975 C C . HIS A 1 386 ? -4.679 7.634 -48.756 1.00 36.00 386 HIS A C 1
ATOM 2977 O O . HIS A 1 386 ? -4.482 8.706 -48.194 1.00 36.00 386 HIS A O 1
ATOM 2983 N N . GLY A 1 387 ? -3.797 6.637 -48.722 1.00 31.14 387 GLY A N 1
ATOM 2984 C CA . GLY A 1 387 ? -2.457 6.749 -48.155 1.00 31.14 387 GLY A CA 1
ATOM 2985 C C . GLY A 1 387 ? -1.459 6.014 -49.041 1.00 31.14 387 GLY A C 1
ATOM 2986 O O . GLY A 1 387 ? -1.648 4.835 -49.342 1.00 31.14 387 GLY A O 1
ATOM 2987 N N . HIS A 1 388 ? -0.433 6.735 -49.494 1.00 32.94 388 HIS A N 1
ATOM 2988 C CA . HIS A 1 388 ? 0.674 6.246 -50.314 1.00 32.94 388 HIS A CA 1
ATOM 2989 C C . HIS A 1 388 ? 1.183 4.871 -49.845 1.00 32.94 388 HIS A C 1
ATOM 2991 O O . HIS A 1 388 ? 1.669 4.717 -48.725 1.00 32.94 388 HIS A O 1
ATOM 2997 N N . ARG A 1 389 ? 1.093 3.861 -50.720 1.00 30.42 389 ARG A N 1
ATOM 2998 C CA . ARG A 1 389 ? 1.796 2.586 -50.545 1.00 30.42 389 ARG A CA 1
ATOM 2999 C C . ARG A 1 389 ? 3.237 2.757 -51.010 1.00 30.42 389 ARG A C 1
ATOM 3001 O O . ARG A 1 389 ? 3.509 2.629 -52.201 1.00 30.42 389 ARG A O 1
ATOM 3008 N N . ASP A 1 390 ? 4.145 2.978 -50.071 1.00 32.69 390 ASP A N 1
ATOM 3009 C CA . ASP A 1 390 ? 5.567 2.763 -50.324 1.00 32.69 390 ASP A CA 1
ATOM 3010 C C . ASP A 1 390 ? 5.853 1.259 -50.318 1.00 32.69 390 ASP A C 1
ATOM 3012 O O . ASP A 1 390 ? 5.777 0.570 -49.297 1.00 32.69 390 ASP A O 1
ATOM 3016 N N . VAL A 1 391 ? 6.135 0.739 -51.510 1.00 34.41 391 VAL A N 1
ATOM 3017 C CA . VAL A 1 391 ? 6.572 -0.636 -51.744 1.00 34.41 391 VAL A CA 1
ATOM 3018 C C . VAL A 1 391 ? 8.057 -0.720 -51.401 1.00 34.41 391 VAL A C 1
ATOM 3020 O O . VAL A 1 391 ? 8.892 -0.155 -52.101 1.00 34.41 391 VAL A O 1
ATOM 3023 N N . TYR A 1 392 ? 8.398 -1.440 -50.334 1.00 31.36 392 TYR A N 1
ATOM 3024 C CA . TYR A 1 392 ? 9.787 -1.775 -50.024 1.00 31.36 392 TYR A CA 1
ATOM 3025 C C . TYR A 1 392 ? 10.171 -3.054 -50.770 1.00 31.36 392 TYR A C 1
ATOM 3027 O O . TYR A 1 392 ? 9.630 -4.124 -50.488 1.00 31.36 392 TYR A O 1
ATOM 3035 N N . TYR A 1 393 ? 11.104 -2.939 -51.715 1.00 29.53 393 TYR A N 1
ATOM 3036 C CA . TYR A 1 393 ? 11.851 -4.095 -52.200 1.00 29.53 393 TYR A CA 1
ATOM 3037 C C . TYR A 1 393 ? 12.880 -4.516 -51.143 1.00 29.53 393 TYR A C 1
ATOM 3039 O O . TYR A 1 393 ? 13.480 -3.675 -50.472 1.00 29.53 393 TYR A O 1
ATOM 3047 N N . SER A 1 394 ? 12.978 -5.834 -50.987 1.00 38.78 394 SER A N 1
ATOM 3048 C CA . SER A 1 394 ? 13.827 -6.603 -50.069 1.00 38.78 394 SER A CA 1
ATOM 3049 C C . SER A 1 394 ? 15.315 -6.329 -50.193 1.00 38.78 394 SER A C 1
ATOM 3051 O O . SER A 1 394 ? 15.764 -6.230 -51.359 1.00 38.78 394 SER A O 1
#

Secondary structure (DSSP, 8-state):
-HHHHHHHHHHTT---GGGGSTTHHHHHH-SSSPPHHHHHHHHHHHHHHHTTS--S-----SS-HHHHHHHHHHHHHHTT-S-GGG-SGGGGGSHHHHHHHHHHHHHHHHHHHHHHTTS-------GGGS-HHHHHHHHHHHHTTPPPPPTT--HHHHHHHHHHHHHHHHHHSPTTTT--BS--SPPPHHHHHHHHHHHHHHHHHHHHHHHHHHHHHHHHHHHHTTSHHHHTTHHHHHHHHHHHHHH---S----HHHHHH-BGGGG----TTSHHHHHHH--SGGGS----PPP----TTTSPPPP-SS---PPPPPPPS--------------------------------------------------------SS---------------

InterPro domains:
  IPR018797 FAM98 [PF10239] (25-318)
  IPR018797 FAM98 [PTHR31353] (1-383)

Foldseek 3Di:
DQVVLLVLCVVVVPPDVQSPDPCSSVVQLDDQAHHLSLLVLLQVLVVLLVVQDVDPAHQDDRPDLQSNLVSQLVRCVVVVPPDCCSHDSCSSRDSVSSVVSSVVSSVSSVVSCVVSVPPPPDPPPVPVPPPVVLVVLVVLCVVLVHDDDDPPDDPVNSVVVSVVSVVVVVVVDDVCPLAAQPPPDDDDPVVVVVVQVVVVVVQVVQLVVLVVVLVVVVVVLVVQCPDPVVVVCVVVSCVVVVVVSVPRHSTDPDDVVCNRSDHPVVVDDDPCPDPVNCVVVDDPVVVDDDPDDPDPDPPPVPDDDPDPPDDPPDDPDDDDPPDPDPDDDDDDDDDDDDDDDDDDDDDDDDDDDDDDDDDDDDDDDDDDDDDDDDDDDPDDDDDDDDDDDDDDDD

Radius of gyration: 47.66 Å; Cα contacts (8 Å, |Δi|>4): 177; chains: 1; bounding box: 70×115×124 Å